Protein AF-A0A445KN00-F1 (afdb_monomer_lite)

Secondary structure (DSSP, 8-state):
---------------------------------------------------------------PPPPPPPPP-----HHHHHHHHT-HHHHHHHHHHHHHHHHHT-HHHHHHHHHHHHHT-TT-HHHHHHHHHHHHHHT-HHHHHHHHHHHHHH-TT-HHHHHHHHHHHHHTT-HHHHHHHHHHHHHHHHHTT-HHHHHHHHHHHHHHHHHHT-HHHHHHHHHHHHHH-TT-HHHHHHHHHHHHHTT-HHHHHHHHHHHHHH--GGG--TTTHHHHTT------------------------SHHHHHHHHHHHHHHHHHHHHHTTT----TTS----------------------------------SS--TTSS--SSEEEPP-TTTS-HHHHHHHHHH-SS-EEEPP-EEHHHHHHTGGGTHHHH---GGG-SEEEEEE-S-HHHHHHHHHHHGGG--SEEEEEE----IIIIITTS-GGGGGG-HHHHHHHHHHHHHT-SS-EEEEEES-BTTB--HHHHHHHHHHHHHSSS--EEEEESS-B-SSSS-TTGGGTSSPP-HHHHHHHHHH-TTSEEEEESS--SSHHHHHHHHTT-SEEEE-HHHHHSHHHHHTTIIIIIT--------HHHHHHHHHHHHHHHTTTTSS---HHHHHGGGGGTTTT-TTHHHHHHHHHHHTTT--SHHHHHHHHHTTS-HHHHS---PPPPPPPPSSTTGGGSPPPPP--HHHHHHTT-

Structure (mmCIF, N/CA/C/O backbone):
data_AF-A0A445KN00-F1
#
_entry.id   AF-A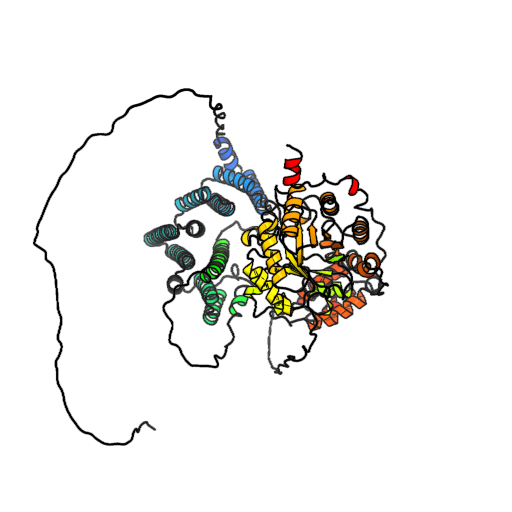0A445KN00-F1
#
loop_
_atom_site.group_PDB
_atom_site.id
_atom_site.type_symbol
_atom_site.label_atom_id
_atom_site.label_alt_id
_atom_site.label_comp_id
_atom_site.label_asym_id
_atom_site.label_entity_id
_atom_site.label_seq_id
_atom_site.pdbx_PDB_ins_code
_atom_site.Cartn_x
_atom_site.Cartn_y
_atom_site.Cartn_z
_atom_site.occupancy
_atom_site.B_iso_or_equiv
_atom_site.auth_seq_id
_atom_site.auth_comp_id
_atom_site.auth_asym_id
_atom_site.auth_atom_id
_atom_site.pdbx_PDB_model_num
ATOM 1 N N . MET A 1 1 ? 4.777 -16.157 72.551 1.00 31.84 1 MET A N 1
ATOM 2 C CA . MET A 1 1 ? 5.753 -17.213 72.909 1.00 31.84 1 MET A CA 1
ATOM 3 C C . MET A 1 1 ? 6.407 -17.642 71.601 1.00 31.84 1 MET A C 1
ATOM 5 O O . MET A 1 1 ? 5.677 -17.926 70.667 1.00 31.84 1 MET A O 1
ATOM 9 N N . LEU A 1 2 ? 7.681 -17.325 71.362 1.00 27.67 2 LEU A N 1
ATOM 10 C CA . LEU A 1 2 ? 8.892 -17.949 71.933 1.00 27.67 2 LEU A CA 1
ATOM 11 C C . LEU A 1 2 ? 9.169 -19.359 71.370 1.00 27.67 2 LEU A C 1
ATOM 13 O O . LEU A 1 2 ? 8.745 -20.355 71.932 1.00 27.67 2 LEU A O 1
ATOM 17 N N . THR A 1 3 ? 9.869 -19.367 70.230 1.00 29.73 3 THR A N 1
ATOM 18 C CA . THR A 1 3 ? 11.067 -20.171 69.885 1.00 29.73 3 THR A CA 1
ATOM 19 C C . THR A 1 3 ? 11.377 -21.519 70.568 1.00 29.73 3 THR A C 1
ATOM 21 O O . THR A 1 3 ? 11.426 -21.600 71.792 1.00 29.73 3 THR A O 1
ATOM 24 N N . SER A 1 4 ? 11.937 -22.425 69.741 1.00 25.92 4 SER A N 1
ATOM 25 C CA . SER A 1 4 ? 13.050 -23.382 70.003 1.00 25.92 4 SER A CA 1
ATOM 26 C C . SER A 1 4 ? 12.732 -24.896 70.042 1.00 25.92 4 SER A C 1
ATOM 28 O O . SER A 1 4 ? 11.575 -25.287 69.952 1.00 25.92 4 SER A O 1
ATOM 30 N N . ALA A 1 5 ? 13.808 -25.706 70.115 1.00 25.39 5 ALA A N 1
ATOM 31 C CA . ALA A 1 5 ? 13.926 -27.175 69.979 1.00 25.39 5 ALA A CA 1
ATOM 32 C C . ALA A 1 5 ? 13.602 -27.761 68.576 1.00 25.39 5 ALA A C 1
ATOM 34 O O . ALA A 1 5 ? 12.515 -27.535 68.061 1.00 25.39 5 ALA A O 1
ATOM 35 N N . SER A 1 6 ? 14.446 -28.485 67.813 1.00 24.27 6 SER A N 1
ATOM 36 C CA . SER A 1 6 ? 15.825 -29.047 67.891 1.00 24.27 6 SER A CA 1
ATOM 37 C C . SER A 1 6 ? 16.017 -30.540 68.254 1.00 24.27 6 SER A C 1
ATOM 39 O O . SER A 1 6 ? 15.901 -30.910 69.419 1.00 24.27 6 SER A O 1
ATOM 41 N N . SER A 1 7 ? 16.549 -31.320 67.289 1.00 26.23 7 SER A N 1
ATOM 42 C CA . SER A 1 7 ? 17.132 -32.685 67.421 1.00 26.23 7 SER A CA 1
ATOM 43 C C . SER A 1 7 ? 16.139 -33.812 67.805 1.00 26.23 7 SER A C 1
ATOM 45 O O . SER A 1 7 ? 15.017 -33.515 68.190 1.00 26.23 7 SER A O 1
ATOM 47 N N . SER A 1 8 ? 16.418 -35.121 67.689 1.00 25.92 8 SER A N 1
ATOM 48 C CA . SER A 1 8 ? 17.622 -35.922 67.335 1.00 25.92 8 SER A CA 1
ATOM 49 C C . SER A 1 8 ? 17.164 -37.234 66.607 1.00 25.92 8 SER A C 1
ATOM 51 O O . SER A 1 8 ? 15.974 -37.354 66.339 1.00 25.92 8 SER A O 1
ATOM 53 N N . SER A 1 9 ? 17.949 -38.247 66.188 1.00 25.05 9 SER A N 1
ATOM 54 C CA . SER A 1 9 ? 19.054 -38.977 66.855 1.00 25.05 9 SER A CA 1
ATOM 55 C C . SER A 1 9 ? 19.655 -40.114 65.977 1.00 25.05 9 SER A C 1
ATOM 57 O O . SER A 1 9 ? 19.041 -40.483 64.981 1.00 25.05 9 SER A O 1
ATOM 59 N N . ILE A 1 10 ? 20.764 -40.738 66.453 1.00 25.81 10 ILE A N 1
ATOM 60 C CA . ILE A 1 10 ? 21.199 -42.151 66.192 1.00 25.81 10 ILE A CA 1
ATOM 61 C C . ILE A 1 10 ? 21.830 -42.452 64.787 1.00 25.81 10 ILE A C 1
ATOM 63 O O . ILE A 1 10 ? 21.444 -41.833 63.807 1.00 25.81 10 ILE A O 1
ATOM 67 N N . PHE A 1 11 ? 22.856 -43.319 64.586 1.00 25.14 11 PHE A N 1
ATOM 68 C CA . PHE A 1 11 ? 23.615 -44.218 65.496 1.00 25.14 11 PHE A CA 1
ATOM 69 C C . PHE A 1 11 ? 25.094 -44.532 65.082 1.00 25.14 11 PHE A C 1
ATOM 71 O O . PHE A 1 11 ? 25.452 -44.504 63.912 1.00 25.14 11 PHE A O 1
ATOM 78 N N . SER A 1 12 ? 25.903 -44.908 66.086 1.00 22.86 12 SER A N 1
ATOM 79 C CA . SER A 1 12 ? 26.976 -45.943 66.171 1.00 22.86 12 SER A CA 1
ATOM 80 C C . SER A 1 12 ? 28.095 -46.212 65.114 1.00 22.86 12 SER A C 1
ATOM 82 O O . SER A 1 12 ? 27.892 -46.948 64.156 1.00 22.86 12 SER A O 1
ATOM 84 N N . PHE A 1 13 ? 29.335 -45.888 65.538 1.00 23.98 13 PHE A N 1
ATOM 85 C CA . PHE A 1 13 ? 30.548 -46.755 65.651 1.00 23.98 13 PHE A CA 1
ATOM 86 C C . PHE A 1 13 ? 31.463 -47.184 64.459 1.00 23.98 13 PHE A C 1
ATOM 88 O O . PHE A 1 13 ? 31.192 -46.978 63.285 1.00 23.98 13 PHE A O 1
ATOM 95 N N . THR A 1 14 ? 32.658 -47.662 64.854 1.00 25.30 14 THR A N 1
ATOM 96 C CA . THR A 1 14 ? 33.986 -47.792 64.178 1.00 25.30 14 THR A CA 1
ATOM 97 C C . THR A 1 14 ? 34.489 -49.277 64.254 1.00 25.30 14 THR A C 1
ATOM 99 O O . THR A 1 14 ? 33.682 -50.056 64.766 1.00 25.30 14 THR A O 1
ATOM 102 N N . PRO A 1 15 ? 35.715 -49.761 63.836 1.00 39.34 15 PRO A N 1
ATOM 103 C CA . PRO A 1 15 ? 37.025 -49.057 63.693 1.00 39.34 15 PRO A CA 1
ATOM 104 C C . PRO A 1 15 ? 38.144 -49.541 62.695 1.00 39.34 15 PRO A C 1
ATOM 106 O O . PRO A 1 15 ? 38.234 -50.714 62.370 1.00 39.34 15 PRO A O 1
ATOM 109 N N . LYS A 1 16 ? 39.126 -48.636 62.425 1.00 29.91 16 LYS A N 1
ATOM 110 C CA . LYS A 1 16 ? 40.600 -48.853 62.179 1.00 29.91 16 LYS A CA 1
ATOM 111 C C . LYS A 1 16 ? 41.061 -49.728 60.959 1.00 29.91 16 LYS A C 1
ATOM 113 O O . LYS A 1 16 ? 40.337 -50.605 60.531 1.00 29.91 16 LYS A O 1
ATOM 118 N N . THR A 1 17 ? 42.246 -49.584 60.320 1.00 29.36 17 THR A N 1
ATOM 119 C CA . THR A 1 17 ? 43.469 -48.735 60.493 1.00 29.36 17 THR A CA 1
ATOM 120 C C . THR A 1 17 ? 44.336 -48.662 59.202 1.00 29.36 17 THR A C 1
ATOM 122 O O . THR A 1 17 ? 44.233 -49.572 58.390 1.00 29.36 17 THR A O 1
ATOM 125 N N . LEU A 1 18 ? 45.309 -47.716 59.148 1.00 28.92 18 LEU A N 1
ATOM 126 C CA . LEU A 1 18 ? 46.533 -47.670 58.283 1.00 28.92 18 LEU A CA 1
ATOM 127 C C . LEU A 1 18 ? 46.312 -47.394 56.765 1.00 28.92 18 LEU A C 1
ATOM 129 O O . LEU A 1 18 ? 45.253 -47.710 56.246 1.00 28.92 18 LEU A O 1
ATOM 133 N N . THR A 1 19 ? 47.232 -46.786 55.987 1.00 27.31 19 THR A N 1
ATOM 134 C CA . THR A 1 19 ? 48.654 -46.361 56.171 1.00 27.31 19 THR A CA 1
ATOM 135 C C . THR A 1 19 ? 48.892 -44.835 55.937 1.00 27.31 19 THR A C 1
ATOM 137 O O . THR A 1 19 ? 47.948 -44.052 55.987 1.00 27.31 19 THR A O 1
ATOM 140 N N . THR A 1 20 ? 50.156 -44.380 55.810 1.00 31.39 20 THR A N 1
ATOM 141 C CA . THR A 1 20 ? 50.639 -42.981 56.006 1.00 31.39 20 THR A CA 1
ATOM 142 C C . THR A 1 20 ? 51.346 -42.357 54.745 1.00 31.39 20 THR A C 1
ATOM 144 O O . THR A 1 20 ? 50.955 -42.738 53.648 1.00 31.39 20 THR A O 1
ATOM 147 N N . PRO A 1 21 ? 52.258 -41.342 54.803 1.00 44.19 21 PRO A N 1
ATOM 148 C CA . PRO A 1 21 ? 51.986 -39.903 54.531 1.00 44.19 21 PRO A CA 1
ATOM 149 C C . PRO A 1 21 ? 52.995 -39.295 53.478 1.00 44.19 21 PRO A C 1
ATOM 151 O O . PRO A 1 21 ? 53.485 -40.092 52.679 1.00 44.19 21 PRO A O 1
ATOM 154 N N . PRO A 1 22 ? 53.420 -37.989 53.430 1.00 43.16 22 PRO A N 1
ATOM 155 C CA . PRO A 1 22 ? 52.974 -36.739 54.092 1.00 43.16 22 PRO A CA 1
ATOM 156 C C . PRO A 1 22 ? 52.846 -35.434 53.225 1.00 43.16 22 PRO A C 1
ATOM 158 O O . PRO A 1 22 ? 53.304 -35.334 52.094 1.00 43.16 22 PRO A O 1
ATOM 161 N N . GLN A 1 23 ? 52.236 -34.417 53.863 1.00 29.17 23 GLN A N 1
ATOM 162 C CA . GLN A 1 23 ? 52.312 -32.926 53.764 1.00 29.17 23 GLN A CA 1
ATOM 163 C C . GLN A 1 23 ? 53.325 -32.240 52.798 1.00 29.17 23 GLN A C 1
ATOM 165 O O . GLN A 1 23 ? 54.473 -32.648 52.710 1.00 29.17 23 GLN A O 1
ATOM 170 N N . GLN A 1 24 ? 52.962 -31.204 52.009 1.00 30.12 24 GLN A N 1
ATOM 171 C CA . GLN A 1 24 ? 52.595 -29.783 52.316 1.00 30.12 24 GLN A CA 1
ATOM 172 C C . GLN A 1 24 ? 53.730 -28.854 52.832 1.00 30.12 24 GLN A C 1
ATOM 174 O O . GLN A 1 24 ? 54.252 -29.098 53.914 1.00 30.12 24 GLN A O 1
ATOM 179 N N . SER A 1 25 ? 53.959 -27.682 52.190 1.00 26.95 25 SER A N 1
ATOM 180 C CA . SER A 1 25 ? 53.835 -26.331 52.826 1.00 26.95 25 SER A CA 1
ATOM 181 C C . SER A 1 25 ? 54.273 -25.088 51.985 1.00 26.95 25 SER A C 1
ATOM 183 O O . SER A 1 25 ? 55.202 -25.137 51.196 1.00 26.95 25 SER A O 1
ATOM 185 N N . ARG A 1 26 ? 53.564 -23.961 52.220 1.00 24.50 26 ARG A N 1
ATOM 186 C CA . ARG A 1 26 ? 53.965 -22.518 52.309 1.00 24.50 26 ARG A CA 1
ATOM 187 C C . ARG A 1 26 ? 54.893 -21.789 51.284 1.00 24.50 26 ARG A C 1
ATOM 189 O O . ARG A 1 26 ? 56.104 -21.880 51.368 1.00 24.50 26 ARG A O 1
ATOM 196 N N . PHE A 1 27 ? 54.272 -20.832 50.566 1.00 25.58 27 PHE A N 1
ATOM 197 C CA . PHE A 1 27 ? 54.520 -19.356 50.542 1.00 25.58 27 PHE A CA 1
ATOM 198 C C . PHE A 1 27 ? 55.858 -18.666 50.109 1.00 25.58 27 PHE A C 1
ATOM 200 O O . PHE A 1 27 ? 56.963 -19.088 50.414 1.00 25.58 27 PHE A O 1
ATOM 207 N N . THR A 1 28 ? 55.667 -17.439 49.569 1.00 23.97 28 THR A N 1
ATOM 208 C CA . THR A 1 28 ? 56.528 -16.211 49.549 1.00 23.97 28 THR A CA 1
ATOM 209 C C . THR A 1 28 ? 57.701 -15.980 48.547 1.00 23.97 28 THR A C 1
ATOM 211 O O . THR A 1 28 ? 58.806 -16.452 48.749 1.00 23.97 28 THR A O 1
ATOM 214 N N . VAL A 1 29 ? 57.474 -15.008 47.630 1.00 24.84 29 VAL A N 1
ATOM 215 C CA . VAL A 1 29 ? 58.268 -13.755 47.384 1.00 24.84 29 VAL A CA 1
ATOM 216 C C . VAL A 1 29 ? 59.544 -13.714 46.480 1.00 24.84 29 VAL A C 1
ATOM 218 O O . VAL A 1 29 ? 60.602 -14.205 46.834 1.00 24.84 29 VAL A O 1
ATOM 221 N N . ARG A 1 30 ? 59.428 -12.891 45.407 1.00 23.05 30 ARG A N 1
ATOM 222 C CA . ARG A 1 30 ? 60.414 -12.042 44.654 1.00 23.05 30 ARG A CA 1
ATOM 223 C C . ARG A 1 30 ? 61.629 -12.607 43.857 1.00 23.05 30 ARG A C 1
ATOM 225 O O . ARG A 1 30 ? 62.622 -13.028 44.421 1.00 23.05 30 ARG A O 1
ATOM 232 N N . ALA A 1 31 ? 61.612 -12.229 42.564 1.00 25.31 31 ALA A N 1
ATOM 233 C CA . ALA A 1 31 ? 62.645 -11.488 41.795 1.00 25.31 31 ALA A CA 1
ATOM 234 C C . ALA A 1 31 ? 63.893 -12.167 41.148 1.00 25.31 31 ALA A C 1
ATOM 236 O O . ALA A 1 31 ? 64.644 -12.900 41.768 1.00 25.31 31 ALA A O 1
ATOM 237 N N . HIS A 1 32 ? 64.108 -11.775 39.877 1.00 28.66 32 HIS A N 1
ATOM 238 C CA . HIS A 1 32 ? 65.318 -11.727 39.020 1.00 28.66 32 HIS A CA 1
ATOM 239 C C . HIS A 1 32 ? 66.536 -12.661 39.240 1.00 28.66 32 HIS A C 1
ATOM 241 O O . HIS A 1 32 ? 67.276 -12.501 40.205 1.00 28.66 32 HIS A O 1
ATOM 247 N N . SER A 1 33 ? 66.930 -13.408 38.188 1.00 24.95 33 SER A N 1
ATOM 248 C CA . SER A 1 33 ? 68.195 -13.194 37.419 1.00 24.95 33 SER A CA 1
ATOM 249 C C . SER A 1 33 ? 68.427 -14.248 36.295 1.00 24.95 33 SER A C 1
ATOM 251 O O . SER A 1 33 ? 67.570 -15.092 36.046 1.00 24.95 33 SER A O 1
ATOM 253 N N . LYS A 1 34 ? 69.540 -14.120 35.547 1.00 27.33 34 LYS A N 1
ATOM 254 C CA . LYS A 1 34 ? 70.036 -14.892 34.370 1.00 27.33 34 LYS A CA 1
ATOM 255 C C . LYS A 1 34 ? 71.581 -15.017 34.479 1.00 27.33 34 LYS A C 1
ATOM 257 O O . LYS A 1 34 ? 72.142 -14.227 35.238 1.00 27.33 34 LYS A O 1
ATOM 262 N N . PRO A 1 35 ? 72.307 -15.769 33.612 1.00 56.72 35 PRO A N 1
ATOM 263 C CA . PRO A 1 35 ? 71.960 -16.959 32.826 1.00 56.72 35 PRO A CA 1
ATOM 264 C C . PRO A 1 35 ? 72.793 -18.152 33.388 1.00 56.72 35 PRO A C 1
ATOM 266 O O . PRO A 1 35 ? 72.379 -18.581 34.463 1.00 56.72 35 PRO A O 1
ATOM 269 N N . PRO A 1 36 ? 73.974 -18.623 32.885 1.00 46.53 36 PRO A N 1
ATOM 270 C CA . PRO A 1 36 ? 74.567 -18.770 31.530 1.00 46.53 36 PRO A CA 1
ATOM 271 C C . PRO A 1 36 ? 74.112 -20.132 30.906 1.00 46.53 36 PRO A C 1
ATOM 273 O O . PRO A 1 36 ? 72.944 -20.442 31.107 1.00 46.53 36 PRO A O 1
ATOM 276 N N . ILE A 1 37 ? 74.784 -20.983 30.099 1.00 28.28 37 ILE A N 1
ATOM 277 C CA . ILE A 1 37 ? 76.140 -21.172 29.509 1.00 28.28 37 ILE A CA 1
ATOM 278 C C . ILE A 1 37 ? 75.976 -21.631 28.023 1.00 28.28 37 ILE A C 1
ATOM 280 O O . ILE A 1 37 ? 74.892 -22.037 27.616 1.00 28.28 37 ILE A O 1
ATOM 284 N N . PHE A 1 38 ? 77.041 -21.553 27.211 1.00 28.05 38 PHE A N 1
ATOM 285 C CA . PHE A 1 38 ? 77.154 -21.952 25.784 1.00 28.05 38 PHE A CA 1
ATOM 286 C C . PHE A 1 38 ? 78.216 -23.074 25.609 1.00 28.05 38 PHE A C 1
ATOM 288 O O . PHE A 1 38 ? 79.059 -23.181 26.503 1.00 28.05 38 PHE A O 1
ATOM 295 N N . PRO A 1 39 ? 78.242 -23.904 24.528 1.00 46.09 39 PRO A N 1
ATOM 296 C CA . PRO A 1 39 ? 78.594 -23.471 23.151 1.00 46.09 39 PRO A CA 1
ATOM 297 C C . PRO A 1 39 ? 77.875 -24.289 22.023 1.00 46.09 39 PRO A C 1
ATOM 299 O O . PRO A 1 39 ? 76.966 -25.047 22.328 1.00 46.09 39 PRO A O 1
ATOM 302 N N . ASN A 1 40 ? 78.149 -24.203 20.706 1.00 28.27 40 ASN A N 1
ATOM 303 C CA . ASN A 1 40 ? 79.204 -23.532 19.926 1.00 28.27 40 ASN A CA 1
ATOM 304 C C . ASN A 1 40 ? 78.696 -23.121 18.511 1.00 28.27 40 ASN A C 1
ATOM 306 O O . ASN A 1 40 ? 77.934 -23.858 17.901 1.00 28.27 40 ASN A O 1
ATOM 310 N N . LEU A 1 41 ? 79.155 -21.953 18.036 1.00 28.73 41 LEU A N 1
ATOM 311 C CA . LEU A 1 41 ? 79.634 -21.541 16.688 1.00 28.73 41 LEU A CA 1
ATOM 312 C C . LEU A 1 41 ? 79.369 -22.438 15.430 1.00 28.73 41 LEU A C 1
ATOM 314 O O . LEU A 1 41 ? 79.377 -23.655 15.524 1.00 28.73 41 LEU A O 1
ATOM 318 N N . LYS A 1 42 ? 79.291 -21.922 14.178 1.00 28.62 42 LYS A N 1
ATOM 319 C CA . LYS A 1 42 ? 80.041 -20.775 13.593 1.00 28.62 42 LYS A CA 1
ATOM 320 C C . LYS A 1 42 ? 79.474 -20.252 12.231 1.00 28.62 42 LYS A C 1
ATOM 322 O O . LYS A 1 42 ? 79.431 -21.018 11.281 1.00 28.62 42 LYS A O 1
ATOM 327 N N . THR A 1 43 ? 79.226 -18.930 12.132 1.00 30.95 43 THR A N 1
ATOM 328 C CA . THR A 1 43 ? 79.625 -17.979 11.032 1.00 30.95 43 THR A CA 1
ATOM 329 C C . THR A 1 43 ? 79.147 -18.143 9.560 1.00 30.95 43 THR A C 1
ATOM 331 O O . THR A 1 43 ? 78.783 -19.231 9.152 1.00 30.95 43 THR A O 1
ATOM 334 N N . LEU A 1 44 ? 79.162 -17.114 8.681 1.00 28.92 44 LEU A N 1
ATOM 335 C CA . LEU A 1 44 ? 79.681 -15.725 8.767 1.00 28.92 44 LEU A CA 1
ATOM 336 C C . LEU A 1 44 ? 78.771 -14.689 8.040 1.00 28.92 44 LEU A C 1
ATOM 338 O O . LEU A 1 44 ? 78.024 -15.028 7.132 1.00 28.92 44 LEU A O 1
ATOM 342 N N . ALA A 1 45 ? 78.922 -13.430 8.472 1.00 26.31 45 ALA A N 1
ATOM 343 C CA . ALA A 1 45 ? 78.514 -12.119 7.932 1.00 26.31 45 ALA A CA 1
ATOM 344 C C . ALA A 1 45 ? 78.937 -11.834 6.460 1.00 26.31 45 ALA A C 1
ATOM 346 O O . ALA A 1 45 ? 79.604 -12.666 5.858 1.00 26.31 45 ALA A O 1
ATOM 347 N N . GLY A 1 46 ? 78.662 -10.682 5.816 1.00 25.61 46 GLY A N 1
ATOM 348 C CA . GLY A 1 46 ? 78.109 -9.354 6.194 1.00 25.61 46 GLY A CA 1
ATOM 349 C C . GLY A 1 46 ? 78.203 -8.401 4.969 1.00 25.61 46 GLY A C 1
ATOM 350 O O . GLY A 1 46 ? 78.427 -8.904 3.876 1.00 25.61 46 GLY A O 1
ATOM 351 N N . ALA A 1 47 ? 78.120 -7.061 5.004 1.00 25.25 47 ALA A N 1
ATOM 352 C CA . ALA A 1 47 ? 77.656 -6.048 5.969 1.00 25.25 47 ALA A CA 1
ATOM 353 C C . ALA A 1 47 ? 77.575 -4.658 5.251 1.00 25.25 47 ALA A C 1
ATOM 355 O O . ALA A 1 47 ? 78.105 -4.516 4.156 1.00 25.25 47 ALA A O 1
ATOM 356 N N . ALA A 1 48 ? 77.022 -3.636 5.928 1.00 24.69 48 ALA A N 1
ATOM 357 C CA . ALA A 1 48 ? 77.210 -2.181 5.704 1.00 24.69 48 ALA A CA 1
ATOM 358 C C . ALA A 1 48 ? 76.582 -1.435 4.483 1.00 24.69 48 ALA A C 1
ATOM 360 O O . ALA A 1 48 ? 76.893 -1.690 3.331 1.00 24.69 48 ALA A O 1
ATOM 361 N N . VAL A 1 49 ? 75.782 -0.404 4.820 1.00 25.72 49 VAL A N 1
ATOM 362 C CA . VAL A 1 49 ? 75.816 1.010 4.346 1.00 25.72 49 VAL A CA 1
ATOM 363 C C . VAL A 1 49 ? 75.990 1.316 2.840 1.00 25.72 49 VAL A C 1
ATOM 365 O O . VAL A 1 49 ? 77.078 1.131 2.314 1.00 25.72 49 VAL A O 1
ATOM 368 N N . PHE A 1 50 ? 75.013 2.009 2.221 1.00 25.20 50 PHE A N 1
ATOM 369 C CA . PHE A 1 50 ? 75.195 3.390 1.702 1.00 25.20 50 PHE A CA 1
ATOM 370 C C . PHE A 1 50 ? 73.865 4.101 1.352 1.00 25.20 50 PHE A C 1
ATOM 372 O O . PHE A 1 50 ? 72.781 3.556 1.545 1.00 25.20 50 PHE A O 1
ATOM 379 N N . ALA A 1 51 ? 73.979 5.372 0.953 1.00 25.09 51 ALA A N 1
ATOM 380 C CA . ALA A 1 51 ? 72.920 6.372 0.808 1.00 25.09 51 ALA A CA 1
ATOM 381 C C . ALA A 1 51 ? 71.906 6.123 -0.326 1.00 25.09 51 ALA A C 1
ATOM 383 O O . ALA A 1 51 ? 72.193 5.455 -1.315 1.00 25.09 51 ALA A O 1
ATOM 384 N N . ALA A 1 52 ? 70.752 6.787 -0.221 1.00 36.72 52 ALA A N 1
ATOM 385 C CA . ALA A 1 52 ? 69.861 7.029 -1.351 1.00 36.72 52 ALA A CA 1
ATOM 386 C C . ALA A 1 52 ? 70.289 8.294 -2.120 1.00 36.72 52 ALA A C 1
ATOM 388 O O . ALA A 1 52 ? 70.492 9.330 -1.491 1.00 36.72 52 ALA A O 1
ATOM 389 N N . VAL A 1 53 ? 70.359 8.228 -3.457 1.00 24.67 53 VAL A N 1
ATOM 390 C CA . VAL A 1 53 ? 70.154 9.358 -4.391 1.00 24.67 53 VAL A CA 1
ATOM 391 C C . VAL A 1 53 ? 69.966 8.832 -5.830 1.00 24.67 53 VAL A C 1
ATOM 393 O O . VAL A 1 53 ? 70.406 7.738 -6.161 1.00 24.67 53 VAL A O 1
ATOM 396 N N . ALA A 1 54 ? 69.248 9.623 -6.632 1.00 26.72 54 ALA A N 1
ATOM 397 C CA . ALA A 1 54 ? 68.770 9.442 -8.011 1.00 26.72 54 ALA A CA 1
ATOM 398 C C . ALA A 1 54 ? 69.627 8.666 -9.045 1.00 26.72 54 ALA A C 1
ATOM 400 O O . ALA A 1 54 ? 70.852 8.732 -9.025 1.00 26.72 54 ALA A O 1
ATOM 401 N N . LEU A 1 55 ? 68.947 8.077 -10.049 1.00 26.53 55 LEU A N 1
ATOM 402 C CA . LEU A 1 55 ? 68.865 8.499 -11.478 1.00 26.53 55 LEU A CA 1
ATOM 403 C C . LEU A 1 55 ? 68.006 7.447 -12.252 1.00 26.53 55 LEU A C 1
ATOM 405 O O . LEU A 1 55 ? 68.104 6.262 -11.962 1.00 26.53 55 LEU A O 1
ATOM 409 N N . GLN A 1 56 ? 66.945 7.809 -13.001 1.00 26.92 56 GLN A N 1
ATOM 410 C CA . GLN A 1 56 ? 66.914 8.200 -14.437 1.00 26.92 56 GLN A CA 1
ATOM 411 C C . GLN A 1 56 ? 67.473 7.123 -15.402 1.00 26.92 56 GLN A C 1
ATOM 413 O O . GLN A 1 56 ? 68.514 6.554 -15.111 1.00 26.92 56 GLN A O 1
ATOM 418 N N . PHE A 1 57 ? 66.926 6.818 -16.592 1.00 38.59 57 PHE A N 1
ATOM 419 C CA . PHE A 1 57 ? 65.692 7.175 -17.346 1.00 38.59 57 PHE A CA 1
ATOM 420 C C . PHE A 1 57 ? 65.539 6.123 -18.510 1.00 38.59 57 PHE A C 1
ATOM 422 O O . PHE A 1 57 ? 66.432 5.275 -18.582 1.00 38.59 57 PHE A O 1
ATOM 429 N N . PRO A 1 58 ? 64.502 6.068 -19.400 1.00 34.12 58 PRO A N 1
ATOM 430 C CA . PRO A 1 58 ? 63.949 7.187 -20.190 1.00 34.12 58 PRO A CA 1
ATOM 431 C C . PRO A 1 58 ? 62.419 7.194 -20.408 1.00 34.12 58 PRO A C 1
ATOM 433 O O . PRO A 1 58 ? 61.696 6.290 -20.001 1.00 34.12 58 PRO A O 1
ATOM 436 N N . ALA A 1 59 ? 61.932 8.239 -21.087 1.00 32.75 59 ALA A N 1
ATOM 437 C CA . ALA A 1 59 ? 60.531 8.415 -21.467 1.00 32.75 59 ALA A CA 1
ATOM 438 C C . ALA A 1 59 ? 60.391 8.984 -22.892 1.00 32.75 59 ALA A C 1
ATOM 440 O O . ALA A 1 59 ? 61.115 9.906 -23.260 1.00 32.75 59 ALA A O 1
ATOM 441 N N . ALA A 1 60 ? 59.425 8.463 -23.656 1.00 30.67 60 ALA A N 1
ATOM 442 C CA . ALA A 1 60 ? 58.776 9.081 -24.820 1.00 30.67 60 ALA A CA 1
ATOM 443 C C . ALA A 1 60 ? 57.545 8.217 -25.197 1.00 30.67 60 ALA A C 1
ATOM 445 O O . ALA A 1 60 ? 57.586 7.006 -25.006 1.00 30.67 60 ALA A O 1
ATOM 446 N N . ALA A 1 61 ? 56.429 8.734 -25.717 1.00 30.73 61 ALA A N 1
ATOM 447 C CA . ALA A 1 61 ? 56.079 10.119 -26.038 1.00 30.73 61 ALA A CA 1
ATOM 448 C C . ALA A 1 61 ? 54.652 10.447 -25.552 1.00 30.73 61 ALA A C 1
ATOM 450 O O . ALA A 1 61 ? 53.824 9.556 -25.375 1.00 30.73 61 ALA A O 1
ATOM 451 N N . ALA A 1 62 ? 54.359 11.733 -25.351 1.00 33.75 62 ALA A N 1
ATOM 452 C CA . ALA A 1 62 ? 53.045 12.188 -24.903 1.00 33.75 62 ALA A CA 1
ATOM 453 C C . ALA A 1 62 ? 52.013 12.253 -26.047 1.00 33.75 62 ALA A C 1
ATOM 455 O O . ALA A 1 62 ? 52.339 12.598 -27.183 1.00 33.75 62 ALA A O 1
ATOM 456 N N . ARG A 1 63 ? 50.738 12.038 -25.706 1.00 35.75 63 ARG A N 1
ATOM 457 C CA . ARG A 1 63 ? 49.598 12.682 -26.380 1.00 35.75 63 ARG A CA 1
ATOM 458 C C . ARG A 1 63 ? 48.963 13.668 -25.401 1.00 35.75 63 ARG A C 1
ATOM 460 O O . ARG A 1 63 ? 49.040 13.464 -24.193 1.00 35.75 63 ARG A O 1
ATOM 467 N N . ALA A 1 64 ? 48.431 14.766 -25.928 1.00 35.41 64 ALA A N 1
ATOM 468 C CA . ALA A 1 64 ? 48.079 15.934 -25.129 1.00 35.41 64 ALA A CA 1
ATOM 469 C C . ALA A 1 64 ? 46.897 15.687 -24.179 1.00 35.41 64 ALA A C 1
ATOM 471 O O . ALA A 1 64 ? 45.904 15.064 -24.556 1.00 35.41 64 ALA A O 1
ATOM 472 N N . SER A 1 65 ? 46.990 16.258 -22.978 1.00 41.75 65 SER A N 1
ATOM 473 C CA . SER A 1 65 ? 45.831 16.518 -22.123 1.00 41.75 65 SER A CA 1
ATOM 474 C C . SER A 1 65 ? 44.864 17.485 -22.824 1.00 41.75 65 SER A C 1
ATOM 476 O O . SER A 1 65 ? 45.326 18.350 -23.577 1.00 41.75 65 SER A O 1
ATOM 478 N N . PRO A 1 66 ? 43.545 17.413 -22.563 1.00 44.12 66 PRO A N 1
ATOM 479 C CA . PRO A 1 66 ? 42.647 18.512 -22.906 1.00 44.12 66 PRO A CA 1
ATOM 480 C C . PRO A 1 66 ? 43.080 19.800 -22.175 1.00 44.12 66 PRO A C 1
ATOM 482 O O . PRO A 1 66 ? 43.741 19.715 -21.132 1.00 44.12 66 PRO A O 1
ATOM 485 N N . PRO A 1 67 ? 42.727 20.992 -22.691 1.00 46.72 67 PRO A N 1
ATOM 486 C CA . PRO A 1 67 ? 42.955 22.235 -21.962 1.00 46.72 67 PRO A CA 1
ATOM 487 C C . PRO A 1 67 ? 42.215 22.203 -20.614 1.00 46.72 67 PRO A C 1
ATOM 489 O O . PRO A 1 67 ? 41.181 21.533 -20.504 1.00 46.72 67 PRO A O 1
ATOM 492 N N . PRO A 1 68 ? 42.704 22.923 -19.587 1.00 42.50 68 PRO A N 1
ATOM 493 C CA . PRO A 1 68 ? 41.925 23.112 -18.372 1.00 42.50 68 PRO A CA 1
ATOM 494 C C . PRO A 1 68 ? 40.589 23.792 -18.719 1.00 42.50 68 PRO A C 1
ATOM 496 O O . PRO A 1 68 ? 40.535 24.565 -19.684 1.00 42.50 68 PRO A O 1
ATOM 499 N N . PRO A 1 69 ? 39.515 23.552 -17.944 1.00 42.28 69 PRO A N 1
ATOM 500 C CA . PRO A 1 69 ? 38.338 24.406 -18.029 1.00 42.28 69 PRO A CA 1
ATOM 501 C C . PRO A 1 69 ? 38.754 25.868 -17.780 1.00 42.28 69 PRO A C 1
ATOM 503 O O . PRO A 1 69 ? 39.755 26.106 -17.088 1.00 42.28 69 PRO A O 1
ATOM 506 N N . PRO A 1 70 ? 38.012 26.859 -18.311 1.00 40.25 70 PRO A N 1
ATOM 507 C CA . PRO A 1 70 ? 38.204 28.236 -17.874 1.00 40.25 70 PRO A CA 1
ATOM 508 C C . PRO A 1 70 ? 38.074 28.296 -16.343 1.00 40.25 70 PRO A C 1
ATOM 510 O O . PRO A 1 70 ? 37.354 27.469 -15.767 1.00 40.25 70 PRO A O 1
ATOM 513 N N . PRO A 1 71 ? 38.749 29.242 -15.664 1.00 33.06 71 PRO A N 1
ATOM 514 C CA . PRO A 1 71 ? 38.495 29.471 -14.249 1.00 33.06 71 PRO A CA 1
ATOM 515 C C . PRO A 1 71 ? 36.987 29.623 -14.043 1.00 33.06 71 PRO A C 1
ATOM 517 O O . PRO A 1 71 ? 36.352 30.357 -14.803 1.00 33.06 71 PRO A O 1
ATOM 520 N N . LEU A 1 72 ? 36.413 28.952 -13.037 1.00 34.34 72 LEU A N 1
ATOM 521 C CA . LEU A 1 72 ? 35.108 29.397 -12.564 1.00 34.34 72 LEU A CA 1
ATOM 522 C C . LEU A 1 72 ? 35.289 30.851 -12.149 1.00 34.34 72 LEU A C 1
ATOM 524 O O . LEU A 1 72 ? 36.122 31.147 -11.288 1.00 34.34 72 LEU A O 1
ATOM 528 N N . GLU A 1 73 ? 34.531 31.742 -12.778 1.00 30.84 73 GLU A N 1
ATOM 529 C CA . GLU A 1 73 ? 34.421 33.109 -12.308 1.00 30.84 73 GLU A CA 1
ATOM 530 C C . GLU A 1 73 ? 33.868 33.032 -10.889 1.00 30.84 73 GLU A C 1
ATOM 532 O O . GLU A 1 73 ? 32.718 32.656 -10.659 1.00 30.84 73 GLU A O 1
ATOM 537 N N . THR A 1 74 ? 34.722 33.330 -9.912 1.00 34.47 74 THR A N 1
ATOM 538 C CA . THR A 1 74 ? 34.278 33.600 -8.555 1.00 34.47 74 THR A CA 1
ATOM 539 C C . THR A 1 74 ? 33.509 34.909 -8.616 1.00 34.47 74 THR A C 1
ATOM 541 O O . THR A 1 74 ? 34.106 35.974 -8.435 1.00 34.47 74 THR A O 1
ATOM 544 N N . GLU A 1 75 ? 32.210 34.833 -8.926 1.00 36.00 75 GLU A N 1
ATOM 545 C CA . GLU A 1 75 ? 31.295 35.960 -8.776 1.00 36.00 75 GLU A CA 1
ATOM 546 C C . GLU A 1 75 ? 31.540 36.555 -7.393 1.00 36.00 75 GLU A C 1
ATOM 548 O O . GLU A 1 75 ? 31.381 35.893 -6.362 1.00 36.00 75 GLU A O 1
ATOM 553 N N . SER A 1 76 ? 32.013 37.799 -7.371 1.00 36.03 76 SER A N 1
ATOM 554 C CA . SER A 1 76 ? 32.291 38.506 -6.135 1.00 36.03 76 SER A CA 1
ATOM 555 C C . SER A 1 76 ? 30.963 38.718 -5.421 1.00 36.03 76 SER A C 1
ATOM 557 O O . SER A 1 76 ? 30.214 39.618 -5.786 1.00 36.03 76 SER A O 1
ATOM 559 N N . LEU A 1 77 ? 30.659 37.883 -4.425 1.00 44.50 77 LEU A N 1
ATOM 560 C CA . LEU A 1 77 ? 29.371 37.904 -3.725 1.00 44.50 77 LEU A CA 1
ATOM 561 C C . LEU A 1 77 ? 29.118 39.202 -2.940 1.00 44.50 77 LEU A C 1
ATOM 563 O O . LEU A 1 77 ? 27.970 39.457 -2.583 1.00 44.50 77 LEU A O 1
ATOM 567 N N . SER A 1 78 ? 30.141 40.034 -2.700 1.00 52.97 78 SER A N 1
ATOM 568 C CA . SER A 1 78 ? 30.035 41.201 -1.814 1.00 52.97 78 SER A CA 1
ATOM 569 C C . SER A 1 78 ? 28.955 42.226 -2.205 1.00 52.97 78 SER A C 1
ATOM 571 O O . SER A 1 78 ? 28.189 42.612 -1.331 1.00 52.97 78 SER A O 1
ATOM 573 N N . PRO A 1 79 ? 28.742 42.626 -3.479 1.00 56.59 79 PRO A N 1
ATOM 574 C CA . PRO A 1 79 ? 27.667 43.565 -3.802 1.00 56.59 79 PRO A CA 1
ATOM 575 C C . PRO A 1 79 ? 26.271 42.957 -3.596 1.00 56.59 79 PRO A C 1
ATOM 577 O O . PRO A 1 79 ? 25.293 43.694 -3.501 1.00 56.59 79 PRO A O 1
ATOM 580 N N . LEU A 1 80 ? 26.161 41.622 -3.551 1.00 51.50 80 LEU A N 1
ATOM 581 C CA . LEU A 1 80 ? 24.900 40.910 -3.359 1.00 51.50 80 LEU A CA 1
ATOM 582 C C . LEU A 1 80 ? 24.616 40.626 -1.877 1.00 51.50 80 LEU A C 1
ATOM 584 O O . LEU A 1 80 ? 23.453 40.703 -1.483 1.00 51.50 80 LEU A O 1
ATOM 588 N N . SER A 1 81 ? 25.635 40.351 -1.050 1.00 55.44 81 SER A N 1
ATOM 589 C CA . SER A 1 81 ? 25.478 40.313 0.414 1.00 55.44 81 SER A CA 1
ATOM 590 C C . SER A 1 81 ? 25.034 41.676 0.933 1.00 55.44 81 SER A C 1
ATOM 592 O O . SER A 1 81 ? 24.001 41.760 1.592 1.00 55.44 81 SER A O 1
ATOM 594 N N . ASP A 1 82 ? 25.719 42.747 0.523 1.00 56.50 82 ASP A N 1
ATOM 595 C CA . ASP A 1 82 ? 25.447 44.115 0.977 1.00 56.50 82 ASP A CA 1
ATOM 596 C C . ASP A 1 82 ? 24.022 44.568 0.595 1.00 56.50 82 ASP A C 1
ATOM 598 O O . ASP A 1 82 ? 23.340 45.251 1.364 1.00 56.50 82 ASP A O 1
ATOM 602 N N . LEU A 1 83 ? 23.530 44.151 -0.581 1.00 58.41 83 LEU A N 1
ATOM 603 C CA . LEU A 1 83 ? 22.168 44.436 -1.044 1.00 58.41 83 LEU A CA 1
ATOM 604 C C . LEU A 1 83 ? 21.097 43.620 -0.295 1.00 58.41 83 LEU A C 1
ATOM 606 O O . LEU A 1 83 ? 19.981 44.104 -0.103 1.00 58.41 83 LEU A O 1
ATOM 610 N N . LEU A 1 84 ? 21.411 42.383 0.105 1.00 58.91 84 LEU A N 1
ATOM 611 C CA . LEU A 1 84 ? 20.486 41.501 0.820 1.00 58.91 84 LEU A CA 1
ATOM 612 C C . LEU A 1 84 ? 20.419 41.826 2.318 1.00 58.91 84 LEU A C 1
ATOM 614 O O . LEU A 1 84 ? 19.319 41.851 2.863 1.00 58.91 84 LEU A O 1
ATOM 618 N N . GLU A 1 85 ? 21.541 42.141 2.968 1.00 58.97 85 GLU A N 1
ATOM 619 C CA . GLU A 1 85 ? 21.584 42.566 4.377 1.00 58.97 85 GLU A CA 1
ATOM 620 C C . GLU A 1 85 ? 20.707 43.797 4.632 1.00 58.97 85 GLU A C 1
ATOM 622 O O . GLU A 1 85 ? 19.942 43.839 5.598 1.00 58.97 85 GLU A O 1
ATOM 627 N N . ASN A 1 86 ? 20.760 44.773 3.723 1.00 62.72 86 ASN A N 1
ATOM 628 C CA . ASN A 1 86 ? 20.002 46.019 3.828 1.00 62.72 86 ASN A CA 1
ATOM 629 C C . ASN A 1 86 ? 18.537 45.907 3.354 1.00 62.72 86 ASN A C 1
ATOM 631 O O . ASN A 1 86 ? 17.788 46.878 3.476 1.00 62.72 86 ASN A O 1
ATOM 635 N N . ASN A 1 87 ? 18.094 44.753 2.833 1.00 77.06 87 ASN A N 1
ATOM 636 C CA . ASN A 1 87 ? 16.738 44.565 2.310 1.00 77.06 87 ASN A CA 1
ATOM 637 C C . ASN A 1 87 ? 15.961 43.482 3.081 1.00 77.06 87 ASN A C 1
ATOM 639 O O . ASN A 1 87 ? 15.978 42.288 2.765 1.00 77.06 87 ASN A O 1
ATOM 643 N N . THR A 1 88 ? 15.205 43.932 4.082 1.00 75.81 88 THR A N 1
ATOM 644 C CA . THR A 1 88 ? 14.369 43.083 4.944 1.00 75.81 88 THR A CA 1
ATOM 645 C C . THR A 1 88 ? 13.262 42.340 4.190 1.00 75.81 88 THR A C 1
ATOM 647 O O . THR A 1 88 ? 12.929 41.218 4.574 1.00 75.81 88 THR A O 1
ATOM 650 N N . GLU A 1 89 ? 12.723 42.905 3.105 1.00 78.44 89 GLU A N 1
ATOM 651 C CA . GLU A 1 89 ? 11.718 42.243 2.261 1.00 78.44 89 GLU A CA 1
ATOM 652 C C . GLU A 1 89 ? 12.341 41.113 1.431 1.00 78.44 89 GLU A C 1
ATOM 654 O O . GLU A 1 89 ? 11.777 40.020 1.357 1.00 78.44 89 GLU A O 1
ATOM 659 N N . ALA A 1 90 ? 13.544 41.319 0.885 1.00 78.12 90 ALA A N 1
ATOM 660 C CA . ALA A 1 90 ? 14.290 40.279 0.177 1.00 78.12 90 ALA A CA 1
ATOM 661 C C . ALA A 1 90 ? 14.691 39.124 1.113 1.00 78.12 90 ALA A C 1
ATOM 663 O O . ALA A 1 90 ? 14.541 37.955 0.751 1.00 78.12 90 ALA A O 1
ATOM 664 N N . LEU A 1 91 ? 15.124 39.426 2.344 1.00 81.62 91 LEU A N 1
ATOM 665 C CA . LEU A 1 91 ? 15.389 38.408 3.368 1.00 81.62 91 LEU A CA 1
ATOM 666 C C . LEU A 1 91 ? 14.117 37.658 3.791 1.00 81.62 91 LEU A C 1
ATOM 668 O O . LEU A 1 91 ? 14.185 36.454 4.037 1.00 81.62 91 LEU A O 1
ATOM 672 N N . ALA A 1 92 ? 12.962 38.325 3.863 1.00 80.50 92 ALA A N 1
ATOM 673 C CA . ALA A 1 92 ? 11.683 37.665 4.126 1.00 80.50 92 ALA A CA 1
ATOM 674 C C . ALA A 1 92 ? 11.274 36.742 2.963 1.00 80.50 92 ALA A C 1
ATOM 676 O O . ALA A 1 92 ? 10.905 35.592 3.196 1.00 80.50 92 ALA A O 1
ATOM 677 N N . ALA A 1 93 ? 11.415 37.201 1.715 1.00 82.25 93 ALA A N 1
ATOM 678 C CA . ALA A 1 93 ? 11.139 36.406 0.521 1.00 82.25 93 ALA A CA 1
ATOM 679 C C . ALA A 1 93 ? 12.039 35.161 0.427 1.00 82.25 93 ALA A C 1
ATOM 681 O O . ALA A 1 93 ? 11.536 34.070 0.164 1.00 82.25 93 ALA A O 1
ATOM 682 N N . LEU A 1 94 ? 13.342 35.285 0.717 1.00 85.69 94 LEU A N 1
ATOM 683 C CA . LEU A 1 94 ? 14.264 34.142 0.771 1.00 85.69 94 LEU A CA 1
ATOM 684 C C . LEU A 1 94 ? 13.887 33.135 1.869 1.00 85.69 94 LEU A C 1
ATOM 686 O O . LEU A 1 94 ? 14.007 31.935 1.648 1.00 85.69 94 LEU A O 1
ATOM 690 N N . LYS A 1 95 ? 13.392 33.593 3.026 1.00 84.88 95 LYS A N 1
ATOM 691 C CA . LYS A 1 95 ? 12.956 32.710 4.126 1.00 84.88 95 LYS A CA 1
ATOM 692 C C . LYS A 1 95 ? 11.658 31.971 3.788 1.00 84.88 95 LYS A C 1
ATOM 694 O O . LYS A 1 95 ? 11.579 30.767 4.017 1.00 84.88 95 LYS A O 1
ATOM 699 N N . SER A 1 96 ? 10.689 32.648 3.170 1.00 80.50 96 SER A N 1
ATOM 700 C CA . SER A 1 96 ? 9.464 32.011 2.662 1.00 80.50 96 SER A CA 1
ATOM 701 C C . SER A 1 96 ? 9.751 31.023 1.526 1.00 80.50 96 SER A C 1
ATOM 703 O O . SER A 1 96 ? 9.172 29.940 1.501 1.00 80.50 96 SER A O 1
ATOM 705 N N . LEU A 1 97 ? 10.676 31.353 0.616 1.00 84.75 97 LEU A N 1
ATOM 706 C CA . LEU A 1 97 ? 11.091 30.447 -0.456 1.00 84.75 97 LEU A CA 1
ATOM 707 C C . LEU A 1 97 ? 11.849 29.232 0.099 1.00 84.75 97 LEU A C 1
ATOM 709 O O . LEU A 1 97 ? 11.575 28.115 -0.323 1.00 84.75 97 LEU A O 1
ATOM 713 N N . LEU A 1 98 ? 12.742 29.417 1.080 1.00 84.00 98 LEU A N 1
ATOM 714 C CA . LEU A 1 98 ? 13.400 28.306 1.775 1.00 84.00 98 LEU A CA 1
ATOM 715 C C . LEU A 1 98 ? 12.374 27.368 2.421 1.00 84.00 98 LEU A C 1
ATOM 717 O O . LEU A 1 98 ? 12.471 26.156 2.248 1.00 84.00 98 LEU A O 1
ATOM 721 N N . GLN A 1 99 ? 11.379 27.915 3.128 1.00 74.25 99 GLN A N 1
ATOM 722 C CA . GLN A 1 99 ? 10.300 27.111 3.701 1.00 74.25 99 GLN A CA 1
ATOM 723 C C . GLN A 1 99 ? 9.558 26.329 2.608 1.00 74.25 99 GLN A C 1
ATOM 725 O O . GLN A 1 99 ? 9.384 25.124 2.751 1.00 74.25 99 GLN A O 1
ATOM 730 N N . GLN A 1 100 ? 9.188 26.976 1.498 1.00 78.62 100 GLN A N 1
ATOM 731 C CA . GLN A 1 100 ? 8.523 26.311 0.376 1.00 78.62 100 GLN A CA 1
ATOM 732 C C . GLN A 1 100 ? 9.372 25.166 -0.206 1.00 78.62 100 GLN A C 1
ATOM 734 O O . GLN A 1 100 ? 8.842 24.085 -0.449 1.00 78.62 100 GLN A O 1
ATOM 739 N N . LYS A 1 101 ? 10.682 25.367 -0.398 1.00 79.50 101 LYS A N 1
ATOM 740 C CA . LYS A 1 101 ? 11.588 24.338 -0.936 1.00 79.50 101 LYS A CA 1
ATOM 741 C C . LYS A 1 101 ? 11.787 23.162 0.024 1.00 79.50 101 LYS A C 1
ATOM 743 O O . LYS A 1 101 ? 11.766 22.018 -0.420 1.00 79.50 101 LYS A O 1
ATOM 748 N N . LEU A 1 102 ? 11.860 23.417 1.331 1.00 72.00 102 LEU A N 1
ATOM 749 C CA . LEU A 1 102 ? 11.884 22.365 2.357 1.00 72.00 102 LEU A CA 1
ATOM 750 C C . LEU A 1 102 ? 10.538 21.621 2.483 1.00 72.00 102 LEU A C 1
ATOM 752 O O . LEU A 1 102 ? 10.527 20.424 2.750 1.00 72.00 102 LEU A O 1
ATOM 756 N N . GLU A 1 103 ? 9.402 22.293 2.269 1.00 67.38 103 GLU A N 1
ATOM 757 C CA . GLU A 1 103 ? 8.072 21.656 2.245 1.00 67.38 103 GLU A CA 1
ATOM 758 C C . GLU A 1 103 ? 7.839 20.803 0.982 1.00 67.38 103 GLU A C 1
ATOM 760 O O . GLU A 1 103 ? 7.077 19.836 1.034 1.00 67.38 103 GLU A O 1
ATOM 765 N N . LEU A 1 104 ? 8.511 21.129 -0.129 1.00 68.25 104 LEU A N 1
ATOM 766 C CA . LEU A 1 104 ? 8.485 20.365 -1.383 1.00 68.25 104 LEU A CA 1
ATOM 767 C C . LEU A 1 104 ? 9.546 19.247 -1.451 1.00 68.25 104 LEU A C 1
ATOM 769 O O . LEU A 1 104 ? 9.406 18.343 -2.272 1.00 68.25 104 LEU A O 1
ATOM 773 N N . GLY A 1 105 ? 10.570 19.270 -0.589 1.00 72.88 105 GLY A N 1
ATOM 774 C CA . GLY A 1 105 ? 11.700 18.326 -0.629 1.00 72.88 105 GLY A CA 1
ATOM 775 C C . GLY A 1 105 ? 12.712 18.623 -1.743 1.00 72.88 105 GLY A C 1
ATOM 776 O O . GLY A 1 105 ? 13.363 17.718 -2.258 1.00 72.88 105 GLY A O 1
ATOM 777 N N . GLU A 1 106 ? 12.814 19.888 -2.154 1.00 82.00 106 GLU A N 1
ATOM 778 C CA . GLU A 1 106 ? 13.721 20.363 -3.204 1.00 82.00 106 GLU A CA 1
ATOM 779 C C . GLU A 1 106 ? 15.075 20.758 -2.577 1.00 82.00 106 GLU A C 1
ATOM 781 O O . GLU A 1 106 ? 15.467 21.929 -2.553 1.00 82.00 106 GLU A O 1
ATOM 786 N N . ASP A 1 107 ? 15.762 19.760 -2.008 1.00 78.88 107 ASP A N 1
ATOM 787 C CA . ASP A 1 107 ? 16.891 19.930 -1.079 1.00 78.88 107 ASP A CA 1
ATOM 788 C C . ASP A 1 107 ? 18.072 20.729 -1.660 1.00 78.88 107 ASP A C 1
ATOM 790 O O . ASP A 1 107 ? 18.612 21.598 -0.974 1.00 78.88 107 ASP A O 1
ATOM 794 N N . ASP A 1 108 ? 18.448 20.513 -2.926 1.00 83.31 108 ASP A N 1
ATOM 795 C CA . ASP A 1 108 ? 19.526 21.270 -3.587 1.00 83.31 108 ASP A CA 1
ATOM 796 C C . ASP A 1 108 ? 19.199 22.771 -3.699 1.00 83.31 108 ASP A C 1
ATOM 798 O O . ASP A 1 108 ? 20.060 23.638 -3.502 1.00 83.31 108 ASP A O 1
ATOM 802 N N . GLU A 1 109 ? 17.934 23.101 -3.971 1.00 84.50 109 GLU A N 1
ATOM 803 C CA . GLU A 1 109 ? 17.470 24.484 -4.065 1.00 84.50 109 GLU A CA 1
ATOM 804 C C . GLU A 1 109 ? 17.346 25.120 -2.676 1.00 84.50 109 GLU A C 1
ATOM 806 O O . GLU A 1 109 ? 17.772 26.262 -2.481 1.00 84.50 109 GLU A O 1
ATOM 811 N N . ALA A 1 110 ? 16.862 24.368 -1.682 1.00 83.50 110 ALA A N 1
ATOM 812 C CA . ALA A 1 110 ? 16.879 24.782 -0.281 1.00 83.50 110 ALA A CA 1
ATOM 813 C C . ALA A 1 110 ? 18.314 25.052 0.214 1.00 83.50 110 ALA A C 1
ATOM 815 O O . ALA A 1 110 ? 18.564 26.073 0.857 1.00 83.50 110 ALA A O 1
ATOM 816 N N . PHE A 1 111 ? 19.283 24.204 -0.144 1.00 87.62 111 PHE A N 1
ATOM 817 C CA . PHE A 1 111 ? 20.698 24.370 0.201 1.00 87.62 111 PHE A CA 1
ATOM 818 C C . PHE A 1 111 ? 21.340 25.567 -0.522 1.00 87.62 111 PHE A C 1
ATOM 820 O O . PHE A 1 111 ? 22.133 26.300 0.071 1.00 87.62 111 PHE A O 1
ATOM 827 N N . SER A 1 112 ? 20.946 25.838 -1.771 1.00 89.25 112 SER A N 1
ATOM 828 C CA . SER A 1 112 ? 21.327 27.053 -2.507 1.00 89.25 112 SER A CA 1
ATOM 829 C C . SER A 1 112 ? 20.791 28.329 -1.834 1.00 89.25 112 SER A C 1
ATOM 831 O O . SER A 1 112 ? 21.535 29.291 -1.619 1.00 89.25 112 SER A O 1
ATOM 833 N N . ILE A 1 113 ? 19.525 28.328 -1.401 1.00 87.62 113 ILE A N 1
ATOM 834 C CA . ILE A 1 113 ? 18.927 29.445 -0.652 1.00 87.62 113 ILE A CA 1
ATOM 835 C C . ILE A 1 113 ? 19.593 29.604 0.724 1.00 87.62 113 ILE A C 1
ATOM 837 O O . ILE A 1 113 ? 19.872 30.731 1.133 1.00 87.62 113 ILE A O 1
ATOM 841 N N . LEU A 1 114 ? 19.924 28.506 1.411 1.00 89.69 114 LEU A N 1
ATOM 842 C CA . LEU A 1 114 ? 20.675 28.530 2.671 1.00 89.69 114 LEU A CA 1
ATOM 843 C C . LEU A 1 114 ? 22.066 29.143 2.499 1.00 89.69 114 LEU A C 1
ATOM 845 O O . LEU A 1 114 ? 22.432 30.002 3.294 1.00 89.69 114 LEU A O 1
ATOM 849 N N . LYS A 1 115 ? 22.813 28.803 1.440 1.00 90.75 115 LYS A N 1
ATOM 850 C CA . LYS A 1 115 ? 24.102 29.455 1.137 1.00 90.75 115 LYS A CA 1
ATOM 851 C C . LYS A 1 115 ? 23.950 30.968 0.954 1.00 90.75 115 LYS A C 1
ATOM 853 O O . LYS A 1 115 ? 24.767 31.720 1.476 1.00 90.75 115 LYS A O 1
ATOM 858 N N . ARG A 1 116 ? 22.878 31.426 0.296 1.00 89.94 116 ARG A N 1
ATOM 859 C CA . ARG A 1 116 ? 22.565 32.863 0.148 1.00 89.94 116 ARG A CA 1
ATOM 860 C C . ARG A 1 116 ? 22.177 33.525 1.475 1.00 89.94 116 ARG A C 1
ATOM 862 O O . ARG A 1 116 ? 22.600 34.646 1.727 1.00 89.94 116 ARG A O 1
ATOM 869 N N . LEU A 1 117 ? 21.418 32.840 2.332 1.00 87.94 117 LEU A N 1
ATOM 870 C CA . LEU A 1 117 ? 21.052 33.326 3.671 1.00 87.94 117 LEU A CA 1
ATOM 871 C C . LEU A 1 117 ? 22.240 33.347 4.643 1.00 87.94 117 LEU A C 1
ATOM 873 O O . LEU A 1 117 ? 22.311 34.248 5.468 1.00 87.94 117 LEU A O 1
ATOM 877 N N . ILE A 1 118 ? 23.187 32.412 4.526 1.00 90.81 118 ILE A N 1
ATOM 878 C CA . ILE A 1 118 ? 24.454 32.430 5.274 1.00 90.81 118 ILE A CA 1
ATOM 879 C C . ILE A 1 118 ? 25.345 33.574 4.771 1.00 90.81 118 ILE A C 1
ATOM 881 O O . ILE A 1 118 ? 25.889 34.312 5.583 1.00 90.81 118 ILE A O 1
ATOM 885 N N . ALA A 1 119 ? 25.459 33.772 3.453 1.00 87.62 119 ALA A N 1
ATOM 886 C CA . ALA A 1 119 ? 26.254 34.859 2.876 1.00 87.62 119 ALA A CA 1
ATOM 887 C C . ALA A 1 119 ? 25.703 36.264 3.189 1.00 87.62 119 ALA A C 1
ATOM 889 O O . ALA A 1 119 ? 26.477 37.211 3.242 1.00 87.62 119 ALA A O 1
ATOM 890 N N . ALA A 1 120 ? 24.388 36.394 3.398 1.00 84.69 120 ALA A N 1
ATOM 891 C CA . ALA A 1 120 ? 23.720 37.652 3.744 1.00 84.69 120 ALA A CA 1
ATOM 892 C C . ALA A 1 120 ? 23.330 37.775 5.230 1.00 84.69 120 ALA A C 1
ATOM 894 O O . ALA A 1 120 ? 22.657 38.733 5.590 1.00 84.69 120 ALA A O 1
ATOM 895 N N . GLN A 1 121 ? 23.658 36.791 6.078 1.00 85.94 121 GLN A N 1
ATOM 896 C CA . GLN A 1 121 ? 23.535 36.842 7.544 1.00 85.94 121 GLN A CA 1
ATOM 897 C C . GLN A 1 121 ? 24.609 35.922 8.179 1.00 85.94 121 GLN A C 1
ATOM 899 O O . GLN A 1 121 ? 24.259 34.907 8.790 1.00 85.94 121 GLN A O 1
ATOM 904 N N . PRO A 1 122 ? 25.918 36.223 8.041 1.00 86.31 122 PRO A N 1
ATOM 905 C CA . PRO A 1 122 ? 27.005 35.300 8.408 1.00 86.31 122 PRO A CA 1
ATOM 906 C C . PRO A 1 122 ? 27.077 34.961 9.905 1.00 86.31 122 PRO A C 1
ATOM 908 O O . PRO A 1 122 ? 27.514 33.861 10.257 1.00 86.31 122 PRO A O 1
ATOM 911 N N . ASP A 1 123 ? 26.596 35.857 10.770 1.00 83.12 123 ASP A N 1
ATOM 912 C CA . ASP A 1 123 ? 26.503 35.653 12.223 1.00 83.12 123 ASP A CA 1
ATOM 913 C C . ASP A 1 123 ? 25.254 34.855 12.652 1.00 83.12 123 ASP A C 1
ATOM 915 O O . ASP A 1 123 ? 25.154 34.403 13.796 1.00 83.12 123 ASP A O 1
ATOM 919 N N . ALA A 1 124 ? 24.280 34.650 11.756 1.00 84.94 124 ALA A N 1
ATOM 920 C CA . ALA A 1 124 ? 23.044 33.935 12.065 1.00 84.94 124 ALA A CA 1
ATOM 921 C C . ALA A 1 124 ? 23.269 32.413 12.041 1.00 84.94 124 ALA A C 1
ATOM 923 O O . ALA A 1 124 ? 23.026 31.726 11.043 1.00 84.94 124 ALA A O 1
ATOM 924 N N . ALA A 1 125 ? 23.712 31.884 13.184 1.00 83.75 125 ALA A N 1
ATOM 925 C CA . ALA A 1 125 ? 24.002 30.466 13.398 1.00 83.75 125 ALA A CA 1
ATOM 926 C C . ALA A 1 125 ? 22.853 29.515 12.995 1.00 83.75 125 ALA A C 1
ATOM 928 O O . ALA A 1 125 ? 23.130 28.393 12.577 1.00 83.75 125 ALA A O 1
ATOM 929 N N . ASP A 1 126 ? 21.592 29.961 13.047 1.00 82.19 126 ASP A N 1
ATOM 930 C CA . ASP A 1 126 ? 20.417 29.179 12.634 1.00 82.19 126 ASP A CA 1
ATOM 931 C C . ASP A 1 126 ? 20.504 28.689 11.176 1.00 82.19 126 ASP A C 1
ATOM 933 O O . ASP A 1 126 ? 20.181 27.532 10.897 1.00 82.19 126 ASP A O 1
ATOM 937 N N . TRP A 1 127 ? 20.986 29.520 10.238 1.00 90.12 127 TRP A N 1
ATOM 938 C CA . TRP A 1 127 ? 21.122 29.116 8.830 1.00 90.12 127 TRP A CA 1
ATOM 939 C C . TRP A 1 127 ? 22.238 28.088 8.650 1.00 90.12 127 TRP A C 1
ATOM 941 O O . TRP A 1 127 ? 22.072 27.125 7.903 1.00 90.12 127 TRP A O 1
ATOM 951 N N . LYS A 1 128 ? 23.344 28.244 9.387 1.00 90.94 128 LYS A N 1
ATOM 952 C CA . LYS A 1 128 ? 24.453 27.279 9.399 1.00 90.94 128 LYS A CA 1
ATOM 953 C C . LYS A 1 128 ? 24.019 25.952 10.022 1.00 90.94 128 LYS A C 1
ATOM 955 O O . LYS A 1 128 ? 24.294 24.903 9.455 1.00 90.94 128 LYS A O 1
ATOM 960 N N . PHE A 1 129 ? 23.266 25.975 11.121 1.00 85.94 129 PHE A N 1
ATOM 961 C CA . PHE A 1 129 ? 22.709 24.770 11.744 1.00 85.94 129 PHE A CA 1
ATOM 962 C C . PHE A 1 129 ? 21.707 24.048 10.827 1.00 85.94 129 PHE A C 1
ATOM 964 O O . PHE A 1 129 ? 21.741 22.820 10.719 1.00 85.94 129 PHE A O 1
ATOM 971 N N . LEU A 1 130 ? 20.846 24.790 10.124 1.00 84.00 130 LEU A N 1
ATOM 972 C CA . LEU A 1 130 ? 19.892 24.212 9.175 1.00 84.00 130 LEU A CA 1
ATOM 973 C C . LEU A 1 130 ? 20.595 23.632 7.935 1.00 84.00 130 LEU A C 1
ATOM 975 O O . LEU A 1 130 ? 20.251 22.531 7.510 1.00 84.00 130 LEU A O 1
ATOM 979 N N . ALA A 1 131 ? 21.637 24.296 7.421 1.00 88.06 131 ALA A N 1
ATOM 980 C CA . ALA A 1 131 ? 22.509 23.746 6.380 1.00 88.06 131 ALA A CA 1
ATOM 981 C C . ALA A 1 131 ? 23.281 22.501 6.857 1.00 88.06 131 ALA A C 1
ATOM 983 O O . ALA A 1 131 ? 23.404 21.538 6.102 1.00 88.06 131 ALA A O 1
ATOM 984 N N . ALA A 1 132 ? 23.735 22.477 8.116 1.00 86.94 132 ALA A N 1
ATOM 985 C CA . ALA A 1 132 ? 24.393 21.320 8.721 1.00 86.94 132 ALA A CA 1
ATOM 986 C C . ALA A 1 132 ? 23.464 20.099 8.794 1.00 86.94 132 ALA A C 1
ATOM 988 O O . ALA A 1 132 ? 23.880 18.996 8.440 1.00 86.94 132 ALA A O 1
ATOM 989 N N . ARG A 1 133 ? 22.197 20.295 9.201 1.00 85.25 133 ARG A N 1
ATOM 990 C CA . ARG A 1 133 ? 21.191 19.221 9.187 1.00 85.25 133 ARG A CA 1
ATOM 991 C C . ARG A 1 133 ? 20.887 18.762 7.763 1.00 85.25 133 ARG A C 1
ATOM 993 O O . ARG A 1 133 ? 20.906 17.560 7.532 1.00 85.25 133 ARG A O 1
ATOM 1000 N N . LEU A 1 134 ? 20.638 19.685 6.830 1.00 83.38 134 LEU A N 1
ATOM 1001 C CA . LEU A 1 134 ? 20.280 19.330 5.454 1.00 83.38 134 LEU A CA 1
ATOM 1002 C C . LEU A 1 134 ? 21.394 18.504 4.790 1.00 83.38 134 LEU A C 1
ATOM 1004 O O . LEU A 1 134 ? 21.125 17.422 4.281 1.00 83.38 134 LEU A O 1
ATOM 1008 N N . ALA A 1 135 ? 22.656 18.925 4.926 1.00 84.62 135 ALA A N 1
ATOM 1009 C CA . ALA A 1 135 ? 23.815 18.145 4.485 1.00 84.62 135 ALA A CA 1
ATOM 1010 C C . ALA A 1 135 ? 23.926 16.773 5.194 1.00 84.62 135 ALA A C 1
ATOM 1012 O O . ALA A 1 135 ? 24.220 15.760 4.561 1.00 84.62 135 ALA A O 1
ATOM 1013 N N . ALA A 1 136 ? 23.625 16.694 6.498 1.00 79.44 136 ALA A N 1
ATOM 1014 C CA . ALA A 1 136 ? 23.634 15.438 7.261 1.00 79.44 136 ALA A CA 1
ATOM 1015 C C . ALA A 1 136 ? 22.466 14.480 6.935 1.00 79.44 136 ALA A C 1
ATOM 1017 O O . ALA A 1 136 ? 22.488 13.325 7.390 1.00 79.44 136 ALA A O 1
ATOM 1018 N N . GLU A 1 137 ? 21.457 14.956 6.200 1.00 77.69 137 GLU A N 1
ATOM 1019 C CA . GLU A 1 137 ? 20.290 14.202 5.731 1.00 77.69 137 GLU A CA 1
ATOM 1020 C C . GLU A 1 137 ? 20.424 13.812 4.246 1.00 77.69 137 GLU A C 1
ATOM 1022 O O . GLU A 1 137 ? 20.126 12.664 3.915 1.00 77.69 137 GLU A O 1
ATOM 1027 N N . THR A 1 138 ? 20.987 14.675 3.385 1.00 78.81 138 THR A N 1
ATOM 1028 C CA . THR A 1 138 ? 21.352 14.334 1.991 1.00 78.81 138 THR A CA 1
ATOM 1029 C C . THR A 1 138 ? 22.595 13.441 1.886 1.00 78.81 138 THR A C 1
ATOM 1031 O O . THR A 1 138 ? 22.745 12.707 0.911 1.00 78.81 138 THR A O 1
ATOM 1034 N N . GLY A 1 139 ? 23.464 13.444 2.904 1.00 80.38 139 GLY A N 1
ATOM 1035 C CA . GLY A 1 139 ? 24.615 12.540 3.025 1.00 80.38 139 GLY A CA 1
ATOM 1036 C C . GLY A 1 139 ? 25.991 13.198 2.882 1.00 80.38 139 GLY A C 1
ATOM 1037 O O . GLY A 1 139 ? 26.999 12.498 2.992 1.00 80.38 139 GLY A O 1
ATOM 1038 N N . ASP A 1 140 ? 26.061 14.518 2.699 1.00 87.81 140 ASP A N 1
ATOM 1039 C CA . ASP A 1 140 ? 27.313 15.282 2.726 1.00 87.81 140 ASP A CA 1
ATOM 1040 C C . ASP A 1 140 ? 27.817 15.456 4.173 1.00 87.81 140 ASP A C 1
ATOM 1042 O O . ASP A 1 140 ? 27.596 16.458 4.860 1.00 87.81 140 ASP A O 1
ATOM 1046 N N . VAL A 1 141 ? 28.503 14.416 4.651 1.00 86.44 141 VAL A N 1
ATOM 1047 C CA . VAL A 1 141 ? 29.105 14.351 5.991 1.00 86.44 141 VAL A CA 1
ATOM 1048 C C . VAL A 1 141 ? 30.191 15.416 6.193 1.00 86.44 141 VAL A C 1
ATOM 1050 O O . VAL A 1 141 ? 30.418 15.824 7.335 1.00 86.44 141 VAL A O 1
ATOM 1053 N N . GLU A 1 142 ? 30.867 15.871 5.135 1.00 88.94 142 GLU A N 1
ATOM 1054 C CA . GLU A 1 142 ? 31.962 16.841 5.245 1.00 88.94 142 GLU A CA 1
ATOM 1055 C C . GLU A 1 142 ? 31.426 18.271 5.380 1.00 88.94 142 GLU A C 1
ATOM 1057 O O . GLU A 1 142 ? 31.794 18.958 6.339 1.00 88.94 142 GLU A O 1
ATOM 1062 N N . ALA A 1 143 ? 30.480 18.691 4.532 1.00 88.50 143 ALA A N 1
ATOM 1063 C CA . ALA A 1 143 ? 29.818 19.988 4.678 1.00 88.50 143 ALA A CA 1
ATOM 1064 C C . ALA A 1 143 ? 29.015 20.072 5.984 1.00 88.50 143 ALA A C 1
ATOM 1066 O O . ALA A 1 143 ? 29.110 21.070 6.701 1.00 88.50 143 ALA A O 1
ATOM 1067 N N . ALA A 1 144 ? 28.295 19.005 6.358 1.00 89.69 1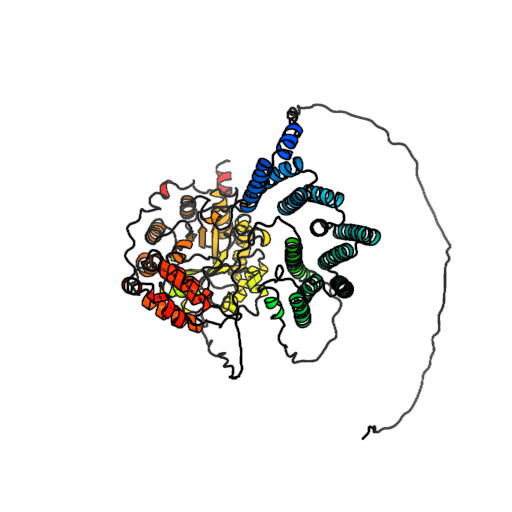44 ALA A N 1
ATOM 1068 C CA . ALA A 1 144 ? 27.594 18.941 7.640 1.00 89.69 144 ALA A CA 1
ATOM 1069 C C . ALA A 1 144 ? 28.547 19.152 8.826 1.00 89.69 144 ALA A C 1
ATOM 1071 O O . ALA A 1 144 ? 28.272 19.941 9.733 1.00 89.69 144 ALA A O 1
ATOM 1072 N N . ARG A 1 145 ? 29.700 18.472 8.809 1.00 89.94 145 ARG A N 1
ATOM 1073 C CA . ARG A 1 145 ? 30.742 18.594 9.835 1.00 89.94 145 ARG A CA 1
ATOM 1074 C C . ARG A 1 145 ? 31.334 20.002 9.886 1.00 89.94 145 ARG A C 1
ATOM 1076 O O . ARG A 1 145 ? 31.531 20.500 10.992 1.00 89.94 145 ARG A O 1
ATOM 1083 N N . GLY A 1 146 ? 31.572 20.635 8.736 1.00 91.94 146 GLY A N 1
ATOM 1084 C CA . GLY A 1 146 ? 32.029 22.024 8.643 1.00 91.94 146 GLY A CA 1
ATOM 1085 C C . GLY A 1 146 ? 31.040 23.001 9.281 1.00 91.94 146 GLY A C 1
ATOM 1086 O O . GLY A 1 146 ? 31.395 23.709 10.222 1.00 91.94 146 GLY A O 1
ATOM 1087 N N . TYR A 1 147 ? 29.772 22.970 8.863 1.00 93.12 147 TYR A N 1
ATOM 1088 C CA . TYR A 1 147 ? 28.753 23.871 9.406 1.00 93.12 147 TYR A CA 1
ATOM 1089 C C . TYR A 1 147 ? 28.482 23.651 10.904 1.00 93.12 147 TYR A C 1
ATOM 1091 O O . TYR A 1 147 ? 28.333 24.625 11.643 1.00 93.12 147 TYR A O 1
ATOM 1099 N N . TYR A 1 148 ? 28.485 22.405 11.400 1.00 92.81 148 TYR A N 1
ATOM 1100 C CA . TYR A 1 148 ? 28.411 22.160 12.848 1.00 92.81 148 TYR A CA 1
ATOM 1101 C C . TYR A 1 148 ? 29.627 22.725 13.600 1.00 92.81 148 TYR A C 1
ATOM 1103 O O . TYR A 1 148 ? 29.463 23.235 14.706 1.00 92.81 148 TYR A O 1
ATOM 1111 N N . GLN A 1 149 ? 30.833 22.669 13.021 1.00 91.31 149 GLN A N 1
ATOM 1112 C CA . GLN A 1 149 ? 32.027 23.270 13.625 1.00 91.31 149 GLN A CA 1
ATOM 1113 C C . GLN A 1 149 ? 31.954 24.802 13.650 1.00 91.31 149 GLN A C 1
ATOM 1115 O O . GLN A 1 149 ? 32.338 25.387 14.657 1.00 91.31 149 GLN A O 1
ATOM 1120 N N . GLU A 1 150 ? 31.402 25.456 12.623 1.00 92.62 150 GLU A N 1
ATOM 1121 C CA . GLU A 1 150 ? 31.153 26.906 12.654 1.00 92.62 150 GLU A CA 1
ATOM 1122 C C . GLU A 1 150 ? 30.155 27.306 13.752 1.00 92.62 150 GLU A C 1
ATOM 1124 O O . GLU A 1 150 ? 30.410 28.242 14.511 1.00 92.62 150 GLU A O 1
ATOM 1129 N N . VAL A 1 151 ? 29.035 26.582 13.882 1.00 92.31 151 VAL A N 1
ATOM 1130 C CA . VAL A 1 151 ? 28.031 26.849 14.929 1.00 92.31 151 VAL A CA 1
ATOM 1131 C C . VAL A 1 151 ? 28.625 26.645 16.327 1.00 92.31 151 VAL A C 1
ATOM 1133 O O . VAL A 1 151 ? 28.387 27.460 17.217 1.00 92.31 151 VAL A O 1
ATOM 1136 N N . LEU A 1 152 ? 29.441 25.604 16.517 1.00 92.31 152 LEU A N 1
ATOM 1137 C CA . LEU A 1 152 ? 30.118 25.332 17.789 1.00 92.31 152 LEU A CA 1
ATOM 1138 C C . LEU A 1 152 ? 31.308 26.266 18.062 1.00 92.31 152 LEU A C 1
ATOM 1140 O O . LEU A 1 152 ? 31.645 26.472 19.222 1.00 92.31 152 LEU A O 1
ATOM 1144 N N . ALA A 1 153 ? 31.918 26.877 17.045 1.00 90.69 153 ALA A N 1
ATOM 1145 C CA . ALA A 1 153 ? 32.911 27.934 17.241 1.00 90.69 153 ALA A CA 1
ATOM 1146 C C . ALA A 1 153 ? 32.261 29.236 17.746 1.00 90.69 153 ALA A C 1
ATOM 1148 O O . ALA A 1 153 ? 32.831 29.913 18.600 1.00 90.69 153 ALA A O 1
ATOM 1149 N N . ALA A 1 154 ? 31.055 29.561 17.264 1.00 88.75 154 ALA A N 1
ATOM 1150 C CA . ALA A 1 154 ? 30.278 30.711 17.733 1.00 88.75 154 ALA A CA 1
ATOM 1151 C C . ALA A 1 154 ? 29.608 30.466 19.102 1.00 88.75 154 ALA A C 1
ATOM 1153 O O . ALA A 1 154 ? 29.548 31.367 19.938 1.00 88.75 154 ALA A O 1
ATOM 1154 N N . ASN A 1 155 ? 29.113 29.248 19.352 1.00 89.94 155 ASN A N 1
ATOM 1155 C CA . ASN A 1 155 ? 28.541 28.838 20.634 1.00 89.94 155 ASN A CA 1
ATOM 1156 C C . ASN A 1 155 ? 28.952 27.393 20.994 1.00 89.94 155 ASN A C 1
ATOM 1158 O O . ASN A 1 155 ? 28.216 26.451 20.677 1.00 89.94 155 ASN A O 1
ATOM 1162 N N . PRO A 1 156 ? 30.067 27.206 21.731 1.00 91.94 156 PRO A N 1
ATOM 1163 C CA . PRO A 1 156 ? 30.565 25.885 22.136 1.00 91.94 156 PRO A CA 1
ATOM 1164 C C . PRO A 1 156 ? 29.594 25.045 22.973 1.00 91.94 156 PRO A C 1
ATOM 1166 O O . PRO A 1 156 ? 29.804 23.846 23.125 1.00 91.94 156 PRO A O 1
ATOM 1169 N N . LEU A 1 157 ? 28.542 25.664 23.525 1.00 92.44 157 LEU A N 1
ATOM 1170 C CA . LEU A 1 157 ? 27.553 25.037 24.403 1.00 92.44 157 LEU A CA 1
ATOM 1171 C C . LEU A 1 157 ? 26.141 25.007 23.785 1.00 92.44 157 LEU A C 1
ATOM 1173 O O . LEU A 1 157 ? 25.154 24.847 24.503 1.00 92.44 157 LEU A O 1
ATOM 1177 N N . SER A 1 158 ? 26.018 25.155 22.458 1.00 89.88 158 SER A N 1
ATOM 1178 C CA . SER A 1 158 ? 24.754 24.908 21.752 1.00 89.88 158 SER A CA 1
ATOM 1179 C C . SER A 1 158 ? 24.358 23.435 21.892 1.00 89.88 158 SER A C 1
ATOM 1181 O O . SER A 1 158 ? 25.002 22.552 21.325 1.00 89.88 158 SER A O 1
ATOM 1183 N N . PHE A 1 159 ? 23.284 23.170 22.640 1.00 85.62 159 PHE A N 1
ATOM 1184 C CA . PHE A 1 159 ? 22.772 21.819 22.882 1.00 85.62 159 PHE A CA 1
ATOM 1185 C C . PHE A 1 159 ? 22.425 21.102 21.571 1.00 85.62 159 PHE A C 1
ATOM 1187 O O . PHE A 1 159 ? 22.800 19.949 21.371 1.00 85.62 159 PHE A O 1
ATOM 1194 N N . GLU A 1 160 ? 21.751 21.799 20.659 1.00 83.06 160 GLU A N 1
ATOM 1195 C CA . GLU A 1 160 ? 21.309 21.277 19.372 1.00 83.06 160 GLU A CA 1
ATOM 1196 C C . GLU A 1 160 ? 22.498 20.909 18.474 1.00 83.06 160 GLU A C 1
ATOM 1198 O O . GLU A 1 160 ? 22.521 19.817 17.903 1.00 83.06 160 GLU A O 1
ATOM 1203 N N . ALA A 1 161 ? 23.508 21.783 18.380 1.00 88.31 161 ALA A N 1
ATOM 1204 C CA . ALA A 1 161 ? 24.697 21.528 17.571 1.00 88.31 161 ALA A CA 1
ATOM 1205 C C . ALA A 1 161 ? 25.597 20.445 18.184 1.00 88.31 161 ALA A C 1
ATOM 1207 O O . ALA A 1 161 ? 26.073 19.581 17.450 1.00 88.31 161 ALA A O 1
ATOM 1208 N N . LEU A 1 162 ? 25.784 20.427 19.511 1.00 92.00 162 LEU A N 1
ATOM 1209 C CA . LEU A 1 162 ? 26.527 19.364 20.199 1.00 92.00 162 LEU A CA 1
ATOM 1210 C C . LEU A 1 162 ? 25.845 17.999 20.028 1.00 92.00 162 LEU A C 1
ATOM 1212 O O . LEU A 1 162 ? 26.523 17.013 19.739 1.00 92.00 162 LEU A O 1
ATOM 1216 N N . PHE A 1 163 ? 24.517 17.935 20.173 1.00 89.19 163 PHE A N 1
ATOM 1217 C CA . PHE A 1 163 ? 23.756 16.691 20.046 1.00 89.19 163 PHE A CA 1
ATOM 1218 C C . PHE A 1 163 ? 23.818 16.127 18.621 1.00 89.19 163 PHE A C 1
ATOM 1220 O O . PHE A 1 163 ? 24.196 14.969 18.436 1.00 89.19 163 PHE A O 1
ATOM 1227 N N . GLU A 1 164 ? 23.488 16.936 17.610 1.00 86.19 164 GLU A N 1
ATOM 1228 C CA . GLU A 1 164 ? 23.455 16.468 16.219 1.00 86.19 164 GLU A CA 1
ATOM 1229 C C . GLU A 1 164 ? 24.864 16.194 15.669 1.00 86.19 164 GLU A C 1
ATOM 1231 O O . GLU A 1 164 ? 25.053 15.220 14.936 1.00 86.19 164 GLU A O 1
ATOM 1236 N N . ASN A 1 165 ? 25.882 16.970 16.070 1.00 91.19 165 ASN A N 1
ATOM 1237 C CA . ASN A 1 165 ? 27.269 16.693 15.690 1.00 91.19 165 ASN A CA 1
ATOM 1238 C C . ASN A 1 165 ? 27.784 15.392 16.323 1.00 91.19 165 ASN A C 1
ATOM 1240 O O . ASN A 1 165 ? 28.366 14.566 15.619 1.00 91.19 165 ASN A O 1
ATOM 1244 N N . ALA A 1 166 ? 27.512 15.152 17.611 1.00 88.62 166 ALA A N 1
ATOM 1245 C CA . ALA A 1 166 ? 27.876 13.896 18.264 1.00 88.62 166 ALA A CA 1
ATOM 1246 C C . ALA A 1 166 ? 27.136 12.691 17.649 1.00 88.62 166 ALA A C 1
ATOM 1248 O O . ALA A 1 166 ? 27.744 11.640 17.442 1.00 88.62 166 ALA A O 1
ATOM 1249 N N . LEU A 1 167 ? 25.860 12.849 17.274 1.00 86.38 167 LEU A N 1
ATOM 1250 C CA . LEU A 1 167 ? 25.075 11.823 16.577 1.00 86.38 167 LEU A CA 1
ATOM 1251 C C . LEU A 1 167 ? 25.549 11.584 15.129 1.00 86.38 167 LEU A C 1
ATOM 1253 O O . LEU A 1 167 ? 25.458 10.462 14.625 1.00 86.38 167 LEU A O 1
ATOM 1257 N N . LEU A 1 168 ? 26.053 12.607 14.434 1.00 86.31 168 LEU A N 1
ATOM 1258 C CA . LEU A 1 168 ? 26.715 12.453 13.135 1.00 86.31 168 LEU A CA 1
ATOM 1259 C C . LEU A 1 168 ? 28.048 11.705 13.289 1.00 86.31 168 LEU A C 1
ATOM 1261 O O . LEU A 1 168 ? 28.308 10.763 12.544 1.00 86.31 168 LEU A O 1
ATOM 1265 N N . MET A 1 169 ? 28.859 12.065 14.285 1.00 87.69 169 MET A N 1
ATOM 1266 C CA . MET A 1 169 ? 30.139 11.411 14.564 1.00 87.69 169 MET A CA 1
ATOM 1267 C C . MET A 1 169 ? 29.991 9.941 14.976 1.00 87.69 169 MET A C 1
ATOM 1269 O O . MET A 1 169 ? 30.711 9.095 14.448 1.00 87.69 169 MET A O 1
ATOM 1273 N N . ASP A 1 170 ? 29.052 9.603 15.866 1.00 83.56 170 ASP A N 1
ATOM 1274 C CA . ASP A 1 170 ? 28.810 8.210 16.280 1.00 83.56 170 ASP A CA 1
ATOM 1275 C C . ASP A 1 170 ? 28.350 7.348 15.086 1.00 83.56 170 ASP A C 1
ATOM 1277 O O . ASP A 1 170 ? 28.853 6.241 14.890 1.00 83.56 170 ASP A O 1
ATOM 1281 N N . ARG A 1 171 ? 27.510 7.906 14.192 1.00 80.56 171 ARG A N 1
ATOM 1282 C CA . ARG A 1 171 ? 27.158 7.287 12.895 1.00 80.56 171 ARG A CA 1
ATOM 1283 C C . ARG A 1 171 ? 28.368 7.056 11.981 1.00 80.56 171 ARG A C 1
ATOM 1285 O O . ARG A 1 171 ? 28.373 6.068 11.252 1.00 80.56 171 ARG A O 1
ATOM 1292 N N . CYS A 1 172 ? 29.380 7.923 12.028 1.00 84.00 172 CYS A N 1
ATOM 1293 C CA . CYS A 1 172 ? 30.636 7.772 11.277 1.00 84.00 172 CYS A CA 1
ATOM 1294 C C . CYS A 1 172 ? 31.635 6.799 11.938 1.00 84.00 172 CYS A C 1
ATOM 1296 O O . CYS A 1 172 ? 32.723 6.589 11.409 1.00 84.00 172 CYS A O 1
ATOM 1298 N N . GLY A 1 173 ? 31.303 6.213 13.097 1.00 83.12 173 GLY A N 1
ATOM 1299 C CA . GLY A 1 173 ? 32.218 5.374 13.879 1.00 83.12 173 GLY A CA 1
ATOM 1300 C C . GLY A 1 173 ? 33.204 6.159 14.756 1.00 83.12 173 GLY A C 1
ATOM 1301 O O . GLY A 1 173 ? 34.038 5.559 15.428 1.00 83.12 173 GLY A O 1
ATOM 1302 N N . GLU A 1 174 ? 33.090 7.487 14.815 1.00 88.06 174 GLU A N 1
ATOM 1303 C CA . GLU A 1 174 ? 33.948 8.381 15.605 1.00 88.06 174 GLU A CA 1
ATOM 1304 C C . GLU A 1 174 ? 33.442 8.581 17.048 1.00 88.06 174 GLU A C 1
ATOM 1306 O O . GLU A 1 174 ? 33.764 9.583 17.686 1.00 88.06 174 GLU A O 1
ATOM 1311 N N . GLY A 1 175 ? 32.658 7.643 17.591 1.00 84.81 175 GLY A N 1
ATOM 1312 C CA . GLY A 1 175 ? 31.989 7.775 18.895 1.00 84.81 175 GLY A CA 1
ATOM 1313 C C . GLY A 1 175 ? 32.918 8.139 20.066 1.00 84.81 175 GLY A C 1
ATOM 1314 O O . GLY A 1 175 ? 32.582 8.991 20.885 1.00 84.81 175 GLY A O 1
ATOM 1315 N N . GLU A 1 176 ? 34.133 7.587 20.088 1.00 88.06 176 GLU A N 1
ATOM 1316 C CA . GLU A 1 176 ? 35.201 7.938 21.041 1.00 88.06 176 GLU A CA 1
ATOM 1317 C C . GLU A 1 176 ? 35.644 9.409 20.937 1.00 88.06 176 GLU A C 1
ATOM 1319 O O . GLU A 1 176 ? 35.931 10.074 21.932 1.00 88.06 176 GLU A O 1
ATOM 1324 N N . ALA A 1 177 ? 35.714 9.946 19.716 1.00 89.56 177 ALA A N 1
ATOM 1325 C CA . ALA A 1 177 ? 36.047 11.348 19.479 1.00 89.56 177 ALA A CA 1
ATOM 1326 C C . ALA A 1 177 ? 34.843 12.277 19.720 1.00 89.56 177 ALA A C 1
ATOM 1328 O O . ALA A 1 177 ? 35.045 13.449 20.036 1.00 89.56 177 ALA A O 1
ATOM 1329 N N . ALA A 1 178 ? 33.612 11.766 19.608 1.00 91.25 178 ALA A N 1
ATOM 1330 C CA . ALA A 1 178 ? 32.401 12.483 19.996 1.00 91.25 178 ALA A CA 1
ATOM 1331 C C . ALA A 1 178 ? 32.346 12.658 21.520 1.00 91.25 178 ALA A C 1
ATOM 1333 O O . ALA A 1 178 ? 32.161 13.775 21.997 1.00 91.25 178 ALA A O 1
ATOM 1334 N N . MET A 1 179 ? 32.614 11.590 22.283 1.00 92.06 179 MET A N 1
ATOM 1335 C CA . MET A 1 179 ? 32.685 11.654 23.746 1.00 92.06 179 MET A CA 1
ATOM 1336 C C . MET A 1 179 ? 33.750 12.648 24.222 1.00 92.06 179 MET A C 1
ATOM 1338 O O . MET A 1 179 ? 33.414 13.533 25.000 1.00 92.06 179 MET A O 1
ATOM 1342 N N . ARG A 1 180 ? 34.972 12.630 23.664 1.00 93.88 180 ARG A N 1
ATOM 1343 C CA . ARG A 1 180 ? 36.004 13.636 24.001 1.00 93.88 180 ARG A CA 1
ATOM 1344 C C . ARG A 1 180 ? 35.600 15.084 23.698 1.00 93.88 180 ARG A C 1
ATOM 1346 O O . ARG A 1 180 ? 36.003 15.992 24.418 1.00 93.88 180 ARG A O 1
ATOM 1353 N N . ARG A 1 181 ? 34.800 15.328 22.650 1.00 92.50 181 ARG A N 1
ATOM 1354 C CA . ARG A 1 181 ? 34.251 16.669 22.363 1.00 92.50 181 ARG A CA 1
ATOM 1355 C C . ARG A 1 181 ? 33.178 17.086 23.373 1.00 92.50 181 ARG A C 1
ATOM 1357 O O . ARG A 1 181 ? 33.107 18.260 23.720 1.00 92.50 181 ARG A O 1
ATOM 1364 N N . LEU A 1 182 ? 32.379 16.141 23.868 1.00 95.56 182 LEU A N 1
ATOM 1365 C CA . LEU A 1 182 ? 31.390 16.393 24.920 1.00 95.56 182 LEU A CA 1
ATOM 1366 C C . LEU A 1 182 ? 32.044 16.576 26.298 1.00 95.56 182 LEU A C 1
ATOM 1368 O O . LEU A 1 182 ? 31.600 17.425 27.060 1.00 95.56 182 LEU A O 1
ATOM 1372 N N . GLU A 1 183 ? 33.122 15.852 26.603 1.00 95.94 183 GLU A N 1
ATOM 1373 C CA . GLU A 1 183 ? 33.943 16.068 27.805 1.00 95.94 183 GLU A CA 1
ATOM 1374 C C . GLU A 1 183 ? 34.557 17.476 27.820 1.00 95.94 183 GLU A C 1
ATOM 1376 O O . GLU A 1 183 ? 34.508 18.160 28.841 1.00 95.94 183 GLU A O 1
ATOM 1381 N N . GLU A 1 184 ? 35.062 17.949 26.676 1.00 94.88 184 GLU A N 1
ATOM 1382 C CA . GLU A 1 184 ? 35.575 19.316 26.539 1.00 94.88 184 GLU A CA 1
ATOM 1383 C C . GLU A 1 184 ? 34.463 20.370 26.679 1.00 94.88 184 GLU A C 1
ATOM 1385 O O . GLU A 1 184 ? 34.625 21.341 27.417 1.00 94.88 184 GLU A O 1
ATOM 1390 N N . ALA A 1 185 ? 33.299 20.163 26.050 1.00 94.94 185 ALA A N 1
ATOM 1391 C CA . ALA A 1 185 ? 32.144 21.048 26.224 1.00 94.94 185 ALA A CA 1
ATOM 1392 C C . ALA A 1 185 ? 31.640 21.071 27.683 1.00 94.94 185 ALA A C 1
ATOM 1394 O O . ALA A 1 185 ? 31.261 22.126 28.193 1.00 94.94 185 ALA A O 1
ATOM 1395 N N . LEU A 1 186 ? 31.678 19.933 28.385 1.00 96.38 186 LEU A N 1
ATOM 1396 C CA . LEU A 1 186 ? 31.344 19.859 29.807 1.00 96.38 186 LEU A CA 1
ATOM 1397 C C . LEU A 1 186 ? 32.352 20.650 30.648 1.00 96.38 186 LEU A C 1
ATOM 1399 O O . LEU A 1 186 ? 31.938 21.434 31.499 1.00 96.38 186 LEU A O 1
ATOM 1403 N N . ARG A 1 187 ? 33.654 20.509 30.370 1.00 95.94 187 ARG A N 1
ATOM 1404 C CA . ARG A 1 187 ? 34.711 21.279 31.038 1.00 95.94 187 ARG A CA 1
ATOM 1405 C C . ARG A 1 187 ? 34.518 22.783 30.856 1.00 95.94 187 ARG A C 1
ATOM 1407 O O . ARG A 1 187 ? 34.520 23.503 31.849 1.00 95.94 187 ARG A O 1
ATOM 1414 N N . VAL A 1 188 ? 34.261 23.247 29.631 1.00 94.81 188 VAL A N 1
ATOM 1415 C CA . VAL A 1 188 ? 33.956 24.663 29.350 1.00 94.81 188 VAL A CA 1
ATOM 1416 C C . VAL A 1 188 ? 32.720 25.129 30.129 1.00 94.81 188 VAL A C 1
ATOM 1418 O O . VAL A 1 188 ? 32.746 26.197 30.737 1.00 94.81 188 VAL A O 1
ATOM 1421 N N . ALA A 1 189 ? 31.653 24.324 30.189 1.00 95.31 189 ALA A N 1
ATOM 1422 C CA . ALA A 1 189 ? 30.458 24.664 30.964 1.00 95.31 189 ALA A CA 1
ATOM 1423 C C . ALA A 1 189 ? 30.706 24.714 32.486 1.00 95.31 189 ALA A C 1
ATOM 1425 O O . ALA A 1 189 ? 30.110 25.547 33.173 1.00 95.31 189 ALA A O 1
ATOM 1426 N N . GLU A 1 190 ? 31.572 23.855 33.029 1.00 94.19 190 GLU A N 1
ATOM 1427 C CA . GLU A 1 190 ? 31.923 23.841 34.454 1.00 94.19 190 GLU A CA 1
ATOM 1428 C C . GLU A 1 190 ? 32.904 24.973 34.826 1.00 94.19 190 GLU A C 1
ATOM 1430 O O . GLU A 1 190 ? 32.699 25.630 35.850 1.00 94.19 190 GLU A O 1
ATOM 1435 N N . GLU A 1 191 ? 33.887 25.286 33.972 1.00 94.81 191 GLU A N 1
ATOM 1436 C CA . GLU A 1 191 ? 34.800 26.435 34.119 1.00 94.81 191 GLU A CA 1
ATOM 1437 C C . GLU A 1 191 ? 34.030 27.776 34.060 1.00 94.81 191 GLU A C 1
ATOM 1439 O O . GLU A 1 191 ? 34.186 28.619 34.952 1.00 94.81 191 GLU A O 1
ATOM 1444 N N . ASP A 1 192 ? 33.099 27.930 33.107 1.00 93.75 192 ASP A N 1
ATOM 1445 C CA . ASP A 1 192 ? 32.174 29.075 33.005 1.00 93.75 192 ASP A CA 1
ATOM 1446 C C . ASP A 1 192 ? 31.083 29.097 34.100 1.00 93.75 192 ASP A C 1
ATOM 1448 O O . ASP A 1 192 ? 30.314 30.058 34.199 1.00 93.75 192 ASP A O 1
ATOM 1452 N N . LYS A 1 193 ? 30.970 28.038 34.917 1.00 94.12 193 LYS A N 1
ATOM 1453 C CA . LYS A 1 193 ? 29.923 27.839 35.946 1.00 94.12 193 LYS A CA 1
ATOM 1454 C C . LYS A 1 193 ? 28.491 27.832 35.383 1.00 94.12 193 LYS A C 1
ATOM 1456 O O . LYS A 1 193 ? 27.520 28.062 36.111 1.00 94.12 193 LYS A O 1
ATOM 1461 N N . LYS A 1 194 ? 28.343 27.510 34.096 1.00 92.75 194 LYS A N 1
ATOM 1462 C CA . LYS A 1 194 ? 27.081 27.359 33.353 1.00 92.75 194 LYS A CA 1
ATOM 1463 C C . LYS A 1 194 ? 26.403 26.037 33.724 1.00 92.75 194 LYS A C 1
ATOM 1465 O O . LYS A 1 194 ? 26.361 25.067 32.971 1.00 92.75 194 LYS A O 1
ATOM 1470 N N . ALA A 1 195 ? 25.884 25.988 34.950 1.00 90.12 195 ALA A N 1
ATOM 1471 C CA . ALA A 1 195 ? 25.401 24.760 35.578 1.00 90.12 195 ALA A CA 1
ATOM 1472 C C . ALA A 1 195 ? 24.205 24.097 34.865 1.00 90.12 195 ALA A C 1
ATOM 1474 O O . ALA A 1 195 ? 23.986 22.901 35.057 1.00 90.12 195 ALA A O 1
ATOM 1475 N N . LYS A 1 196 ? 23.411 24.838 34.076 1.00 90.62 196 LYS A N 1
ATOM 1476 C CA . LYS A 1 196 ? 22.347 24.264 33.232 1.00 90.62 196 LYS A CA 1
ATOM 1477 C C . LYS A 1 196 ? 22.968 23.578 32.016 1.00 90.62 196 LYS A C 1
ATOM 1479 O O . LYS A 1 196 ? 22.690 22.412 31.771 1.00 90.62 196 LYS A O 1
ATOM 1484 N N . GLU A 1 197 ? 23.848 24.278 31.317 1.00 92.69 197 GLU A N 1
ATOM 1485 C CA . GLU A 1 197 ? 24.529 23.818 30.109 1.00 92.69 197 GLU A CA 1
ATOM 1486 C C . GLU A 1 197 ? 25.387 22.580 30.419 1.00 92.69 197 GLU A C 1
ATOM 1488 O O . GLU A 1 197 ? 25.356 21.613 29.669 1.00 92.69 197 GLU A O 1
ATOM 1493 N N . ALA A 1 198 ? 26.030 22.521 31.590 1.00 93.81 198 ALA A N 1
ATOM 1494 C CA . ALA A 1 198 ? 26.714 21.318 32.073 1.00 93.81 198 ALA A CA 1
ATOM 1495 C C . ALA A 1 198 ? 25.764 20.107 32.239 1.00 93.81 198 ALA A C 1
ATOM 1497 O O . ALA A 1 198 ? 26.138 18.978 31.919 1.00 93.81 198 ALA A O 1
ATOM 1498 N N . ARG A 1 199 ? 24.512 20.311 32.687 1.00 93.88 199 ARG A N 1
ATOM 1499 C CA . ARG A 1 199 ? 23.485 19.245 32.714 1.00 93.88 199 ARG A CA 1
ATOM 1500 C C . ARG A 1 199 ? 22.996 18.885 31.313 1.00 93.88 199 ARG A C 1
ATOM 1502 O O . ARG A 1 199 ? 22.763 17.709 31.049 1.00 93.88 199 ARG A O 1
ATOM 1509 N N . ASP A 1 200 ? 22.884 19.866 30.421 1.00 91.62 200 ASP A N 1
ATOM 1510 C CA . ASP A 1 200 ? 22.515 19.662 29.018 1.00 91.62 200 ASP A CA 1
ATOM 1511 C C . ASP A 1 200 ? 23.585 18.826 28.278 1.00 91.62 200 ASP A C 1
ATOM 1513 O O . ASP A 1 200 ? 23.236 17.868 27.589 1.00 91.62 200 ASP A O 1
ATOM 1517 N N . VAL A 1 201 ? 24.882 19.079 28.501 1.00 94.00 201 VAL A N 1
ATOM 1518 C CA . VAL A 1 201 ? 25.984 18.261 27.954 1.00 94.00 201 VAL A CA 1
ATOM 1519 C C . VAL A 1 201 ? 26.004 16.855 28.566 1.00 94.00 201 VAL A C 1
ATOM 1521 O O . VAL A 1 201 ? 26.047 15.875 27.822 1.00 94.00 201 VAL A O 1
ATOM 1524 N N . LYS A 1 202 ? 25.875 16.714 29.895 1.00 95.94 202 LYS A N 1
ATOM 1525 C CA . LYS A 1 202 ? 25.727 15.399 30.560 1.00 95.94 202 LYS A CA 1
ATOM 1526 C C . LYS A 1 202 ? 24.529 14.601 30.017 1.00 95.94 202 LYS A C 1
ATOM 1528 O O . LYS A 1 202 ? 24.600 13.375 29.936 1.00 95.94 202 LYS A O 1
ATOM 1533 N N . LEU A 1 203 ? 23.436 15.271 29.631 1.00 92.81 203 LEU A N 1
ATOM 1534 C CA . LEU A 1 203 ? 22.277 14.637 28.996 1.00 92.81 203 LEU A CA 1
ATOM 1535 C C . LEU A 1 203 ? 22.647 14.078 27.612 1.00 92.81 203 LEU A C 1
ATOM 1537 O O . LEU A 1 203 ? 22.337 12.917 27.347 1.00 92.81 203 LEU A O 1
ATOM 1541 N N . ILE A 1 204 ? 23.361 14.848 26.778 1.00 92.62 204 ILE A N 1
ATOM 1542 C CA . ILE A 1 204 ? 23.873 14.378 25.477 1.00 92.62 204 ILE A CA 1
ATOM 1543 C C . ILE A 1 204 ? 24.823 13.192 25.674 1.00 92.62 204 ILE A C 1
ATOM 1545 O O . ILE A 1 204 ? 24.653 12.166 25.016 1.00 92.62 204 ILE A O 1
ATOM 1549 N N . MET A 1 205 ? 25.767 13.277 26.617 1.00 94.88 205 MET A N 1
ATOM 1550 C CA . MET A 1 205 ? 26.674 12.169 26.946 1.00 94.88 205 MET A CA 1
ATOM 1551 C C . MET A 1 205 ? 25.882 10.901 27.282 1.00 94.88 205 MET A C 1
ATOM 1553 O O . MET A 1 205 ? 26.087 9.877 26.643 1.00 94.88 205 MET A O 1
ATOM 1557 N N . ALA A 1 206 ? 24.881 10.970 28.166 1.00 92.31 206 ALA A N 1
ATOM 1558 C CA . ALA A 1 206 ? 24.024 9.821 28.482 1.00 92.31 206 ALA A CA 1
ATOM 1559 C C . ALA A 1 206 ? 23.256 9.258 27.263 1.00 92.31 206 ALA A C 1
ATOM 1561 O O . ALA A 1 206 ? 22.954 8.061 27.215 1.00 92.31 206 ALA A O 1
ATOM 1562 N N . GLN A 1 207 ? 22.926 10.092 26.271 1.00 88.44 207 GLN A N 1
ATOM 1563 C CA . GLN A 1 207 ? 22.305 9.656 25.015 1.00 88.44 207 GLN A CA 1
ATOM 1564 C C . GLN A 1 207 ? 23.317 8.939 24.101 1.00 88.44 207 GLN A C 1
ATOM 1566 O O . GLN A 1 207 ? 22.991 7.875 23.566 1.00 88.44 207 GLN A O 1
ATOM 1571 N N . ILE A 1 208 ? 24.543 9.458 23.976 1.00 87.25 208 ILE A N 1
ATOM 1572 C CA . ILE A 1 208 ? 25.631 8.868 23.177 1.00 87.25 208 ILE A CA 1
ATOM 1573 C C . ILE A 1 208 ? 26.174 7.586 23.828 1.00 87.25 208 ILE A C 1
ATOM 1575 O O . ILE A 1 208 ? 26.216 6.550 23.173 1.00 87.25 208 ILE A O 1
ATOM 1579 N N . THR A 1 209 ? 26.449 7.574 25.133 1.00 90.44 209 THR A N 1
ATOM 1580 C CA . THR A 1 209 ? 26.808 6.377 25.919 1.00 90.44 209 THR A CA 1
ATOM 1581 C C . THR A 1 209 ? 25.776 5.250 25.745 1.00 90.44 209 THR A C 1
ATOM 1583 O O . THR A 1 209 ? 26.124 4.079 25.553 1.00 90.44 209 THR A O 1
ATOM 1586 N N . PHE A 1 210 ? 24.480 5.590 25.712 1.00 87.75 210 PHE A N 1
ATOM 1587 C CA . PHE A 1 210 ? 23.428 4.616 25.421 1.00 87.75 210 PHE A CA 1
ATOM 1588 C C . PHE A 1 210 ? 23.478 4.105 23.968 1.00 87.75 210 PHE A C 1
ATOM 1590 O O . PHE A 1 210 ? 23.297 2.903 23.749 1.00 87.75 210 PHE A O 1
ATOM 1597 N N . LEU A 1 211 ? 23.787 4.958 22.981 1.00 80.31 211 LEU A N 1
ATOM 1598 C CA . LEU A 1 211 ? 24.073 4.571 21.586 1.00 80.31 211 LEU A CA 1
ATOM 1599 C C . LEU A 1 211 ? 25.384 3.769 21.430 1.00 80.31 211 LEU A C 1
ATOM 1601 O O . LEU A 1 211 ? 25.475 2.888 20.570 1.00 80.31 211 LEU A O 1
ATOM 1605 N N . GLN A 1 212 ? 26.326 3.895 22.356 1.00 84.38 212 GLN A N 1
ATOM 1606 C CA . GLN A 1 212 ? 27.565 3.107 22.380 1.00 84.38 212 GLN A CA 1
ATOM 1607 C C . GLN A 1 212 ? 27.411 1.735 23.055 1.00 84.38 212 GLN A C 1
ATOM 1609 O O . GLN A 1 212 ? 28.248 0.861 22.847 1.00 84.38 212 GLN A O 1
ATOM 1614 N N . LYS A 1 213 ? 26.228 1.478 23.649 1.00 81.44 213 LYS A N 1
ATOM 1615 C CA . LYS A 1 213 ? 25.724 0.202 24.231 1.00 81.44 213 LYS A CA 1
ATOM 1616 C C . LYS A 1 213 ? 25.980 0.051 25.737 1.00 81.44 213 LYS A C 1
ATOM 1618 O O . LYS A 1 213 ? 25.595 -0.969 26.306 1.00 81.44 213 LYS A O 1
ATOM 1623 N N . ASN A 1 214 ? 26.506 1.079 26.397 1.00 88.94 214 ASN A N 1
ATOM 1624 C CA . ASN A 1 214 ? 26.795 1.071 27.831 1.00 88.94 214 ASN A CA 1
ATOM 1625 C C . ASN A 1 214 ? 25.533 1.459 28.627 1.00 88.94 214 ASN A C 1
ATOM 1627 O O . ASN A 1 214 ? 25.379 2.580 29.110 1.00 88.94 214 ASN A O 1
ATOM 1631 N N . VAL A 1 215 ? 24.568 0.538 28.709 1.00 87.94 215 VAL A N 1
ATOM 1632 C CA . VAL A 1 215 ? 23.220 0.832 29.238 1.00 87.94 215 VAL A CA 1
ATOM 1633 C C . VAL A 1 215 ? 23.232 1.221 30.716 1.00 87.94 215 VAL A C 1
ATOM 1635 O O . VAL A 1 215 ? 22.572 2.189 31.091 1.00 87.94 215 VAL A O 1
ATOM 1638 N N . ASP A 1 216 ? 23.978 0.496 31.548 1.00 91.12 216 ASP A N 1
ATOM 1639 C CA . ASP A 1 216 ? 24.039 0.759 32.990 1.00 91.12 216 ASP A CA 1
ATOM 1640 C C . ASP A 1 216 ? 24.778 2.067 33.311 1.00 91.12 216 ASP A C 1
ATOM 1642 O O . ASP A 1 216 ? 24.394 2.779 34.237 1.00 91.12 216 ASP A O 1
ATOM 1646 N N . GLU A 1 217 ? 25.772 2.430 32.498 1.00 93.06 217 GLU A N 1
ATOM 1647 C CA . GLU A 1 217 ? 26.486 3.709 32.572 1.00 93.06 217 GLU A CA 1
ATOM 1648 C C . GLU A 1 217 ? 25.557 4.877 32.213 1.00 93.06 217 GLU A C 1
ATOM 1650 O O . GLU A 1 217 ? 25.388 5.801 33.009 1.00 93.06 217 GLU A O 1
ATOM 1655 N N . ALA A 1 218 ? 24.848 4.789 31.081 1.00 92.56 218 ALA A N 1
ATOM 1656 C CA . ALA A 1 218 ? 23.853 5.784 30.685 1.00 92.56 218 ALA A CA 1
ATOM 1657 C C . ALA A 1 218 ? 22.738 5.936 31.737 1.00 92.56 218 ALA A C 1
ATOM 1659 O O . ALA A 1 218 ? 22.386 7.055 32.116 1.00 92.56 218 ALA A O 1
ATOM 1660 N N . LEU A 1 219 ? 22.207 4.826 32.269 1.00 93.00 219 LEU A N 1
ATOM 1661 C CA . LEU A 1 219 ? 21.258 4.853 33.387 1.00 93.00 219 LEU A CA 1
ATOM 1662 C C . LEU A 1 219 ? 21.877 5.472 34.651 1.00 93.00 219 LEU A C 1
ATOM 1664 O O . LEU A 1 219 ? 21.170 6.169 35.379 1.00 93.00 219 LEU A O 1
ATOM 1668 N N . GLY A 1 220 ? 23.169 5.267 34.909 1.00 96.00 220 GLY A N 1
ATOM 1669 C CA . GLY A 1 220 ? 23.930 5.945 35.960 1.00 96.00 220 GLY A CA 1
ATOM 1670 C C . GLY A 1 220 ? 23.922 7.467 35.796 1.00 96.00 220 GLY A C 1
ATOM 1671 O O . GLY A 1 220 ? 23.513 8.173 36.722 1.00 96.00 220 GLY A O 1
ATOM 1672 N N . ILE A 1 221 ? 24.262 7.966 34.604 1.00 95.06 221 ILE A N 1
ATOM 1673 C CA . ILE A 1 221 ? 24.273 9.405 34.293 1.00 95.06 221 ILE A CA 1
ATOM 1674 C C . ILE A 1 221 ? 22.858 9.996 34.408 1.00 95.06 221 ILE A C 1
ATOM 1676 O O . ILE A 1 221 ? 22.673 11.009 35.083 1.00 95.06 221 ILE A O 1
ATOM 1680 N N . TYR A 1 222 ? 21.819 9.345 33.866 1.00 95.88 222 TYR A N 1
ATOM 1681 C CA . TYR A 1 222 ? 20.440 9.825 34.048 1.00 95.88 222 TYR A CA 1
ATOM 1682 C C . TYR A 1 222 ? 19.988 9.800 35.519 1.00 95.88 222 TYR A C 1
ATOM 1684 O O . TYR A 1 222 ? 19.249 10.688 35.943 1.00 95.88 222 TYR A O 1
ATOM 1692 N N . ASN A 1 223 ? 20.419 8.817 36.320 1.00 95.00 223 ASN A N 1
ATOM 1693 C CA . ASN A 1 223 ? 20.154 8.801 37.763 1.00 95.00 223 ASN A CA 1
ATOM 1694 C C . ASN A 1 223 ? 20.833 9.982 38.474 1.00 95.00 223 ASN A C 1
ATOM 1696 O O . ASN A 1 223 ? 20.224 10.572 39.368 1.00 95.00 223 ASN A O 1
ATOM 1700 N N . GLN A 1 224 ? 22.060 10.341 38.085 1.00 95.94 224 GLN A N 1
ATOM 1701 C CA . GLN A 1 224 ? 22.753 11.527 38.591 1.00 95.94 224 GLN A CA 1
ATOM 1702 C C . GLN A 1 224 ? 22.030 12.816 38.181 1.00 95.94 224 GLN A C 1
ATOM 1704 O O . GLN A 1 224 ? 21.737 13.632 39.051 1.00 95.94 224 GLN A O 1
ATOM 1709 N N . LEU A 1 225 ? 21.631 12.959 36.915 1.00 95.56 225 LEU A N 1
ATOM 1710 C CA . LEU A 1 225 ? 20.857 14.113 36.442 1.00 95.56 225 LEU A CA 1
ATOM 1711 C C . LEU A 1 225 ? 19.547 14.299 37.226 1.00 95.56 225 LEU A C 1
ATOM 1713 O O . LEU A 1 225 ? 19.268 15.406 37.670 1.00 95.56 225 LEU A O 1
ATOM 1717 N N . THR A 1 226 ? 18.803 13.222 37.524 1.00 94.31 226 THR A N 1
ATOM 1718 C CA . THR A 1 226 ? 17.591 13.306 38.377 1.00 94.31 226 THR A CA 1
ATOM 1719 C C . THR A 1 226 ? 17.855 13.648 39.854 1.00 94.31 226 THR A C 1
ATOM 1721 O O . THR A 1 226 ? 16.901 13.849 40.604 1.00 94.31 226 THR A O 1
ATOM 1724 N N . LYS A 1 227 ? 19.121 13.688 40.295 1.00 95.19 227 LYS A N 1
ATOM 1725 C CA . LYS A 1 227 ? 19.535 14.192 41.618 1.00 95.19 227 LYS A CA 1
ATOM 1726 C C . LYS A 1 227 ? 20.049 15.631 41.541 1.00 95.19 227 LYS A C 1
ATOM 1728 O O . LYS A 1 227 ? 19.782 16.397 42.458 1.00 95.19 227 LYS A O 1
ATOM 1733 N N . GLU A 1 228 ? 20.775 15.980 40.475 1.00 93.25 228 GLU A N 1
ATOM 1734 C CA . GLU A 1 228 ? 21.250 17.346 40.213 1.00 93.25 228 GLU A CA 1
ATOM 1735 C C . GLU A 1 228 ? 20.077 18.303 39.931 1.00 93.25 228 GLU A C 1
ATOM 1737 O O . GLU A 1 228 ? 20.081 19.432 40.415 1.00 93.25 228 GLU A O 1
ATOM 1742 N N . ASP A 1 229 ? 19.050 17.847 39.205 1.00 92.75 229 ASP A N 1
ATOM 1743 C CA . ASP A 1 229 ? 17.813 18.596 38.964 1.00 92.75 229 ASP A CA 1
ATOM 1744 C C . ASP A 1 229 ? 16.578 17.668 38.925 1.00 92.75 229 ASP A C 1
ATOM 1746 O O . ASP A 1 229 ? 16.218 17.137 37.871 1.00 92.75 229 ASP A O 1
ATOM 1750 N N . PRO A 1 230 ? 15.880 17.481 40.062 1.00 93.88 230 PRO A N 1
ATOM 1751 C CA . PRO A 1 230 ? 14.656 16.679 40.129 1.00 93.88 230 PRO A CA 1
ATOM 1752 C C . PRO A 1 230 ? 13.452 17.261 39.367 1.00 93.88 230 PRO A C 1
ATOM 1754 O O . PRO A 1 230 ? 12.400 16.622 39.335 1.00 93.88 230 PRO A O 1
ATOM 1757 N N . ARG A 1 231 ? 13.552 18.477 38.806 1.00 89.88 231 ARG A N 1
ATOM 1758 C CA . ARG A 1 231 ? 12.499 19.100 37.985 1.00 89.88 231 ARG A CA 1
ATOM 1759 C C . ARG A 1 231 ? 12.740 18.954 36.486 1.00 89.88 231 ARG A C 1
ATOM 1761 O O . ARG A 1 231 ? 11.807 19.180 35.717 1.00 89.88 231 ARG A O 1
ATOM 1768 N N . ASP A 1 232 ? 13.936 18.552 36.064 1.00 88.56 232 ASP A N 1
ATOM 1769 C CA . ASP A 1 232 ? 14.200 18.244 34.663 1.00 88.56 232 ASP A CA 1
ATOM 1770 C C . ASP A 1 232 ? 13.418 16.988 34.244 1.00 88.56 232 ASP A C 1
ATOM 1772 O O . ASP A 1 232 ? 13.694 15.870 34.679 1.00 88.56 232 ASP A O 1
ATOM 1776 N N . PHE A 1 233 ? 12.422 17.164 33.375 1.00 89.31 233 PHE A N 1
ATOM 1777 C CA . PHE A 1 233 ? 11.589 16.071 32.876 1.00 89.31 233 PHE A CA 1
ATOM 1778 C C . PHE A 1 233 ? 12.337 15.137 31.901 1.00 89.31 233 PHE A C 1
ATOM 1780 O O . PHE A 1 233 ? 11.893 14.006 31.667 1.00 89.31 233 PHE A O 1
ATOM 1787 N N . ARG A 1 234 ? 13.457 15.582 31.312 1.00 89.94 234 ARG A N 1
ATOM 1788 C CA . ARG A 1 234 ? 14.124 14.917 30.178 1.00 89.94 234 ARG A CA 1
ATOM 1789 C C . ARG A 1 234 ? 14.829 13.611 30.581 1.00 89.94 234 ARG A C 1
ATOM 1791 O O . ARG A 1 234 ? 14.581 12.604 29.912 1.00 89.94 234 ARG A O 1
ATOM 1798 N N . PRO A 1 235 ? 15.595 13.532 31.693 1.00 93.44 235 PRO A N 1
ATOM 1799 C CA . PRO A 1 235 ? 16.132 12.263 32.189 1.00 93.44 235 PRO A CA 1
ATOM 1800 C C . PRO A 1 235 ? 15.051 11.217 32.495 1.00 93.44 235 PRO A C 1
ATOM 1802 O O . PRO A 1 235 ? 15.258 10.037 32.217 1.00 93.44 235 PRO A O 1
ATOM 1805 N N . TYR A 1 236 ? 13.886 11.620 33.021 1.00 91.50 236 TYR A N 1
ATOM 1806 C CA . TYR A 1 236 ? 12.774 10.692 33.269 1.00 91.50 236 TYR A CA 1
ATOM 1807 C C . TYR A 1 236 ? 12.200 10.137 31.959 1.00 91.50 236 TYR A C 1
ATOM 1809 O O . TYR A 1 236 ? 11.958 8.934 31.866 1.00 91.50 236 TYR A O 1
ATOM 1817 N N . PHE A 1 237 ? 12.052 10.966 30.918 1.00 88.06 237 PHE A N 1
ATOM 1818 C CA . PHE A 1 237 ? 11.663 10.479 29.592 1.00 88.06 237 PHE A CA 1
ATOM 1819 C C . PHE A 1 237 ? 12.672 9.453 29.055 1.00 88.06 237 PHE A C 1
ATOM 1821 O O . PHE A 1 237 ? 12.291 8.319 28.760 1.00 88.06 237 PHE A O 1
ATOM 1828 N N . CYS A 1 238 ? 13.963 9.800 29.008 1.00 88.25 238 CYS A N 1
ATOM 1829 C CA . CYS A 1 238 ? 15.011 8.908 28.503 1.00 88.25 238 CYS A CA 1
ATOM 1830 C C . CYS A 1 238 ? 15.081 7.587 29.287 1.00 88.25 238 CYS A C 1
ATOM 1832 O O . CYS A 1 238 ? 15.092 6.515 28.681 1.00 88.25 238 CYS A O 1
ATOM 1834 N N . ARG A 1 239 ? 15.034 7.630 30.626 1.00 91.75 239 ARG A N 1
ATOM 1835 C CA . ARG A 1 239 ? 14.984 6.419 31.464 1.00 91.75 239 ARG A CA 1
ATOM 1836 C C . ARG A 1 239 ? 13.731 5.586 31.211 1.00 91.75 239 ARG A C 1
ATOM 1838 O O . ARG A 1 239 ? 13.841 4.369 31.131 1.00 91.75 239 ARG A O 1
ATOM 1845 N N . GLY A 1 240 ? 12.563 6.211 31.048 1.00 86.25 240 GLY A N 1
ATOM 1846 C CA . GLY A 1 240 ? 11.322 5.516 30.695 1.00 86.25 240 GLY A CA 1
ATOM 1847 C C . GLY A 1 240 ? 11.454 4.734 29.388 1.00 86.25 240 GLY A C 1
ATOM 1848 O O . GLY A 1 240 ? 11.136 3.545 29.346 1.00 86.25 240 GLY A O 1
ATOM 1849 N N . MET A 1 241 ? 12.011 5.369 28.351 1.00 81.06 241 MET A N 1
ATOM 1850 C CA . MET A 1 241 ? 12.270 4.728 27.058 1.00 81.06 241 MET A CA 1
ATOM 1851 C C . MET A 1 241 ? 13.299 3.582 27.175 1.00 81.06 241 MET A C 1
ATOM 1853 O O . MET A 1 241 ? 13.095 2.519 26.588 1.00 81.06 241 MET A O 1
ATOM 1857 N N . ILE A 1 242 ? 14.369 3.749 27.967 1.00 84.88 242 ILE A N 1
ATOM 1858 C CA . ILE A 1 242 ? 15.374 2.694 28.208 1.00 84.88 242 ILE A CA 1
ATOM 1859 C C . ILE A 1 242 ? 14.765 1.510 28.968 1.00 84.88 242 ILE A C 1
ATOM 1861 O O . ILE A 1 242 ? 14.934 0.371 28.544 1.00 84.88 242 ILE A O 1
ATOM 1865 N N . TYR A 1 243 ? 14.013 1.746 30.048 1.00 87.81 243 TYR A N 1
ATOM 1866 C CA . TYR A 1 243 ? 13.349 0.670 30.789 1.00 87.81 243 TYR A CA 1
ATOM 1867 C C . TYR A 1 243 ? 12.327 -0.082 29.920 1.00 87.81 243 TYR A C 1
ATOM 1869 O O . TYR A 1 243 ? 12.230 -1.302 30.034 1.00 87.81 243 TYR A O 1
ATOM 1877 N N . SER A 1 244 ? 11.632 0.595 28.996 1.00 77.38 244 SER A N 1
ATOM 1878 C CA . SER A 1 244 ? 10.794 -0.068 27.984 1.00 77.38 244 SER A CA 1
ATOM 1879 C C . SER A 1 244 ? 11.593 -0.924 26.986 1.00 77.38 244 SER A C 1
ATOM 1881 O O . SER A 1 244 ? 11.094 -1.967 26.582 1.00 77.38 244 SER A O 1
ATOM 1883 N N . LEU A 1 245 ? 12.830 -0.558 26.621 1.00 75.25 245 LEU A N 1
ATOM 1884 C CA . LEU A 1 245 ? 13.721 -1.403 25.798 1.00 75.25 245 LEU A CA 1
ATOM 1885 C C . LEU A 1 245 ? 14.398 -2.557 26.565 1.00 75.25 245 LEU A C 1
ATOM 1887 O O . LEU A 1 245 ? 15.070 -3.383 25.944 1.00 75.25 245 LEU A O 1
ATOM 1891 N N . LEU A 1 246 ? 14.239 -2.607 27.890 1.00 80.50 246 LEU A N 1
ATOM 1892 C CA . LEU A 1 246 ? 14.728 -3.669 28.778 1.00 80.50 246 LEU A CA 1
ATOM 1893 C C . LEU A 1 246 ? 13.585 -4.533 29.349 1.00 80.50 246 LEU A C 1
ATOM 1895 O O . LEU A 1 246 ? 13.805 -5.289 30.291 1.00 80.50 246 LEU A O 1
ATOM 1899 N N . ASP A 1 247 ? 12.353 -4.352 28.861 1.00 79.12 247 ASP A N 1
ATOM 1900 C CA . ASP A 1 247 ? 11.111 -4.932 29.399 1.00 79.12 247 ASP A CA 1
ATOM 1901 C C . ASP A 1 247 ? 10.846 -4.671 30.903 1.00 79.12 247 ASP A C 1
ATOM 1903 O O . ASP A 1 247 ? 9.931 -5.246 31.509 1.00 79.12 247 ASP A O 1
ATOM 1907 N N . ARG A 1 248 ? 11.560 -3.705 31.500 1.00 85.81 248 ARG A N 1
ATOM 1908 C CA . ARG A 1 248 ? 11.444 -3.222 32.893 1.00 85.81 248 ARG A CA 1
ATOM 1909 C C . ARG A 1 248 ? 10.231 -2.298 33.052 1.00 85.81 248 ARG A C 1
ATOM 1911 O O . ARG A 1 248 ? 10.312 -1.148 33.481 1.00 85.81 248 ARG A O 1
ATOM 1918 N N . ASN A 1 249 ? 9.071 -2.808 32.655 1.00 78.44 249 ASN A N 1
ATOM 1919 C CA . ASN A 1 249 ? 7.884 -2.012 32.360 1.00 78.44 249 ASN A CA 1
ATOM 1920 C C . ASN A 1 249 ? 7.250 -1.309 33.580 1.00 78.44 249 ASN A C 1
ATOM 1922 O O . ASN A 1 249 ? 6.604 -0.278 33.398 1.00 78.44 249 ASN A O 1
ATOM 1926 N N . GLU A 1 250 ? 7.432 -1.802 34.812 1.00 84.31 250 GLU A N 1
ATOM 1927 C CA . GLU A 1 250 ? 6.979 -1.074 36.014 1.00 84.31 250 GLU A CA 1
ATOM 1928 C C . GLU A 1 250 ? 7.856 0.154 36.310 1.00 84.31 250 GLU A C 1
ATOM 1930 O O . GLU A 1 250 ? 7.334 1.226 36.610 1.00 84.31 250 GLU A O 1
ATOM 1935 N N . GLU A 1 251 ? 9.174 0.045 36.128 1.00 88.81 251 GLU A N 1
ATOM 1936 C CA . GLU A 1 251 ? 10.085 1.191 36.246 1.00 88.81 251 GLU A CA 1
ATOM 1937 C C . GLU A 1 251 ? 9.819 2.202 35.124 1.00 88.81 251 GLU A C 1
ATOM 1939 O O . GLU A 1 251 ? 9.755 3.405 35.382 1.00 88.81 251 GLU A O 1
ATOM 1944 N N . ALA A 1 252 ? 9.551 1.724 33.900 1.00 81.44 252 ALA A N 1
ATOM 1945 C CA . ALA A 1 252 ? 9.115 2.570 32.790 1.00 81.44 252 ALA A CA 1
ATOM 1946 C C . ALA A 1 252 ? 7.832 3.352 33.132 1.00 81.44 252 ALA A C 1
ATOM 1948 O O . ALA A 1 252 ? 7.791 4.567 32.935 1.00 81.44 252 ALA A O 1
ATOM 1949 N N . LYS A 1 253 ? 6.804 2.699 33.703 1.00 82.06 253 LYS A N 1
ATOM 1950 C CA . LYS A 1 253 ? 5.573 3.369 34.177 1.00 82.06 253 LYS A CA 1
ATOM 1951 C C . LYS A 1 253 ? 5.868 4.480 35.178 1.00 82.06 253 LYS A C 1
ATOM 1953 O O . LYS A 1 253 ? 5.281 5.553 35.056 1.00 82.06 253 LYS A O 1
ATOM 1958 N N . GLU A 1 254 ? 6.759 4.236 36.137 1.00 90.94 254 GLU A N 1
ATOM 1959 C CA . GLU A 1 254 ? 7.148 5.232 37.137 1.00 90.94 254 GLU A CA 1
ATOM 1960 C C . GLU A 1 254 ? 7.829 6.446 36.485 1.00 90.94 254 GLU A C 1
ATOM 1962 O O . GLU A 1 254 ? 7.440 7.586 36.749 1.00 90.94 254 GLU A O 1
ATOM 1967 N N . GLN A 1 255 ? 8.784 6.228 35.572 1.00 91.88 255 GLN A N 1
ATOM 1968 C CA . GLN A 1 255 ? 9.472 7.343 34.914 1.00 91.88 255 GLN A CA 1
ATOM 1969 C C . GLN A 1 255 ? 8.530 8.123 33.984 1.00 91.88 255 GLN A C 1
ATOM 1971 O O . GLN A 1 255 ? 8.526 9.351 34.007 1.00 91.88 255 GLN A O 1
ATOM 1976 N N . PHE A 1 256 ? 7.657 7.443 33.231 1.00 85.81 256 PHE A N 1
ATOM 1977 C CA . PHE A 1 256 ? 6.638 8.107 32.410 1.00 85.81 256 PHE A CA 1
ATOM 1978 C C . PHE A 1 256 ? 5.505 8.744 33.231 1.00 85.81 256 PHE A C 1
ATOM 1980 O O . PHE A 1 256 ? 4.740 9.538 32.682 1.00 85.81 256 PHE A O 1
ATOM 1987 N N . ALA A 1 257 ? 5.345 8.421 34.518 1.00 84.75 257 ALA A N 1
ATOM 1988 C CA . ALA A 1 257 ? 4.490 9.183 35.428 1.00 84.75 257 ALA A CA 1
ATOM 1989 C C . ALA A 1 257 ? 5.169 10.505 35.815 1.00 84.75 257 ALA A C 1
ATOM 1991 O O . ALA A 1 257 ? 4.606 11.559 35.533 1.00 84.75 257 ALA A O 1
ATOM 1992 N N . LYS A 1 258 ? 6.410 10.450 36.320 1.00 89.00 258 LYS A N 1
ATOM 1993 C CA . LYS A 1 258 ? 7.214 11.633 36.689 1.00 89.00 258 LYS A CA 1
ATOM 1994 C C . LYS A 1 258 ? 7.427 12.592 35.516 1.00 89.00 258 LYS A C 1
ATOM 1996 O O . LYS A 1 258 ? 7.250 13.795 35.657 1.00 89.00 258 LYS A O 1
ATOM 2001 N N . TYR A 1 259 ? 7.693 12.061 34.323 1.00 87.75 259 TYR A N 1
ATOM 2002 C CA . TYR A 1 259 ? 7.746 12.850 33.091 1.00 87.75 259 TYR A CA 1
ATOM 2003 C C . TYR A 1 259 ? 6.436 13.618 32.829 1.00 87.75 259 TYR A C 1
ATOM 2005 O O . TYR A 1 259 ? 6.486 14.809 32.551 1.00 87.75 259 TYR A O 1
ATOM 2013 N N . ARG A 1 260 ? 5.258 12.988 32.963 1.00 83.81 260 ARG A N 1
ATOM 2014 C CA . ARG A 1 260 ? 3.957 13.661 32.750 1.00 83.81 260 ARG A CA 1
ATOM 2015 C C . ARG A 1 260 ? 3.567 14.632 33.868 1.00 83.81 260 ARG A C 1
ATOM 2017 O O . ARG A 1 260 ? 2.755 15.515 33.627 1.00 83.81 260 ARG A O 1
ATOM 2024 N N . GLU A 1 261 ? 4.113 14.462 35.067 1.00 88.00 261 GLU A N 1
ATOM 2025 C CA . GLU A 1 261 ? 3.955 15.399 36.185 1.00 88.00 261 GLU A CA 1
ATOM 2026 C C . GLU A 1 261 ? 4.780 16.679 35.971 1.00 88.00 261 GLU A C 1
ATOM 2028 O O . GLU A 1 261 ? 4.304 17.777 36.250 1.00 88.00 261 GLU A O 1
ATOM 2033 N N . LEU A 1 262 ? 6.000 16.536 35.442 1.00 86.00 262 LEU A N 1
ATOM 2034 C CA . LEU A 1 262 ? 6.964 17.628 35.279 1.00 86.00 262 LEU A CA 1
ATOM 2035 C C . LEU A 1 262 ? 6.915 18.318 33.905 1.00 86.00 262 LEU A C 1
ATOM 2037 O O . LEU A 1 262 ? 7.342 19.466 33.799 1.00 86.00 262 LEU A O 1
ATOM 2041 N N . SER A 1 263 ? 6.433 17.648 32.853 1.00 82.25 263 SER A N 1
ATOM 2042 C CA . SER A 1 263 ? 6.478 18.161 31.476 1.00 82.25 263 SER A CA 1
ATOM 2043 C C . SER A 1 263 ? 5.473 19.305 31.228 1.00 82.25 263 SER A C 1
ATOM 2045 O O . SER A 1 263 ? 4.262 19.105 31.367 1.00 82.25 263 SER A O 1
ATOM 2047 N N . PRO A 1 264 ? 5.926 20.505 30.808 1.00 77.00 264 PRO A N 1
ATOM 2048 C CA . PRO A 1 264 ? 5.051 21.576 30.332 1.00 77.00 264 PRO A CA 1
ATOM 2049 C C . PRO A 1 264 ? 4.151 21.154 29.163 1.00 77.00 264 PRO A C 1
ATOM 2051 O O . PRO A 1 264 ? 4.553 20.379 28.304 1.00 77.00 264 PRO A O 1
ATOM 2054 N N . LYS A 1 265 ? 2.970 21.771 29.031 1.00 58.75 265 LYS A N 1
ATOM 2055 C CA . LYS A 1 265 ? 1.961 21.402 28.012 1.00 58.75 265 LYS A CA 1
ATOM 2056 C C . LYS A 1 265 ? 2.360 21.591 26.540 1.00 58.75 265 LYS A C 1
ATOM 2058 O O . LYS A 1 265 ? 1.697 21.043 25.670 1.00 58.75 265 LYS A O 1
ATOM 2063 N N . LYS A 1 266 ? 3.441 22.328 26.239 1.00 48.88 266 LYS A N 1
ATOM 2064 C CA . LYS A 1 266 ? 4.058 22.347 24.889 1.00 48.88 266 LYS A CA 1
ATOM 2065 C C . LYS A 1 266 ? 4.702 20.987 24.550 1.00 48.88 266 LYS A C 1
ATOM 2067 O O . LYS A 1 266 ? 4.899 20.672 23.384 1.00 48.88 266 LYS A O 1
ATOM 2072 N N . PHE A 1 267 ? 5.013 20.198 25.576 1.00 46.53 267 PHE A N 1
ATOM 2073 C CA . PHE A 1 267 ? 5.767 18.950 25.543 1.00 46.53 267 PHE A CA 1
ATOM 2074 C C . PHE A 1 267 ? 4.956 17.784 26.157 1.00 46.53 267 PHE A C 1
ATOM 2076 O O . PHE A 1 267 ? 5.529 16.790 26.607 1.00 46.53 267 PHE A O 1
ATOM 2083 N N . GLU A 1 268 ? 3.618 17.883 26.197 1.00 48.72 268 GLU A N 1
ATOM 2084 C CA . GLU A 1 268 ? 2.739 16.726 26.430 1.00 48.72 268 GLU A CA 1
ATOM 2085 C C . GLU A 1 268 ? 2.806 15.826 25.178 1.00 48.72 268 GLU A C 1
ATOM 2087 O O . GLU A 1 268 ? 2.175 16.106 24.162 1.00 48.72 268 GLU A O 1
ATOM 2092 N N . VAL A 1 269 ? 3.602 14.747 25.225 1.00 44.12 269 VAL A N 1
ATOM 2093 C CA . VAL A 1 269 ? 3.668 13.751 24.137 1.00 44.12 269 VAL A CA 1
ATOM 2094 C C . VAL A 1 269 ? 2.386 12.913 24.137 1.00 44.12 269 VAL A C 1
ATOM 2096 O O . VAL A 1 269 ? 2.286 11.871 24.797 1.00 44.12 269 VAL A O 1
ATOM 2099 N N . ASP A 1 270 ? 1.397 13.400 23.392 1.00 32.22 270 ASP A N 1
ATOM 2100 C CA . ASP A 1 270 ? 0.079 12.787 23.262 1.00 32.22 270 ASP A CA 1
ATOM 2101 C C . ASP A 1 270 ? 0.160 11.334 22.764 1.00 32.22 270 ASP A C 1
ATOM 2103 O O . ASP A 1 270 ? 0.849 10.997 21.800 1.00 32.22 270 ASP A O 1
ATOM 2107 N N . GLY A 1 271 ? -0.555 10.438 23.448 1.00 39.38 271 GLY A N 1
ATOM 2108 C CA . GLY A 1 271 ? -0.756 9.037 23.058 1.00 39.38 271 GLY A CA 1
ATOM 2109 C C . GLY A 1 271 ? 0.449 8.079 23.131 1.00 39.38 271 GLY A C 1
ATOM 2110 O O . GLY A 1 271 ? 0.242 6.896 23.408 1.00 39.38 271 GLY A O 1
ATOM 2111 N N . VAL A 1 272 ? 1.696 8.522 22.915 1.00 29.14 272 VAL A N 1
ATOM 2112 C CA . VAL A 1 272 ? 2.836 7.598 22.702 1.00 29.14 272 VAL A CA 1
ATOM 2113 C C . VAL A 1 272 ? 3.334 6.946 23.999 1.00 29.14 272 VAL A C 1
ATOM 2115 O O . VAL A 1 272 ? 3.366 5.718 24.090 1.00 29.14 272 VAL A O 1
ATOM 2118 N N . ALA A 1 273 ? 3.686 7.722 25.031 1.00 30.45 273 ALA A N 1
ATOM 2119 C CA . ALA A 1 273 ? 4.284 7.188 26.271 1.00 30.45 273 ALA A CA 1
ATOM 2120 C C . ALA A 1 273 ? 3.351 6.223 27.044 1.00 30.45 273 ALA A C 1
ATOM 2122 O O . ALA A 1 273 ? 3.792 5.265 27.688 1.00 30.45 273 ALA A O 1
ATOM 2123 N N . LEU A 1 274 ? 2.034 6.426 26.933 1.00 30.61 274 LEU A N 1
ATOM 2124 C CA . LEU A 1 274 ? 1.012 5.553 27.526 1.00 30.61 274 LEU A CA 1
ATOM 2125 C C . LEU A 1 274 ? 0.793 4.234 26.764 1.00 30.61 274 LEU A C 1
ATOM 2127 O O . LEU A 1 274 ? 0.129 3.337 27.288 1.00 30.61 274 LEU A O 1
ATOM 2131 N N . ARG A 1 275 ? 1.340 4.094 25.548 1.00 28.55 275 ARG A N 1
ATOM 2132 C CA . ARG A 1 275 ? 1.218 2.875 24.737 1.00 28.55 275 ARG A CA 1
ATOM 2133 C C . ARG A 1 275 ? 2.271 1.830 25.110 1.00 28.55 275 ARG A C 1
ATOM 2135 O O . ARG A 1 275 ? 1.939 0.656 25.228 1.00 28.55 275 ARG A O 1
ATOM 2142 N N . TRP A 1 276 ? 3.504 2.266 25.375 1.00 29.59 276 TRP A N 1
ATOM 2143 C CA . TRP A 1 276 ? 4.628 1.394 25.749 1.00 29.59 276 TRP A CA 1
ATOM 2144 C C . TRP A 1 276 ? 4.482 0.811 27.156 1.00 29.59 276 TRP A C 1
ATOM 2146 O O . TRP A 1 276 ? 4.671 -0.380 27.361 1.00 29.59 276 TRP A O 1
ATOM 2156 N N . THR A 1 277 ? 4.016 1.616 28.110 1.00 27.36 277 THR A N 1
ATOM 2157 C CA . THR A 1 277 ? 3.776 1.197 29.506 1.00 27.36 277 THR A CA 1
ATOM 2158 C C . THR A 1 277 ? 2.710 0.109 29.681 1.00 27.36 277 THR A C 1
ATOM 2160 O O . THR A 1 277 ? 2.609 -0.489 30.754 1.00 27.36 277 THR A O 1
ATOM 2163 N N . ARG A 1 278 ? 1.914 -0.178 28.643 1.00 26.08 278 ARG A N 1
ATOM 2164 C CA . ARG A 1 278 ? 0.932 -1.276 28.620 1.00 26.08 278 ARG A CA 1
ATOM 2165 C C . ARG A 1 278 ? 1.478 -2.584 28.035 1.00 26.08 278 ARG A C 1
ATOM 2167 O O . ARG A 1 278 ? 0.742 -3.563 28.023 1.00 26.08 278 ARG A O 1
ATOM 2174 N N . LEU A 1 279 ? 2.745 -2.624 27.617 1.00 25.64 279 LEU A N 1
ATOM 2175 C CA . LEU A 1 279 ? 3.433 -3.839 27.158 1.00 25.64 279 LEU A CA 1
ATOM 2176 C C . LEU A 1 279 ? 4.183 -4.572 28.287 1.00 25.64 279 LEU A C 1
ATOM 2178 O O . LEU A 1 279 ? 4.978 -5.464 28.021 1.00 25.64 279 LEU A O 1
ATOM 2182 N N . ALA A 1 280 ? 3.879 -4.256 29.551 1.00 23.05 280 ALA A N 1
ATOM 2183 C CA . ALA A 1 280 ? 4.292 -5.059 30.699 1.00 23.05 280 ALA A CA 1
ATOM 2184 C C . ALA A 1 280 ? 3.774 -6.508 30.561 1.00 23.05 280 ALA A C 1
ATOM 2186 O O . ALA A 1 280 ? 2.555 -6.703 30.617 1.00 23.05 280 ALA A O 1
ATOM 2187 N N . PRO A 1 281 ? 4.642 -7.531 30.422 1.00 26.19 281 PRO A N 1
ATOM 2188 C CA . PRO A 1 281 ? 4.189 -8.910 30.289 1.00 26.19 281 PRO A CA 1
ATOM 2189 C C . PRO A 1 281 ? 3.524 -9.373 31.591 1.00 26.19 281 PRO A C 1
ATOM 2191 O O . PRO A 1 281 ? 4.154 -9.519 32.643 1.00 26.19 281 PRO A O 1
ATOM 2194 N N . SER A 1 282 ? 2.216 -9.608 31.528 1.00 25.62 282 SER A N 1
ATOM 2195 C CA . SER A 1 282 ? 1.398 -9.987 32.676 1.00 25.62 282 SER A CA 1
ATOM 2196 C C . SER A 1 282 ? 1.709 -11.412 33.151 1.00 25.62 282 SER A C 1
ATOM 2198 O O . SER A 1 282 ? 1.089 -12.365 32.690 1.00 25.62 282 SER A O 1
ATOM 2200 N N . ARG A 1 283 ? 2.651 -11.543 34.099 1.00 24.83 283 ARG A N 1
ATOM 2201 C CA . ARG A 1 283 ? 2.937 -12.744 34.917 1.00 24.83 283 ARG A CA 1
ATOM 2202 C C . ARG A 1 283 ? 2.755 -14.091 34.192 1.00 24.83 283 ARG A C 1
ATOM 2204 O O . ARG A 1 283 ? 1.822 -14.840 34.488 1.00 24.83 283 ARG A O 1
ATOM 2211 N N . VAL A 1 284 ? 3.728 -14.479 33.370 1.00 24.09 284 VAL A N 1
ATOM 2212 C CA . VAL A 1 284 ? 3.904 -15.905 33.049 1.00 24.09 284 VAL A CA 1
ATOM 2213 C C . VAL A 1 284 ? 4.251 -16.645 34.347 1.00 24.09 284 VAL A C 1
ATOM 2215 O O . VAL A 1 284 ? 5.291 -16.397 34.960 1.00 24.09 284 VAL A O 1
ATOM 2218 N N . ARG A 1 285 ? 3.379 -17.556 34.798 1.00 21.64 285 ARG A N 1
ATOM 2219 C CA . ARG A 1 285 ? 3.726 -18.513 35.860 1.00 21.64 285 ARG A CA 1
ATOM 2220 C C . ARG A 1 285 ? 4.751 -19.492 35.293 1.00 21.64 285 ARG A C 1
ATOM 2222 O O . ARG A 1 285 ? 4.395 -20.339 34.484 1.00 21.64 285 ARG A O 1
ATOM 2229 N N . CYS A 1 286 ? 5.999 -19.408 35.748 1.00 21.62 286 CYS A N 1
ATOM 2230 C CA . CYS A 1 286 ? 7.016 -20.399 35.407 1.00 21.62 286 CYS A CA 1
ATOM 2231 C C . CYS A 1 286 ? 6.737 -21.718 36.150 1.00 21.62 286 CYS A C 1
ATOM 2233 O O . CYS A 1 286 ? 7.170 -21.919 37.286 1.00 21.62 286 CYS A O 1
ATOM 2235 N N . SER A 1 287 ? 5.966 -22.607 35.523 1.00 26.30 287 SER A N 1
ATOM 2236 C CA . SER A 1 287 ? 5.618 -23.930 36.045 1.00 26.30 287 SER A CA 1
ATOM 2237 C C . SER A 1 287 ? 6.674 -24.982 35.691 1.00 26.30 287 SER A C 1
ATOM 2239 O O . SER A 1 287 ? 6.368 -25.942 34.991 1.00 26.30 287 SER A O 1
ATOM 2241 N N . ASN A 1 288 ? 7.912 -24.770 36.153 1.00 22.64 288 ASN A N 1
ATOM 2242 C CA . ASN A 1 288 ? 8.787 -25.808 36.720 1.00 22.64 288 ASN A CA 1
ATOM 2243 C C . ASN A 1 288 ? 10.118 -25.197 37.192 1.00 22.64 288 ASN A C 1
ATOM 2245 O O . ASN A 1 288 ? 10.836 -24.560 36.427 1.00 22.64 288 ASN A O 1
ATOM 2249 N N . ARG A 1 289 ? 10.466 -25.420 38.467 1.00 28.16 289 ARG A N 1
ATOM 2250 C CA . ARG A 1 289 ? 11.791 -25.110 39.027 1.00 28.16 289 ARG A CA 1
ATOM 2251 C C . ARG A 1 289 ? 12.631 -26.385 39.093 1.00 28.16 289 ARG A C 1
ATOM 2253 O O . ARG A 1 289 ? 12.518 -27.134 40.059 1.00 28.16 289 ARG A O 1
ATOM 2260 N N . SER A 1 290 ? 13.525 -26.571 38.132 1.00 25.00 290 SER A N 1
ATOM 2261 C CA . SER A 1 290 ? 14.649 -27.506 38.251 1.00 25.00 290 SER A CA 1
ATOM 2262 C C . SER A 1 290 ? 15.746 -27.146 37.249 1.00 25.00 290 SER A C 1
ATOM 2264 O O . SER A 1 290 ? 15.445 -26.778 36.119 1.00 25.00 290 SER A O 1
ATOM 2266 N N . ASN A 1 291 ? 17.001 -27.301 37.673 1.00 24.02 291 ASN A N 1
ATOM 2267 C CA . ASN A 1 291 ? 18.215 -27.276 36.847 1.00 24.02 291 ASN A CA 1
ATOM 2268 C C . ASN A 1 291 ? 18.583 -25.930 36.185 1.00 24.02 291 ASN A C 1
ATOM 2270 O O . ASN A 1 291 ? 18.650 -25.816 34.965 1.00 24.02 291 ASN A O 1
ATOM 2274 N N . LEU A 1 292 ? 18.990 -24.950 37.004 1.00 25.33 292 LEU A N 1
ATOM 2275 C 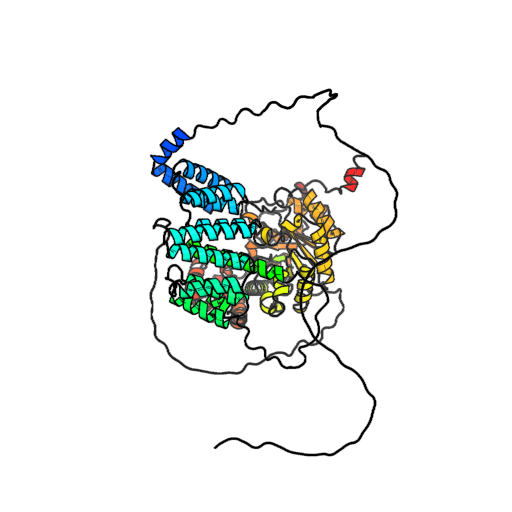CA . LEU A 1 292 ? 20.164 -24.151 36.624 1.00 25.33 292 LEU A CA 1
ATOM 2276 C C . LEU A 1 292 ? 21.416 -25.001 36.886 1.00 25.33 292 LEU A C 1
ATOM 2278 O O . LEU A 1 292 ? 21.680 -25.303 38.048 1.00 25.33 292 LEU A O 1
ATOM 2282 N N . ASN A 1 293 ? 22.143 -25.382 35.830 1.00 25.81 293 ASN A N 1
ATOM 2283 C CA . ASN A 1 293 ? 23.610 -25.539 35.737 1.00 25.81 293 ASN A CA 1
ATOM 2284 C C . ASN A 1 293 ? 23.979 -26.310 34.453 1.00 25.81 293 ASN A C 1
ATOM 2286 O O . ASN A 1 293 ? 23.198 -27.145 34.012 1.00 25.81 293 ASN A O 1
ATOM 2290 N N . PHE A 1 294 ? 25.182 -26.052 33.912 1.00 21.55 294 PHE A N 1
ATOM 2291 C CA . PHE A 1 294 ? 25.685 -26.489 32.588 1.00 21.55 294 PHE A CA 1
ATOM 2292 C C . PHE A 1 294 ? 24.842 -25.939 31.409 1.00 21.55 294 PHE A C 1
ATOM 2294 O O . PHE A 1 294 ? 23.674 -26.257 31.259 1.00 21.55 294 PHE A O 1
ATOM 2301 N N . CYS A 1 295 ? 25.351 -25.065 30.538 1.00 21.42 295 CYS A N 1
ATOM 2302 C CA . CYS A 1 295 ? 26.636 -25.173 29.848 1.00 21.42 295 CYS A CA 1
ATOM 2303 C C . CYS A 1 295 ? 27.292 -23.809 29.567 1.00 21.42 295 CYS A C 1
ATOM 2305 O O . CYS A 1 295 ? 26.639 -22.861 29.140 1.00 21.42 295 CYS A O 1
ATOM 2307 N N . VAL A 1 296 ? 28.616 -23.765 29.712 1.00 24.48 296 VAL A N 1
ATOM 2308 C CA . VAL A 1 296 ? 29.511 -22.763 29.109 1.00 24.48 296 VAL A CA 1
ATOM 2309 C C . VAL A 1 296 ? 30.455 -23.528 28.167 1.00 24.48 296 VAL A C 1
ATOM 2311 O O . VAL A 1 296 ? 30.646 -24.728 28.351 1.00 24.48 296 VAL A O 1
ATOM 2314 N N . VAL A 1 297 ? 31.060 -22.839 27.193 1.00 26.16 297 VAL A N 1
ATOM 2315 C CA . VAL A 1 297 ? 31.982 -23.377 26.166 1.00 26.16 297 VAL A CA 1
ATOM 2316 C C . VAL A 1 297 ? 31.309 -24.101 24.986 1.00 26.16 297 VAL A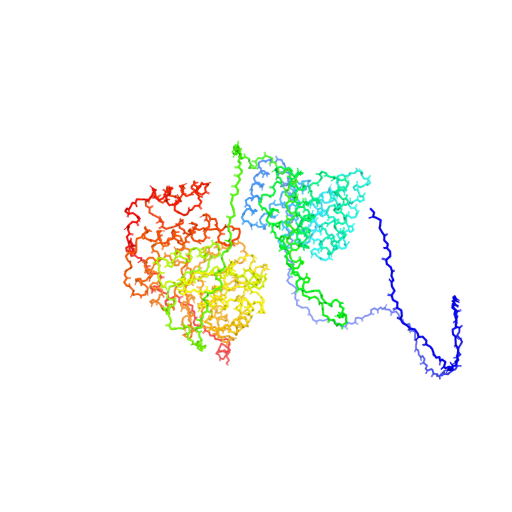 C 1
ATOM 2318 O O . VAL A 1 297 ? 31.445 -25.302 24.789 1.00 26.16 297 VAL A O 1
ATOM 2321 N N . SER A 1 298 ? 30.709 -23.306 24.099 1.00 22.39 298 SER A N 1
ATOM 2322 C CA . SER A 1 298 ? 30.984 -23.386 22.653 1.00 22.39 298 SER A CA 1
ATOM 2323 C C . SER A 1 298 ? 30.702 -22.020 22.012 1.00 22.39 298 SER A C 1
ATOM 2325 O O . SER A 1 298 ? 29.818 -21.300 22.473 1.00 22.39 298 SER A O 1
ATOM 2327 N N . GLY A 1 299 ? 31.483 -21.618 21.007 1.00 33.25 299 GLY A N 1
ATOM 2328 C CA . GLY A 1 299 ? 31.473 -20.242 20.499 1.00 33.25 299 GLY A CA 1
ATOM 2329 C C . GLY A 1 299 ? 30.476 -19.988 19.366 1.00 33.25 299 GLY A C 1
ATOM 2330 O O . GLY A 1 299 ? 30.749 -20.342 18.224 1.00 33.25 299 GLY A O 1
ATOM 2331 N N . SER A 1 300 ? 29.381 -19.284 19.653 1.00 23.48 300 SER A N 1
ATOM 2332 C CA . SER A 1 300 ? 28.513 -18.666 18.640 1.00 23.48 300 SER A CA 1
ATOM 2333 C C . SER A 1 300 ? 27.910 -17.362 19.182 1.00 23.48 300 SER A C 1
ATOM 2335 O O . SER A 1 300 ? 27.164 -17.353 20.156 1.00 23.48 300 SER A O 1
ATOM 2337 N N . SER A 1 301 ? 28.264 -16.216 18.591 1.00 28.95 301 SER A N 1
ATOM 2338 C CA . SER A 1 301 ? 27.719 -14.909 18.997 1.00 28.95 301 SER A CA 1
ATOM 2339 C C . SER A 1 301 ? 27.519 -13.985 17.791 1.00 28.95 301 SER A C 1
ATOM 2341 O O . SER A 1 301 ? 28.157 -14.187 16.764 1.00 28.95 301 SER A O 1
ATOM 2343 N N . CYS A 1 302 ? 26.664 -12.963 17.946 1.00 26.45 302 CYS A N 1
ATOM 2344 C CA . CYS A 1 302 ? 26.240 -11.989 16.918 1.00 26.45 302 CYS A CA 1
ATOM 2345 C C . CYS A 1 302 ? 25.189 -12.460 15.880 1.00 26.45 302 CYS A C 1
ATOM 2347 O O . CYS A 1 302 ? 25.476 -12.549 14.692 1.00 26.45 302 CYS A O 1
ATOM 2349 N N . ARG A 1 303 ? 23.915 -12.552 16.300 1.00 29.02 303 ARG A N 1
ATOM 2350 C CA . ARG A 1 303 ? 22.775 -12.073 15.472 1.00 29.02 303 ARG A CA 1
ATOM 2351 C C . ARG A 1 303 ? 21.805 -11.184 16.274 1.00 29.02 303 ARG A C 1
ATOM 2353 O O . ARG A 1 303 ? 21.522 -10.073 15.839 1.00 29.02 303 ARG A O 1
ATOM 2360 N N . GLU A 1 304 ? 21.409 -11.578 17.490 1.00 27.67 304 GLU A N 1
ATOM 2361 C CA . GLU A 1 304 ? 20.444 -10.830 18.338 1.00 27.67 304 GLU A CA 1
ATOM 2362 C C . GLU A 1 304 ? 20.820 -9.363 18.615 1.00 27.67 304 GLU A C 1
ATOM 2364 O O . GLU A 1 304 ? 19.953 -8.498 18.720 1.00 27.67 304 GLU A O 1
ATOM 2369 N N . ARG A 1 305 ? 22.123 -9.054 18.682 1.00 29.30 305 ARG A N 1
ATOM 2370 C CA . ARG A 1 305 ? 22.622 -7.690 18.919 1.00 29.30 305 ARG A CA 1
ATOM 2371 C C . ARG A 1 305 ? 22.113 -6.667 17.883 1.00 29.30 305 ARG A C 1
ATOM 2373 O O . ARG A 1 305 ? 21.858 -5.523 18.247 1.00 29.30 305 ARG A O 1
ATOM 2380 N N . GLY A 1 306 ? 21.919 -7.063 16.620 1.00 28.78 306 GLY A N 1
ATOM 2381 C CA . GLY A 1 306 ? 21.567 -6.140 15.530 1.00 28.78 306 GLY A CA 1
ATOM 2382 C C . GLY A 1 306 ? 20.165 -5.525 15.635 1.00 28.78 306 GLY A C 1
ATOM 2383 O O . GLY A 1 306 ? 19.999 -4.320 15.443 1.00 28.78 306 GLY A O 1
ATOM 2384 N N . THR A 1 307 ? 19.151 -6.321 15.991 1.00 38.28 307 THR A N 1
ATOM 2385 C CA . THR A 1 307 ? 17.753 -5.850 16.065 1.00 38.28 307 THR A CA 1
ATOM 2386 C C . THR A 1 307 ? 17.528 -4.892 17.236 1.00 38.28 307 THR A C 1
ATOM 2388 O O . THR A 1 307 ? 16.730 -3.956 17.130 1.00 38.28 307 THR A O 1
ATOM 2391 N N . TRP A 1 308 ? 18.274 -5.071 18.330 1.00 31.20 308 TRP A N 1
ATOM 2392 C CA . TRP A 1 308 ? 18.292 -4.146 19.461 1.00 31.20 308 TRP A CA 1
ATOM 2393 C C . TRP A 1 308 ? 18.943 -2.803 19.074 1.00 31.20 308 TRP A C 1
ATOM 2395 O O . TRP A 1 308 ? 18.377 -1.749 19.365 1.00 31.20 308 TRP A O 1
ATOM 2405 N N . PHE A 1 309 ? 20.052 -2.810 18.317 1.00 32.47 309 PHE A N 1
ATOM 2406 C CA . PHE A 1 309 ? 20.695 -1.575 17.836 1.00 32.47 309 PHE A CA 1
ATOM 2407 C C . PHE A 1 309 ? 19.794 -0.750 16.905 1.00 32.47 309 PHE A C 1
ATOM 2409 O O . PHE A 1 309 ? 19.690 0.461 17.099 1.00 32.47 309 PHE A O 1
ATOM 2416 N N . ALA A 1 310 ? 19.109 -1.387 15.948 1.00 35.06 310 ALA A N 1
ATOM 2417 C CA . ALA A 1 310 ? 18.239 -0.694 14.991 1.00 35.06 310 ALA A CA 1
ATOM 2418 C C . ALA A 1 310 ? 17.004 -0.054 15.655 1.00 35.06 310 ALA A C 1
ATOM 2420 O O . ALA A 1 310 ? 16.629 1.070 15.318 1.00 35.06 310 ALA A O 1
ATOM 2421 N N . LYS A 1 311 ? 16.393 -0.731 16.642 1.00 38.69 311 LYS A N 1
ATOM 2422 C CA . LYS A 1 311 ? 15.331 -0.134 17.476 1.00 38.69 311 LYS A CA 1
ATOM 2423 C C . LYS A 1 311 ? 15.854 1.083 18.235 1.00 38.69 311 LYS A C 1
ATOM 2425 O O . LYS A 1 311 ? 15.207 2.125 18.250 1.00 38.69 311 LYS A O 1
ATOM 2430 N N . ARG A 1 312 ? 17.027 0.944 18.850 1.00 43.47 312 ARG A N 1
ATOM 2431 C CA . ARG A 1 312 ? 17.636 1.943 19.725 1.00 43.47 312 ARG A CA 1
ATOM 2432 C C . ARG A 1 312 ? 18.047 3.221 18.991 1.00 43.47 312 ARG A C 1
ATOM 2434 O O . ARG A 1 312 ? 17.657 4.287 19.443 1.00 43.47 312 ARG A O 1
ATOM 2441 N N . ASP A 1 313 ? 18.764 3.135 17.869 1.00 38.38 313 ASP A N 1
ATOM 2442 C CA . ASP A 1 313 ? 19.140 4.311 17.058 1.00 38.38 313 ASP A CA 1
ATOM 2443 C C . ASP A 1 313 ? 17.896 5.100 16.614 1.00 38.38 313 ASP A C 1
ATOM 2445 O O . ASP A 1 313 ? 17.753 6.288 16.902 1.00 38.38 313 ASP A O 1
ATOM 2449 N N . LYS A 1 314 ? 16.919 4.402 16.027 1.00 42.09 314 LYS A N 1
ATOM 2450 C CA . LYS A 1 314 ? 15.653 4.991 15.571 1.00 42.09 314 LYS A CA 1
ATOM 2451 C C . LYS A 1 314 ? 14.840 5.630 16.704 1.00 42.09 314 LYS A C 1
ATOM 2453 O O . LYS A 1 314 ? 14.180 6.645 16.495 1.00 42.09 314 LYS A O 1
ATOM 2458 N N . MET A 1 315 ? 14.892 5.053 17.904 1.00 48.00 315 MET A N 1
ATOM 2459 C CA . MET A 1 315 ? 14.198 5.560 19.088 1.00 48.00 315 MET A CA 1
ATOM 2460 C C . MET A 1 315 ? 14.934 6.731 19.754 1.00 48.00 315 MET A C 1
ATOM 2462 O O . MET A 1 315 ? 14.278 7.649 20.238 1.00 48.00 315 MET A O 1
ATOM 2466 N N . MET A 1 316 ? 16.270 6.740 19.750 1.00 49.19 316 MET A N 1
ATOM 2467 C CA . MET A 1 316 ? 17.071 7.857 20.266 1.00 49.19 316 MET A CA 1
ATOM 2468 C C . MET A 1 316 ? 17.053 9.058 19.327 1.00 49.19 316 MET A C 1
ATOM 2470 O O . MET A 1 316 ? 17.013 10.179 19.816 1.00 49.19 316 MET A O 1
ATOM 2474 N N . LYS A 1 317 ? 16.946 8.841 18.011 1.00 44.56 317 LYS A N 1
ATOM 2475 C CA . LYS A 1 317 ? 16.547 9.880 17.053 1.00 44.56 317 LYS A CA 1
ATOM 2476 C C . LYS A 1 317 ? 15.189 10.468 17.429 1.00 44.56 317 LYS A C 1
ATOM 2478 O O . LYS A 1 317 ? 15.093 11.663 17.656 1.00 44.56 317 LYS A O 1
ATOM 2483 N N . LEU A 1 318 ? 14.155 9.643 17.612 1.00 40.78 318 LEU A N 1
ATOM 2484 C CA . LEU A 1 318 ? 12.829 10.113 18.053 1.00 40.78 318 LEU A CA 1
ATOM 2485 C C . LEU A 1 318 ? 12.856 10.876 19.393 1.00 40.78 318 LEU A C 1
ATOM 2487 O O . LEU A 1 318 ? 12.176 11.895 19.517 1.00 40.78 318 LEU A O 1
ATOM 2491 N N . ALA A 1 319 ? 13.644 10.425 20.374 1.00 42.09 319 ALA A N 1
ATOM 2492 C CA . ALA A 1 319 ? 13.824 11.120 21.648 1.00 42.09 319 ALA A CA 1
ATOM 2493 C C . ALA A 1 319 ? 14.586 12.447 21.481 1.00 42.09 319 ALA A C 1
ATOM 2495 O O . ALA A 1 319 ? 14.142 13.468 21.996 1.00 42.09 319 ALA A O 1
ATOM 2496 N N . GLY A 1 320 ? 15.683 12.439 20.722 1.00 39.12 320 GLY A N 1
ATOM 2497 C CA . GLY A 1 320 ? 16.495 13.606 20.384 1.00 39.12 320 GLY A CA 1
ATOM 2498 C C . GLY A 1 320 ? 15.692 14.665 19.639 1.00 39.12 320 GLY A C 1
ATOM 2499 O O . GLY A 1 320 ? 15.578 15.779 20.130 1.00 39.12 320 GLY A O 1
ATOM 2500 N N . TYR A 1 321 ? 15.029 14.308 18.536 1.00 39.06 321 TYR A N 1
ATOM 2501 C CA . TYR A 1 321 ? 14.147 15.214 17.797 1.00 39.06 321 TYR A CA 1
ATOM 2502 C C . TYR A 1 321 ? 13.008 15.756 18.676 1.00 39.06 321 TYR A C 1
ATOM 2504 O O . TYR A 1 321 ? 12.778 16.962 18.675 1.00 39.06 321 TYR A O 1
ATOM 2512 N N . SER A 1 322 ? 12.341 14.922 19.488 1.00 36.50 322 SER A N 1
ATOM 2513 C CA . SER A 1 322 ? 11.284 15.403 20.404 1.00 36.50 322 SER A CA 1
ATOM 2514 C C . SER A 1 322 ? 11.811 16.388 21.458 1.00 36.50 322 SER A C 1
ATOM 2516 O O . SER A 1 322 ? 11.095 17.306 21.861 1.00 36.50 322 SER A O 1
ATOM 2518 N N . LEU A 1 323 ? 13.062 16.227 21.899 1.00 39.78 323 LEU A N 1
ATOM 2519 C CA . LEU A 1 323 ? 13.707 17.118 22.863 1.00 39.78 323 LEU A CA 1
ATOM 2520 C C . LEU A 1 323 ? 14.325 18.368 22.213 1.00 39.78 323 LEU A C 1
ATOM 2522 O O . LEU A 1 323 ? 14.255 19.428 22.816 1.00 39.78 323 LEU A O 1
ATOM 2526 N N . ALA A 1 324 ? 14.860 18.295 20.994 1.00 35.09 324 ALA A N 1
ATOM 2527 C CA . ALA A 1 324 ? 15.500 19.419 20.300 1.00 35.09 324 ALA A CA 1
ATOM 2528 C C . ALA A 1 324 ? 14.481 20.358 19.626 1.00 35.09 324 ALA A C 1
ATOM 2530 O O . ALA A 1 324 ? 14.546 21.574 19.797 1.00 35.09 324 ALA A O 1
ATOM 2531 N N . VAL A 1 325 ? 13.450 19.812 18.960 1.00 32.56 325 VAL A N 1
ATOM 2532 C CA . VAL A 1 325 ? 12.324 20.597 18.392 1.00 32.56 325 VAL A CA 1
ATOM 2533 C C . VAL A 1 325 ? 11.567 21.375 19.486 1.00 32.56 325 VAL A C 1
ATOM 2535 O O . VAL A 1 325 ? 10.871 22.354 19.218 1.00 32.56 325 VAL A O 1
ATOM 2538 N N . SER A 1 326 ? 11.738 20.982 20.750 1.00 37.19 326 SER A N 1
ATOM 2539 C CA . SER A 1 326 ? 11.135 21.648 21.901 1.00 37.19 326 SER A CA 1
ATOM 2540 C C . SER A 1 326 ? 11.775 22.999 22.267 1.00 37.19 326 SER A C 1
ATOM 2542 O O . SER A 1 326 ? 11.043 23.866 22.767 1.00 37.19 326 SER A O 1
ATOM 2544 N N . PHE A 1 327 ? 13.073 23.213 22.000 1.00 34.84 327 PHE A N 1
ATOM 2545 C CA . PHE A 1 327 ? 13.834 24.376 22.495 1.00 34.84 327 PHE A CA 1
ATOM 2546 C C . PHE A 1 327 ? 14.042 25.521 21.493 1.00 34.84 327 PHE A C 1
ATOM 2548 O O . PHE A 1 327 ? 14.189 26.660 21.934 1.00 34.84 327 PHE A O 1
ATOM 2555 N N . ALA A 1 328 ? 13.964 25.273 20.182 1.00 28.45 328 ALA A N 1
ATOM 2556 C CA . ALA A 1 328 ? 14.157 26.314 19.168 1.00 28.45 328 ALA A CA 1
ATOM 2557 C C . ALA A 1 328 ? 13.154 27.491 19.314 1.00 28.45 328 ALA A C 1
ATOM 2559 O O . ALA A 1 328 ? 11.935 27.267 19.265 1.00 28.45 328 ALA A O 1
ATOM 2560 N N . PRO A 1 329 ? 13.622 28.751 19.447 1.00 24.22 329 PRO A N 1
ATOM 2561 C CA . PRO A 1 329 ? 12.775 29.939 19.515 1.00 24.22 329 PRO A CA 1
ATOM 2562 C C . PRO A 1 329 ? 12.443 30.478 18.112 1.00 24.22 329 PRO A C 1
ATOM 2564 O O . PRO A 1 329 ? 12.629 31.662 17.835 1.00 24.22 329 PRO A O 1
ATOM 2567 N N . ILE A 1 330 ? 11.925 29.622 17.220 1.00 26.34 330 ILE A N 1
ATOM 2568 C CA . ILE A 1 330 ? 11.388 30.085 15.929 1.00 26.34 330 ILE A CA 1
ATOM 2569 C C . ILE A 1 330 ? 10.271 31.101 16.211 1.00 26.34 330 ILE A C 1
ATOM 2571 O O . ILE A 1 330 ? 9.423 30.891 17.086 1.00 26.34 330 ILE A O 1
ATOM 2575 N N . SER A 1 331 ? 10.318 32.230 15.503 1.00 23.56 331 SER A N 1
ATOM 2576 C CA . SER A 1 331 ? 9.562 33.437 15.832 1.00 23.56 331 SER A CA 1
ATOM 2577 C C . SER A 1 331 ? 8.049 33.198 15.907 1.00 23.56 331 SER A C 1
ATOM 2579 O O . SER A 1 331 ? 7.437 32.468 15.124 1.00 23.56 331 SER A O 1
ATOM 2581 N N . SER A 1 332 ? 7.421 33.815 16.908 1.00 26.80 332 SER A N 1
ATOM 2582 C CA . SER A 1 332 ? 6.050 33.505 17.304 1.00 26.80 332 SER A CA 1
ATOM 2583 C C . SER A 1 332 ? 5.001 34.100 16.358 1.00 26.80 332 SER A C 1
ATOM 2585 O O . SER A 1 332 ? 4.407 35.126 16.680 1.00 26.80 332 SER A O 1
ATOM 2587 N N . ASN A 1 333 ? 4.737 33.437 15.229 1.00 26.30 333 ASN A N 1
ATOM 2588 C CA . ASN A 1 333 ? 3.517 33.647 14.432 1.00 26.30 333 ASN A CA 1
ATOM 2589 C C . ASN A 1 333 ? 3.020 32.409 13.651 1.00 26.30 333 ASN A C 1
ATOM 2591 O O . ASN A 1 333 ? 2.095 32.520 12.851 1.00 26.30 333 ASN A O 1
ATOM 2595 N N . VAL A 1 334 ? 3.564 31.214 13.914 1.00 29.98 334 VAL A N 1
ATOM 2596 C CA . VAL A 1 334 ? 3.125 29.960 13.272 1.00 29.98 334 VAL A CA 1
ATOM 2597 C C . VAL A 1 334 ? 2.329 29.096 14.263 1.00 29.98 334 VAL A C 1
ATOM 2599 O O . VAL A 1 334 ? 2.840 28.677 15.297 1.00 29.98 334 VAL A O 1
ATOM 2602 N N . VAL A 1 335 ? 1.055 28.853 13.929 1.00 26.86 335 VAL A N 1
ATOM 2603 C CA . VAL A 1 335 ? 0.077 27.963 14.597 1.00 26.86 335 VAL A CA 1
ATOM 2604 C C . VAL A 1 335 ? -0.173 28.214 16.101 1.00 26.86 335 VAL A C 1
ATOM 2606 O O . VAL A 1 335 ? 0.350 27.536 16.985 1.00 26.86 335 VAL A O 1
ATOM 2609 N N . LYS A 1 336 ? -1.144 29.094 16.391 1.00 22.14 336 LYS A N 1
ATOM 2610 C CA . LYS A 1 336 ? -1.993 29.014 17.598 1.00 22.14 336 LYS A CA 1
ATOM 2611 C C . LYS A 1 336 ? -3.449 29.369 17.286 1.00 22.14 336 LYS A C 1
ATOM 2613 O O . LYS A 1 336 ? -3.788 30.540 17.156 1.00 22.14 336 LYS A O 1
ATOM 2618 N N . SER A 1 337 ? -4.332 28.375 17.317 1.00 23.02 337 SER A N 1
ATOM 2619 C CA . SER A 1 337 ? -5.767 28.565 17.560 1.00 23.02 337 SER A CA 1
ATOM 2620 C C . SER A 1 337 ? -6.250 27.467 18.516 1.00 23.02 337 SER A C 1
ATOM 2622 O O . SER A 1 337 ? -6.060 26.279 18.277 1.00 23.02 337 SER A O 1
ATOM 2624 N N . ASN A 1 338 ? -6.791 27.868 19.670 1.00 24.14 338 ASN A N 1
ATOM 2625 C CA . ASN A 1 338 ? -7.194 26.958 20.749 1.00 24.14 338 ASN A CA 1
ATOM 2626 C C . ASN A 1 338 ? -8.710 26.732 20.752 1.00 24.14 338 ASN A C 1
ATOM 2628 O O . ASN A 1 338 ? -9.473 27.648 20.460 1.00 24.14 338 ASN A O 1
ATOM 2632 N N . GLY A 1 339 ? -9.139 25.556 21.216 1.00 21.83 339 GLY A N 1
ATOM 2633 C CA . GLY A 1 339 ? -10.547 25.237 21.469 1.00 21.83 339 GLY A CA 1
ATOM 2634 C C . GLY A 1 339 ? -10.714 24.240 22.616 1.00 21.83 339 GLY A C 1
ATOM 2635 O O . GLY A 1 339 ? -10.999 23.071 22.381 1.00 21.83 339 GLY A O 1
ATOM 2636 N N . ARG A 1 340 ? -10.514 24.683 23.866 1.00 20.55 340 ARG A N 1
ATOM 2637 C CA . ARG A 1 340 ? -10.842 23.886 25.064 1.00 20.55 340 ARG A CA 1
ATOM 2638 C C . ARG A 1 340 ? -12.266 24.177 25.524 1.00 20.55 340 ARG A C 1
ATOM 2640 O O . ARG A 1 340 ? -12.609 25.344 25.659 1.00 20.55 340 ARG A O 1
ATOM 2647 N N . PHE A 1 341 ? -12.987 23.143 25.947 1.00 20.31 341 PHE A N 1
ATOM 2648 C CA . PHE A 1 341 ? -13.917 23.234 27.077 1.00 20.31 341 PHE A CA 1
ATOM 2649 C C . PHE A 1 341 ? -13.883 21.934 27.890 1.00 20.31 341 PHE A C 1
ATOM 2651 O O . PHE A 1 341 ? -13.493 20.885 27.380 1.00 20.31 341 PHE A O 1
ATOM 2658 N N . THR A 1 342 ? -14.217 22.022 29.177 1.00 20.05 342 THR A N 1
ATOM 2659 C CA . THR A 1 342 ? -14.039 20.938 30.157 1.00 20.05 342 THR A CA 1
ATOM 2660 C C . THR A 1 342 ? -15.173 20.913 31.172 1.00 20.05 342 THR A C 1
ATOM 2662 O O . THR A 1 342 ? -15.415 21.935 31.803 1.00 20.05 342 THR A O 1
ATOM 2665 N N . LEU A 1 343 ? -15.777 19.741 31.378 1.00 19.48 343 LEU A N 1
ATOM 2666 C CA . LEU A 1 343 ? -16.442 19.225 32.590 1.00 19.48 343 LEU A CA 1
ATOM 2667 C C . LEU A 1 343 ? -16.847 17.763 32.256 1.00 19.48 343 LEU A C 1
ATOM 2669 O O . LEU A 1 343 ? -17.034 17.452 31.085 1.00 19.48 343 LEU A O 1
ATOM 2673 N N . GLY A 1 344 ? -16.989 16.806 33.174 1.00 19.55 344 GLY A N 1
ATOM 2674 C CA . GLY A 1 344 ? -16.755 16.799 34.620 1.00 19.55 344 GLY A CA 1
ATOM 2675 C C . GLY A 1 344 ? -17.624 15.730 35.309 1.00 19.55 344 GLY A C 1
ATOM 2676 O O . GLY A 1 344 ? -18.647 15.341 34.761 1.00 19.55 344 GLY A O 1
ATOM 2677 N N . ILE A 1 345 ? -17.253 15.330 36.536 1.00 20.22 345 ILE A N 1
ATOM 2678 C CA . ILE A 1 345 ? -18.013 14.433 37.447 1.00 20.22 345 ILE A CA 1
ATOM 2679 C C . ILE A 1 345 ? -17.902 12.921 37.121 1.00 20.22 345 ILE A C 1
ATOM 2681 O O . ILE A 1 345 ? -17.540 12.504 36.025 1.00 20.22 345 ILE A O 1
ATOM 2685 N N . SER A 1 346 ? -18.092 12.083 38.150 1.00 19.09 346 SER A N 1
ATOM 2686 C CA . SER A 1 346 ? -17.873 10.628 38.146 1.00 19.09 346 SER A CA 1
ATOM 2687 C C . SER A 1 346 ? -18.891 9.922 39.046 1.00 19.09 346 SER A C 1
ATOM 2689 O O . SER A 1 346 ? -19.216 10.499 40.082 1.00 19.09 346 SER A O 1
ATOM 2691 N N . HIS A 1 347 ? -19.230 8.650 38.773 1.00 20.06 347 HIS A N 1
ATOM 2692 C CA . HIS A 1 347 ? -18.992 7.569 39.751 1.00 20.06 347 HIS A CA 1
ATOM 2693 C C . HIS A 1 347 ? -19.347 6.136 39.285 1.00 20.06 347 HIS A C 1
ATOM 2695 O O . HIS A 1 347 ? -20.403 5.896 38.723 1.00 20.06 347 HIS A O 1
ATOM 2701 N N . ARG A 1 348 ? -18.472 5.201 39.698 1.00 19.38 348 ARG A N 1
ATOM 2702 C CA . ARG A 1 348 ? -18.731 3.867 40.294 1.00 19.38 348 ARG A CA 1
ATOM 2703 C C . ARG A 1 348 ? -19.463 2.725 39.547 1.00 19.38 348 ARG A C 1
ATOM 2705 O O . ARG A 1 348 ? -20.538 2.864 38.991 1.00 19.38 348 ARG A O 1
ATOM 2712 N N . ASN A 1 349 ? -18.911 1.541 39.850 1.00 20.59 349 ASN A N 1
ATOM 2713 C CA . ASN A 1 349 ? -19.556 0.240 40.090 1.00 20.59 349 ASN A CA 1
ATOM 2714 C C . ASN A 1 349 ? -19.754 -0.781 38.948 1.00 20.59 349 ASN A C 1
ATOM 2716 O O . ASN A 1 349 ? -20.785 -0.868 38.299 1.00 20.59 349 ASN A O 1
ATOM 2720 N N . THR A 1 350 ? -18.771 -1.690 38.885 1.00 21.27 350 THR A N 1
ATOM 2721 C CA . THR A 1 350 ? -18.949 -3.153 39.014 1.00 21.27 350 THR A CA 1
ATOM 2722 C C . THR A 1 350 ? -20.046 -3.858 38.203 1.00 21.27 350 THR A C 1
ATOM 2724 O O . THR A 1 350 ? -21.192 -3.948 38.639 1.00 21.27 350 THR A O 1
ATOM 2727 N N . CYS A 1 351 ? -19.608 -4.661 37.231 1.00 20.58 351 CYS A N 1
ATOM 2728 C CA . CYS A 1 351 ? -19.958 -6.082 37.266 1.00 20.58 351 CYS A CA 1
ATOM 2729 C C . CYS A 1 351 ? -18.806 -6.969 36.768 1.00 20.58 351 CYS A C 1
ATOM 2731 O O . CYS A 1 351 ? -17.931 -6.524 36.027 1.00 20.58 351 CYS A O 1
ATOM 2733 N N . SER A 1 352 ? -18.804 -8.222 37.218 1.00 21.89 352 SER A N 1
ATOM 2734 C CA . SER A 1 352 ? -18.019 -9.313 36.624 1.00 21.89 352 SER A CA 1
ATOM 2735 C C . SER A 1 352 ? -18.800 -9.891 35.439 1.00 21.89 352 SER A C 1
ATOM 2737 O O . SER A 1 352 ? -20.011 -9.728 35.425 1.00 21.89 352 SER A O 1
ATOM 2739 N N . TYR A 1 353 ? -18.156 -10.593 34.498 1.00 22.38 353 TYR A N 1
ATOM 2740 C CA . TYR A 1 353 ? -18.533 -11.980 34.166 1.00 22.38 353 TYR A CA 1
ATOM 2741 C C . TYR A 1 353 ? -17.528 -12.660 33.212 1.00 22.38 353 TYR A C 1
ATOM 2743 O O . TYR A 1 353 ? -17.184 -12.151 32.155 1.00 22.38 353 TYR A O 1
ATOM 2751 N N . ARG A 1 354 ? -17.081 -13.841 33.659 1.00 22.09 354 ARG A N 1
ATOM 2752 C CA . ARG A 1 354 ? -16.644 -15.059 32.938 1.00 22.09 354 ARG A CA 1
ATOM 2753 C C . ARG A 1 354 ? -16.253 -14.946 31.450 1.00 22.09 354 ARG A C 1
ATOM 2755 O O . ARG A 1 354 ? -17.093 -14.719 30.588 1.00 22.09 354 ARG A O 1
ATOM 2762 N N . LEU A 1 355 ? -15.005 -15.326 31.157 1.00 21.62 355 LEU A N 1
ATOM 2763 C CA . LEU A 1 355 ? -14.595 -15.782 29.824 1.00 21.62 355 LEU A CA 1
ATOM 2764 C C . LEU A 1 355 ? -15.391 -17.037 29.423 1.00 21.62 355 LEU A C 1
ATOM 2766 O O . LEU A 1 355 ? -15.553 -17.944 30.240 1.00 21.62 355 LEU A O 1
ATOM 2770 N N . PHE A 1 356 ? -15.744 -17.136 28.142 1.00 23.34 356 PHE A N 1
ATOM 2771 C CA . PHE A 1 356 ? -15.981 -18.409 27.460 1.00 23.34 356 PHE A CA 1
ATOM 2772 C C . PHE A 1 356 ? -14.927 -18.585 26.363 1.00 23.34 356 PHE A C 1
ATOM 2774 O O . PHE A 1 356 ? -14.746 -17.709 25.522 1.00 23.34 356 PHE A O 1
ATOM 2781 N N . SER A 1 357 ? -14.216 -19.712 26.384 1.00 23.12 357 SER A N 1
ATOM 2782 C CA . SER A 1 357 ? -13.205 -20.067 25.385 1.00 23.12 357 SER A CA 1
ATOM 2783 C C . SER A 1 357 ? -13.798 -20.988 24.319 1.00 23.12 357 SER A C 1
ATOM 2785 O O . SER A 1 357 ? -14.054 -22.160 24.595 1.00 23.12 357 SER A O 1
ATOM 2787 N N . THR A 1 358 ? -13.961 -20.506 23.088 1.00 23.78 358 THR A N 1
ATOM 2788 C CA . THR A 1 358 ? -14.424 -21.310 21.942 1.00 23.78 358 THR A CA 1
ATOM 2789 C C . THR A 1 358 ? -13.257 -21.961 21.194 1.00 23.78 358 THR A C 1
ATOM 2791 O O . THR A 1 358 ? -13.043 -21.760 20.002 1.00 23.78 358 THR A O 1
ATOM 2794 N N . HIS A 1 359 ? -12.485 -22.780 21.910 1.00 26.48 359 HIS A N 1
ATOM 2795 C CA . HIS A 1 359 ? -11.387 -23.570 21.347 1.00 26.48 359 HIS A CA 1
ATOM 2796 C C . HIS A 1 359 ? -11.868 -24.991 20.983 1.00 26.48 359 HIS A C 1
ATOM 2798 O O . HIS A 1 359 ? -11.395 -25.973 21.546 1.00 26.48 359 HIS A O 1
ATOM 2804 N N . ALA A 1 360 ? -12.859 -25.099 20.084 1.00 27.94 360 ALA A N 1
ATOM 2805 C CA . ALA A 1 360 ? -13.372 -26.385 19.588 1.00 27.94 360 ALA A CA 1
ATOM 2806 C C . ALA A 1 360 ? -14.229 -26.254 18.307 1.00 27.94 360 ALA A C 1
ATOM 2808 O O . ALA A 1 360 ? -15.445 -26.144 18.411 1.00 27.94 360 ALA A O 1
ATOM 2809 N N . GLN A 1 361 ? -13.596 -26.289 17.123 1.00 24.97 361 GLN A N 1
ATOM 2810 C CA . GLN A 1 361 ? -14.070 -26.972 15.890 1.00 24.97 361 GLN A CA 1
ATOM 2811 C C . GLN A 1 361 ? -13.149 -26.656 14.687 1.00 24.97 361 GLN A C 1
ATOM 2813 O O . GLN A 1 361 ? -13.495 -25.922 13.767 1.00 24.97 361 GLN A O 1
ATOM 2818 N N . LYS A 1 362 ? -11.950 -27.255 14.673 1.00 29.94 362 LYS A N 1
ATOM 2819 C CA . LYS A 1 362 ? -11.206 -27.543 13.433 1.00 29.94 362 LYS A CA 1
ATOM 2820 C C . LYS A 1 362 ? -11.088 -29.062 13.334 1.00 29.94 362 LYS A C 1
ATOM 2822 O O . LYS A 1 362 ? -10.273 -29.650 14.039 1.00 29.94 362 LYS A O 1
ATOM 2827 N N . GLN A 1 363 ? -11.918 -29.694 12.505 1.00 28.39 363 GLN A N 1
ATOM 2828 C CA . GLN A 1 363 ? -11.910 -31.146 12.323 1.00 28.39 363 GLN A CA 1
ATOM 2829 C C . GLN A 1 363 ? -11.858 -31.498 10.832 1.00 28.39 363 GLN A C 1
ATOM 2831 O O . GLN A 1 363 ? -12.781 -31.208 10.086 1.00 28.39 363 GLN A O 1
ATOM 2836 N N . GLN A 1 364 ? -10.737 -32.112 10.443 1.00 30.70 364 GLN A N 1
ATOM 2837 C CA . GLN A 1 364 ? -10.537 -32.957 9.258 1.00 30.70 364 GLN A CA 1
ATOM 2838 C C . GLN A 1 364 ? -11.090 -32.469 7.902 1.00 30.70 364 GLN A C 1
ATOM 2840 O O . GLN A 1 364 ? -12.143 -32.899 7.448 1.00 30.70 364 GLN A O 1
ATOM 2845 N N . LEU A 1 365 ? -10.238 -31.750 7.165 1.00 28.75 365 LEU A N 1
ATOM 2846 C CA . LEU A 1 365 ? -10.114 -31.915 5.713 1.00 28.75 365 LEU A CA 1
ATOM 2847 C C . LEU A 1 365 ? -8.652 -32.263 5.394 1.00 28.75 365 LEU A C 1
ATOM 2849 O O . LEU A 1 365 ? -7.789 -31.390 5.339 1.00 28.75 365 LEU A O 1
ATOM 2853 N N . GLN A 1 366 ? -8.364 -33.561 5.257 1.00 31.55 366 GLN A N 1
ATOM 2854 C CA . GLN A 1 366 ? -7.092 -34.069 4.735 1.00 31.55 366 GLN A CA 1
ATOM 2855 C C . GLN A 1 366 ? -7.279 -34.444 3.263 1.00 31.55 366 GLN A C 1
ATOM 2857 O O . GLN A 1 366 ? -7.647 -35.576 2.964 1.00 31.55 366 GLN A O 1
ATOM 2862 N N . GLU A 1 367 ? -6.981 -33.524 2.348 1.00 31.33 367 GLU A N 1
ATOM 2863 C CA . GLU A 1 367 ? -6.822 -33.849 0.926 1.00 31.33 367 GLU A CA 1
ATOM 2864 C C . GLU A 1 367 ? -5.469 -33.366 0.382 1.00 31.33 367 GLU A C 1
ATOM 2866 O O . GLU A 1 367 ? -4.707 -32.672 1.057 1.00 31.33 367 GLU A O 1
ATOM 2871 N N . LYS A 1 368 ? -5.107 -33.871 -0.800 1.00 28.20 368 LYS A N 1
ATOM 2872 C CA . LYS A 1 368 ? -3.721 -33.939 -1.286 1.00 28.20 368 LYS A CA 1
ATOM 2873 C C . LYS A 1 368 ? -3.233 -32.598 -1.865 1.00 28.20 368 LYS A C 1
ATOM 2875 O O . LYS A 1 368 ? -4.027 -31.887 -2.483 1.00 28.20 368 LYS A O 1
ATOM 2880 N N . PRO A 1 369 ? -1.930 -32.272 -1.746 1.00 31.91 369 PRO A N 1
ATOM 2881 C CA . PRO A 1 369 ? -1.365 -31.080 -2.375 1.00 31.91 369 PRO A CA 1
ATOM 2882 C C . PRO A 1 369 ? -1.487 -31.151 -3.906 1.00 31.91 369 PRO A C 1
ATOM 2884 O O . PRO A 1 369 ? -1.289 -32.212 -4.500 1.00 31.91 369 PRO A O 1
ATOM 2887 N N . GLY A 1 370 ? -1.815 -30.014 -4.534 1.00 31.38 370 GLY A N 1
ATOM 2888 C CA . GLY A 1 370 ? -1.942 -29.872 -5.993 1.00 31.38 370 GLY A CA 1
ATOM 2889 C C . GLY A 1 370 ? -3.300 -29.380 -6.521 1.00 31.38 370 GLY A C 1
ATOM 2890 O O . GLY A 1 370 ? -3.475 -29.324 -7.736 1.00 31.38 370 GLY A O 1
ATOM 2891 N N . VAL A 1 371 ? -4.273 -29.033 -5.662 1.00 35.88 371 VAL A N 1
ATOM 2892 C CA . VAL A 1 371 ? -5.668 -28.758 -6.088 1.00 35.88 371 VAL A CA 1
ATOM 2893 C C . VAL A 1 371 ? -6.260 -27.465 -5.493 1.00 35.88 371 VAL A C 1
ATOM 2895 O O . VAL A 1 371 ? -7.361 -27.460 -4.953 1.00 35.88 371 VAL A O 1
ATOM 2898 N N . VAL A 1 372 ? -5.558 -26.333 -5.618 1.00 42.06 372 VAL A N 1
ATOM 2899 C CA . VAL A 1 372 ? -6.122 -25.009 -5.250 1.00 42.06 372 VAL A CA 1
ATOM 2900 C C . VAL A 1 372 ? -7.053 -24.463 -6.348 1.00 42.06 372 VAL A C 1
ATOM 2902 O O . VAL A 1 372 ? -8.085 -23.860 -6.070 1.00 42.06 372 VAL A O 1
ATOM 2905 N N . ALA A 1 373 ? -6.757 -24.759 -7.617 1.00 37.69 373 ALA A N 1
ATOM 2906 C CA . ALA A 1 373 ? -7.451 -24.216 -8.791 1.00 37.69 373 ALA A CA 1
ATOM 2907 C C . ALA A 1 373 ? -8.849 -24.821 -9.092 1.00 37.69 373 ALA A C 1
ATOM 2909 O O . ALA A 1 373 ? -9.253 -24.856 -10.254 1.00 37.69 373 ALA A O 1
ATOM 2910 N N . ARG A 1 374 ? -9.581 -25.343 -8.093 1.00 46.19 374 ARG A N 1
ATOM 2911 C CA . ARG A 1 374 ? -10.906 -25.981 -8.289 1.00 46.19 374 ARG A CA 1
ATOM 2912 C C . ARG A 1 374 ? -12.099 -25.305 -7.607 1.00 46.19 374 ARG A C 1
ATOM 2914 O O . ARG A 1 374 ? -13.222 -25.683 -7.925 1.00 46.19 374 ARG A O 1
ATOM 2921 N N . TYR A 1 375 ? -11.892 -24.338 -6.711 1.00 68.69 375 TYR A N 1
ATOM 2922 C CA . TYR A 1 375 ? -12.981 -23.793 -5.881 1.00 68.69 375 TYR A CA 1
ATOM 2923 C C . TYR A 1 375 ? -13.461 -22.382 -6.254 1.00 68.69 375 TYR A C 1
ATOM 2925 O O . TYR A 1 375 ? -14.554 -21.996 -5.846 1.00 68.69 375 TYR A O 1
ATOM 2933 N N . TYR A 1 376 ? -12.705 -21.630 -7.061 1.00 86.25 376 TYR A N 1
ATOM 2934 C CA . TYR A 1 376 ? -13.034 -20.243 -7.414 1.00 86.25 376 TYR A CA 1
ATOM 2935 C C . TYR A 1 376 ? -12.898 -19.979 -8.916 1.00 86.25 376 TYR A C 1
ATOM 2937 O O . TYR A 1 376 ? -12.197 -20.697 -9.630 1.00 86.25 376 TYR A O 1
ATOM 2945 N N . LEU A 1 377 ? -13.551 -18.913 -9.385 1.00 92.31 377 LEU A N 1
ATOM 2946 C CA . LEU A 1 377 ? -13.354 -18.392 -10.739 1.00 92.31 377 LEU A CA 1
ATOM 2947 C C . LEU A 1 377 ? -11.941 -17.783 -10.876 1.00 92.31 377 LEU A C 1
ATOM 2949 O O . LEU A 1 377 ? -11.379 -17.349 -9.866 1.00 92.31 377 LEU A O 1
ATOM 2953 N N . PRO A 1 378 ? -11.353 -17.729 -12.089 1.00 93.44 378 PRO A N 1
ATOM 2954 C CA . PRO A 1 378 ? -10.009 -17.179 -12.298 1.00 93.44 378 PRO A CA 1
ATOM 2955 C C . PRO A 1 378 ? -9.884 -15.710 -11.846 1.00 93.44 378 PRO A C 1
ATOM 2957 O O . PRO A 1 378 ? -10.902 -15.027 -11.761 1.00 93.44 378 PRO A O 1
ATOM 2960 N N . PRO A 1 379 ? -8.668 -15.177 -11.613 1.00 95.06 379 PRO A N 1
ATOM 2961 C CA . PRO A 1 379 ? -8.442 -13.807 -11.129 1.00 95.06 379 PRO A CA 1
ATOM 2962 C C . PRO A 1 379 ? -8.658 -12.719 -12.207 1.00 95.06 379 PRO A C 1
ATOM 2964 O O . PRO A 1 379 ? -7.825 -11.833 -12.398 1.00 95.06 379 PRO A O 1
ATOM 2967 N N . TRP A 1 380 ? -9.784 -12.772 -12.926 1.00 97.81 380 TRP A N 1
ATOM 2968 C CA . TRP A 1 380 ? -10.146 -11.836 -13.996 1.00 97.81 380 TRP A CA 1
ATOM 2969 C C . TRP A 1 380 ? -10.328 -10.401 -13.488 1.00 97.81 380 TRP A C 1
ATOM 2971 O O . TRP A 1 380 ? -9.920 -9.458 -14.165 1.00 97.81 380 TRP A O 1
ATOM 2981 N N . PHE A 1 381 ? -10.869 -10.238 -12.277 1.00 98.56 381 PHE A N 1
ATOM 2982 C CA . PHE A 1 381 ? -10.871 -8.980 -11.531 1.00 98.56 381 PHE A CA 1
ATOM 2983 C C . PHE A 1 381 ? -10.313 -9.188 -10.122 1.00 98.56 381 PHE A C 1
ATOM 2985 O O . PHE A 1 381 ? -10.780 -10.053 -9.372 1.00 98.56 381 PHE A O 1
ATOM 2992 N N . SER A 1 382 ? -9.372 -8.326 -9.739 1.00 98.75 382 SER A N 1
ATOM 2993 C CA . SER A 1 382 ? -8.797 -8.257 -8.396 1.00 98.75 382 SER A CA 1
ATOM 2994 C C . SER A 1 382 ? -8.760 -6.825 -7.856 1.00 98.75 382 SER A C 1
ATOM 2996 O O . SER A 1 382 ? -8.573 -5.861 -8.605 1.00 98.75 382 SER A O 1
ATOM 2998 N N . VAL A 1 383 ? -8.900 -6.672 -6.537 1.00 98.75 383 VAL A N 1
ATOM 2999 C CA . VAL A 1 383 ? -8.679 -5.386 -5.858 1.00 98.75 383 VAL A CA 1
ATOM 3000 C C . VAL A 1 383 ? -7.225 -5.287 -5.407 1.00 98.75 383 VAL A C 1
ATOM 3002 O O . VAL A 1 383 ? -6.696 -6.208 -4.789 1.00 98.75 383 VAL A O 1
ATOM 3005 N N . ALA A 1 384 ? -6.571 -4.170 -5.727 1.00 98.56 384 ALA A N 1
ATOM 3006 C CA . ALA A 1 384 ? -5.138 -4.001 -5.507 1.00 98.56 384 ALA A CA 1
ATOM 3007 C C . ALA A 1 384 ? -4.748 -3.954 -4.017 1.00 98.56 384 ALA A C 1
ATOM 3009 O O . ALA A 1 384 ? -5.436 -3.279 -3.254 1.00 98.56 384 ALA A O 1
ATOM 3010 N N . PRO A 1 385 ? -3.594 -4.528 -3.617 1.00 98.31 385 PRO A N 1
ATOM 3011 C CA . PRO A 1 385 ? -3.046 -4.345 -2.275 1.00 98.31 385 PRO A CA 1
ATOM 3012 C C . PRO A 1 385 ? -2.695 -2.869 -2.047 1.00 98.31 385 PRO A C 1
ATOM 3014 O O . PRO A 1 385 ? -1.912 -2.276 -2.799 1.00 98.31 385 PRO A O 1
ATOM 3017 N N . MET A 1 386 ? -3.280 -2.256 -1.017 1.00 96.75 386 MET A N 1
ATOM 3018 C CA . MET A 1 386 ? -3.128 -0.832 -0.710 1.00 96.75 386 MET A CA 1
ATOM 3019 C C . MET A 1 386 ? -3.000 -0.624 0.806 1.00 96.75 386 MET A C 1
ATOM 3021 O O . MET A 1 386 ? -3.988 -0.708 1.529 1.00 96.75 386 MET A O 1
ATOM 3025 N N . MET A 1 387 ? -1.780 -0.317 1.269 1.00 92.50 387 MET A N 1
ATOM 3026 C CA . MET A 1 387 ? -1.475 0.010 2.675 1.00 92.50 387 MET A CA 1
ATOM 3027 C C . MET A 1 387 ? -2.408 1.076 3.243 1.00 92.50 387 MET A C 1
ATOM 3029 O O . MET A 1 387 ? -2.601 2.105 2.598 1.00 92.50 387 MET A O 1
ATOM 3033 N N . ASP A 1 388 ? -2.922 0.839 4.447 1.00 90.50 388 ASP A N 1
ATOM 3034 C CA . ASP A 1 388 ? -3.941 1.630 5.134 1.00 90.50 388 ASP A CA 1
ATOM 3035 C C . ASP A 1 388 ? -5.304 1.689 4.403 1.00 90.50 388 ASP A C 1
ATOM 3037 O O . ASP A 1 388 ? -6.125 2.539 4.747 1.00 90.50 388 ASP A O 1
ATOM 3041 N N . TRP A 1 389 ? -5.588 0.831 3.411 1.00 94.69 389 TRP A N 1
ATOM 3042 C CA . TRP A 1 389 ? -6.871 0.837 2.676 1.00 94.69 389 TRP A CA 1
ATOM 3043 C C . TRP A 1 389 ? -7.492 -0.551 2.464 1.00 94.69 389 TRP A C 1
ATOM 3045 O O . TRP A 1 389 ? -8.694 -0.694 2.661 1.00 94.69 389 TRP A O 1
ATOM 3055 N N . THR A 1 390 ? -6.722 -1.581 2.085 1.00 96.75 390 THR A N 1
ATOM 3056 C CA . THR A 1 390 ? -7.231 -2.962 1.911 1.00 96.75 390 THR A CA 1
ATOM 3057 C C . THR A 1 390 ? -7.175 -3.793 3.194 1.00 96.75 390 THR A C 1
ATOM 3059 O O . THR A 1 390 ? -6.795 -4.970 3.187 1.00 96.75 390 THR A O 1
ATOM 3062 N N . ASP A 1 391 ? -7.570 -3.170 4.303 1.00 94.25 391 ASP A N 1
ATOM 3063 C CA . ASP A 1 391 ? -7.660 -3.800 5.618 1.00 94.25 391 ASP A CA 1
ATOM 3064 C C . ASP A 1 391 ? -8.758 -4.888 5.675 1.00 94.25 391 ASP A C 1
ATOM 3066 O O . ASP A 1 391 ? -9.489 -5.145 4.711 1.00 94.25 391 ASP A O 1
ATOM 3070 N N . HIS A 1 392 ? -8.862 -5.586 6.810 1.00 93.44 392 HIS A N 1
ATOM 3071 C CA . HIS A 1 392 ? -9.867 -6.638 6.994 1.00 93.44 392 HIS A CA 1
ATOM 3072 C C . HIS A 1 392 ? -11.310 -6.114 6.846 1.00 93.44 392 HIS A C 1
ATOM 3074 O O . HIS A 1 392 ? -12.148 -6.831 6.295 1.00 93.44 392 HIS A O 1
ATOM 3080 N N . HIS A 1 393 ? -11.592 -4.879 7.266 1.00 94.94 393 HIS A N 1
ATOM 3081 C CA . HIS A 1 393 ? -12.922 -4.274 7.224 1.00 94.94 393 HIS A CA 1
ATOM 3082 C C . HIS A 1 393 ? -13.326 -3.924 5.781 1.00 94.94 393 HIS A C 1
ATOM 3084 O O . HIS A 1 393 ? -14.399 -4.329 5.324 1.00 94.94 393 HIS A O 1
ATOM 3090 N N . TYR A 1 394 ? -12.435 -3.290 5.010 1.00 97.69 394 TYR A N 1
ATOM 3091 C CA . TYR A 1 394 ? -12.669 -3.003 3.591 1.00 97.69 394 TYR A CA 1
ATOM 3092 C C . TYR A 1 394 ? -12.830 -4.278 2.761 1.00 97.69 394 TYR A C 1
ATOM 3094 O O . TYR A 1 394 ? -13.755 -4.362 1.956 1.00 97.69 394 TYR A O 1
ATOM 3102 N N . ARG A 1 395 ? -12.009 -5.312 2.983 1.00 98.06 395 ARG A N 1
ATOM 3103 C CA . ARG A 1 395 ? -12.170 -6.591 2.266 1.00 98.06 395 ARG A CA 1
ATOM 3104 C C . ARG A 1 395 ? -13.525 -7.255 2.549 1.00 98.06 395 ARG A C 1
ATOM 3106 O O . ARG A 1 395 ? -14.105 -7.836 1.635 1.00 98.06 395 ARG A O 1
ATOM 3113 N N . THR A 1 396 ? -14.080 -7.109 3.757 1.00 97.19 396 THR A N 1
ATOM 3114 C CA . THR A 1 396 ? -15.458 -7.552 4.042 1.00 97.19 396 THR A CA 1
ATOM 3115 C C . THR A 1 396 ? -16.486 -6.728 3.264 1.00 97.19 396 THR A C 1
ATOM 3117 O O . THR A 1 396 ? -17.378 -7.315 2.657 1.00 97.19 396 THR A O 1
ATOM 3120 N N . LEU A 1 397 ? -16.347 -5.396 3.200 1.00 97.69 397 LEU A N 1
ATOM 3121 C CA . LEU A 1 397 ? -17.229 -4.544 2.386 1.00 97.69 397 LEU A CA 1
ATOM 3122 C C . LEU A 1 397 ? -17.213 -4.957 0.905 1.00 97.69 397 LEU A C 1
ATOM 3124 O O . LEU A 1 397 ? -18.277 -5.130 0.312 1.00 97.69 397 LEU A O 1
ATOM 3128 N N . VAL A 1 398 ? -16.027 -5.174 0.321 1.00 97.81 398 VAL A N 1
ATOM 3129 C CA . VAL A 1 398 ? -15.898 -5.646 -1.069 1.00 97.81 398 VAL A CA 1
ATOM 3130 C C . VAL A 1 398 ? -16.636 -6.968 -1.262 1.00 97.81 398 VAL A C 1
ATOM 3132 O O . VAL A 1 398 ? -17.410 -7.093 -2.207 1.00 97.81 398 VAL A O 1
ATOM 3135 N N . ARG A 1 399 ? -16.455 -7.933 -0.351 1.00 96.88 399 ARG A N 1
ATOM 3136 C CA . ARG A 1 399 ? -17.105 -9.248 -0.433 1.00 96.88 399 ARG A CA 1
ATOM 3137 C C . ARG A 1 399 ? -18.625 -9.196 -0.245 1.00 96.88 399 ARG A C 1
ATOM 3139 O O . ARG A 1 399 ? -19.336 -10.072 -0.744 1.00 96.88 399 ARG A O 1
ATOM 3146 N N . LEU A 1 400 ? -19.161 -8.185 0.442 1.00 95.75 400 LEU A N 1
ATOM 3147 C CA . LEU A 1 400 ? -20.609 -7.966 0.491 1.00 95.75 400 LEU A CA 1
ATOM 3148 C C . LEU A 1 400 ? -21.160 -7.527 -0.872 1.00 95.75 400 LEU A C 1
ATOM 3150 O O . LEU A 1 400 ? -22.213 -8.043 -1.246 1.00 95.75 400 LEU A O 1
ATOM 3154 N N . ILE A 1 401 ? -20.430 -6.680 -1.610 1.00 95.69 401 ILE A N 1
ATOM 3155 C CA . ILE A 1 401 ? -20.822 -6.144 -2.927 1.00 95.69 401 ILE A CA 1
ATOM 3156 C C . ILE A 1 401 ? -20.565 -7.148 -4.070 1.00 95.69 401 ILE A C 1
ATOM 3158 O O . ILE A 1 401 ? -21.434 -7.324 -4.913 1.00 95.69 401 ILE A O 1
ATOM 3162 N N . SER A 1 402 ? -19.414 -7.834 -4.090 1.00 95.56 402 SER A N 1
ATOM 3163 C CA . SER A 1 402 ? -19.029 -8.815 -5.125 1.00 95.56 402 SER A CA 1
ATOM 3164 C C . SER A 1 402 ? -18.560 -10.139 -4.512 1.00 95.56 402 SER A C 1
ATOM 3166 O O . SER A 1 402 ? -17.744 -10.174 -3.586 1.00 95.56 402 SER A O 1
ATOM 3168 N N . LYS A 1 403 ? -19.049 -11.257 -5.050 1.00 93.62 403 LYS A N 1
ATOM 3169 C CA . LYS A 1 403 ? -18.698 -12.630 -4.651 1.00 93.62 403 LYS A CA 1
ATOM 3170 C C . LYS A 1 403 ? -17.491 -13.182 -5.401 1.00 93.62 403 LYS A C 1
ATOM 3172 O O . LYS A 1 403 ? -16.881 -14.129 -4.914 1.00 93.62 403 LYS A O 1
ATOM 3177 N N . HIS A 1 404 ? -17.116 -12.589 -6.535 1.00 95.12 404 HIS A N 1
ATOM 3178 C CA . HIS A 1 404 ? -16.054 -13.122 -7.396 1.00 95.12 404 HIS A CA 1
ATOM 3179 C C . HIS A 1 404 ? -14.829 -12.209 -7.556 1.00 95.12 404 HIS A C 1
ATOM 3181 O O . HIS A 1 404 ? -13.806 -12.649 -8.078 1.00 95.12 404 HIS A O 1
ATOM 3187 N N . ALA A 1 405 ? -14.854 -10.976 -7.038 1.00 97.25 405 ALA A N 1
ATOM 3188 C CA . ALA A 1 405 ? -13.644 -10.168 -6.900 1.00 97.25 405 ALA A CA 1
ATOM 3189 C C . ALA A 1 405 ? -12.592 -10.875 -6.020 1.00 97.25 405 ALA A C 1
ATOM 3191 O O . ALA A 1 405 ? -12.871 -11.209 -4.861 1.00 97.25 405 ALA A O 1
ATOM 3192 N N . TRP A 1 406 ? -11.379 -11.047 -6.554 1.00 98.44 406 TRP A N 1
ATOM 3193 C CA . TRP A 1 406 ? -10.211 -11.516 -5.802 1.00 98.44 406 TRP A CA 1
ATOM 3194 C C . TRP A 1 406 ? -9.662 -10.390 -4.922 1.00 98.44 406 TRP A C 1
ATOM 3196 O O . TRP A 1 406 ? -9.486 -9.257 -5.381 1.00 98.44 406 TRP A O 1
ATOM 3206 N N . LEU A 1 407 ? -9.399 -10.679 -3.648 1.00 98.69 407 LEU A N 1
ATOM 3207 C CA . LEU A 1 407 ? -9.025 -9.663 -2.660 1.00 98.69 407 LEU A CA 1
ATOM 3208 C C . LEU A 1 407 ? -7.551 -9.795 -2.290 1.00 98.69 407 LEU A C 1
ATOM 3210 O O . LEU A 1 407 ? -7.132 -10.860 -1.861 1.00 98.69 407 LEU A O 1
ATOM 3214 N N . TYR A 1 408 ? -6.769 -8.721 -2.374 1.00 98.75 408 TYR A N 1
ATOM 3215 C CA . TYR A 1 408 ? -5.417 -8.708 -1.809 1.00 98.75 408 TYR A CA 1
ATOM 3216 C C . TYR A 1 408 ? -5.428 -8.079 -0.410 1.00 98.75 408 TYR A C 1
ATOM 3218 O O . TYR A 1 408 ? -6.168 -7.126 -0.145 1.00 98.75 408 TYR A O 1
ATOM 3226 N N . THR A 1 409 ? -4.596 -8.595 0.496 1.00 98.56 409 THR A N 1
ATOM 3227 C CA . THR A 1 409 ? -4.307 -7.937 1.779 1.00 98.56 409 THR A CA 1
ATOM 3228 C C . THR A 1 409 ? -3.580 -6.604 1.575 1.00 98.56 409 THR A C 1
ATOM 3230 O O . THR A 1 409 ? -3.136 -6.252 0.485 1.00 98.56 409 THR A O 1
ATOM 3233 N N . GLU A 1 410 ? -3.393 -5.849 2.652 1.00 97.06 410 GLU A N 1
ATOM 3234 C CA . GLU A 1 410 ? -2.267 -4.914 2.729 1.00 97.06 410 GLU A CA 1
ATOM 3235 C C . GLU A 1 410 ? -0.922 -5.659 2.609 1.00 97.06 410 GLU A C 1
ATOM 3237 O O . GLU A 1 410 ? -0.846 -6.868 2.843 1.00 97.06 410 GLU A O 1
ATOM 3242 N N . MET A 1 411 ? 0.150 -4.944 2.261 1.00 95.94 411 MET A N 1
ATOM 3243 C CA . MET A 1 411 ? 1.497 -5.513 2.161 1.00 95.94 411 MET A CA 1
ATOM 3244 C C . MET A 1 411 ? 2.097 -5.717 3.560 1.00 95.94 411 MET A C 1
ATOM 3246 O O . MET A 1 411 ? 2.514 -4.756 4.210 1.00 95.94 411 MET A O 1
ATOM 3250 N N . LEU A 1 412 ? 2.202 -6.963 4.015 1.00 95.81 412 LEU A N 1
ATOM 3251 C CA . LEU A 1 412 ? 2.827 -7.281 5.298 1.00 95.81 412 LEU A CA 1
ATOM 3252 C C . LEU A 1 412 ? 4.330 -7.530 5.134 1.00 95.81 412 LEU A C 1
ATOM 3254 O O . LEU A 1 412 ? 4.761 -8.295 4.273 1.00 95.81 412 LEU A O 1
ATOM 3258 N N . ALA A 1 413 ? 5.147 -6.899 5.979 1.00 95.75 413 ALA A N 1
ATOM 3259 C CA . ALA A 1 413 ? 6.575 -7.198 6.014 1.00 95.75 413 ALA A CA 1
ATOM 3260 C C . ALA A 1 413 ? 6.805 -8.597 6.611 1.00 95.75 413 ALA A C 1
ATOM 3262 O O . ALA A 1 413 ? 6.242 -8.925 7.662 1.00 95.75 413 ALA A O 1
ATOM 3263 N N . ALA A 1 414 ? 7.656 -9.405 5.981 1.00 96.56 414 ALA A N 1
ATOM 3264 C CA . ALA A 1 414 ? 7.996 -10.750 6.444 1.00 96.56 414 ALA A CA 1
ATOM 3265 C C . ALA A 1 414 ? 8.574 -10.718 7.868 1.00 96.56 414 ALA A C 1
ATOM 3267 O O . ALA A 1 414 ? 8.172 -11.491 8.738 1.00 96.56 414 ALA A O 1
ATOM 3268 N N . GLU A 1 415 ? 9.420 -9.726 8.148 1.00 93.81 415 GLU A N 1
ATOM 3269 C CA . GLU A 1 415 ? 9.950 -9.422 9.475 1.00 93.81 415 GLU A CA 1
ATOM 3270 C C . GLU A 1 415 ? 8.836 -9.146 10.493 1.00 93.81 415 GLU A C 1
ATOM 3272 O O . GLU A 1 415 ? 8.984 -9.505 11.658 1.00 93.81 415 GLU A O 1
ATOM 3277 N N . THR A 1 416 ? 7.722 -8.516 10.108 1.00 93.06 416 THR A N 1
ATOM 3278 C CA . THR A 1 416 ? 6.599 -8.284 11.030 1.00 93.06 416 THR A CA 1
ATOM 3279 C C . THR A 1 416 ? 5.910 -9.594 11.385 1.00 93.06 416 THR A C 1
ATOM 3281 O O . THR A 1 416 ? 5.664 -9.822 12.564 1.00 93.06 416 THR A O 1
ATOM 3284 N N . ILE A 1 417 ? 5.668 -10.473 10.409 1.00 95.81 417 ILE A N 1
ATOM 3285 C CA . ILE A 1 417 ? 5.073 -11.799 10.639 1.00 95.81 417 ILE A CA 1
ATOM 3286 C C . ILE A 1 417 ? 5.990 -12.634 11.552 1.00 95.81 417 ILE A C 1
ATOM 3288 O O . ILE A 1 417 ? 5.561 -13.092 12.610 1.00 95.81 417 ILE A O 1
ATOM 3292 N N . VAL A 1 418 ? 7.282 -12.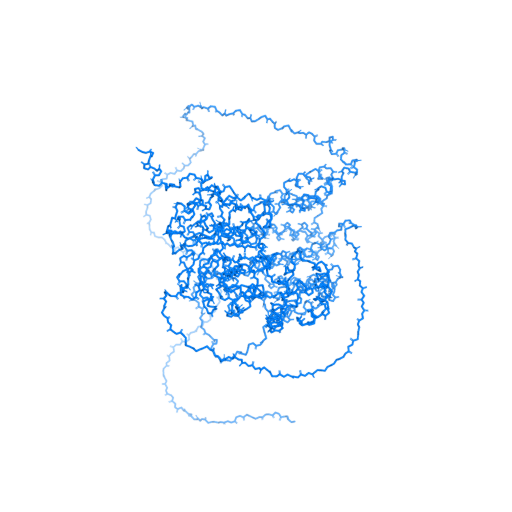746 11.224 1.00 96.12 418 VAL A N 1
ATOM 3293 C CA . VAL A 1 418 ? 8.252 -13.536 12.007 1.00 96.12 418 VAL A CA 1
ATOM 3294 C C . VAL A 1 418 ? 8.426 -12.999 13.439 1.00 96.12 418 VAL A C 1
ATOM 3296 O O . VAL A 1 418 ? 8.401 -13.779 14.392 1.00 96.12 418 VAL A O 1
ATOM 3299 N N . HIS A 1 419 ? 8.533 -11.677 13.633 1.00 93.06 419 HIS A N 1
ATOM 3300 C CA . HIS A 1 419 ? 8.665 -11.073 14.971 1.00 93.06 419 HIS A CA 1
ATOM 3301 C C . HIS A 1 419 ? 7.335 -10.933 15.742 1.00 93.06 419 HIS A C 1
ATOM 3303 O O . HIS A 1 419 ? 7.351 -10.503 16.897 1.00 93.06 419 HIS A O 1
ATOM 3309 N N . GLN A 1 420 ? 6.182 -11.246 15.140 1.00 90.88 420 GLN A N 1
ATOM 3310 C CA . GLN A 1 420 ? 4.862 -11.235 15.792 1.00 90.88 420 GLN A CA 1
ATOM 3311 C C . GLN A 1 420 ? 4.201 -12.622 15.790 1.00 90.88 420 GLN A C 1
ATOM 3313 O O . GLN A 1 420 ? 2.982 -12.712 15.906 1.00 90.88 420 GLN A O 1
ATOM 3318 N N . LYS A 1 421 ? 4.997 -13.700 15.722 1.00 86.44 421 LYS A N 1
ATOM 3319 C CA . LYS A 1 421 ? 4.541 -15.104 15.734 1.00 86.44 421 LYS A CA 1
ATOM 3320 C C . LYS A 1 421 ? 3.498 -15.433 16.826 1.00 86.44 421 LYS A C 1
ATOM 3322 O O . LYS A 1 421 ? 2.620 -16.254 16.604 1.00 86.44 421 LYS A O 1
ATOM 3327 N N . ASP A 1 422 ? 3.578 -14.771 17.985 1.00 89.12 422 ASP A N 1
ATOM 3328 C CA . ASP A 1 422 ? 2.703 -14.989 19.149 1.00 89.12 422 ASP A CA 1
ATOM 3329 C C . ASP A 1 422 ? 1.444 -14.081 19.134 1.00 89.12 422 ASP A C 1
ATOM 3331 O O . ASP A 1 422 ? 0.682 -14.043 20.097 1.00 89.12 422 ASP A O 1
ATOM 3335 N N . ASN A 1 423 ? 1.242 -13.311 18.056 1.00 89.62 423 ASN A N 1
ATOM 3336 C CA . ASN A 1 423 ? 0.170 -12.323 17.863 1.00 89.62 423 ASN A CA 1
ATOM 3337 C C . ASN A 1 423 ? -0.255 -12.221 16.376 1.00 89.62 423 ASN A C 1
ATOM 3339 O O . ASN A 1 423 ? -0.630 -11.151 15.891 1.00 89.62 423 ASN A O 1
ATOM 3343 N N . LEU A 1 424 ? -0.146 -13.322 15.623 1.00 91.69 424 LEU A N 1
ATOM 3344 C CA . LEU A 1 424 ? -0.360 -13.331 14.170 1.00 91.69 424 LEU A CA 1
ATOM 3345 C C . LEU A 1 424 ? -1.797 -13.008 13.757 1.00 91.69 424 LEU A C 1
ATOM 3347 O O . LEU A 1 424 ? -1.982 -12.336 12.745 1.00 91.69 424 LEU A O 1
ATOM 3351 N N . ASP A 1 425 ? -2.798 -13.385 14.559 1.00 90.62 425 ASP A N 1
ATOM 3352 C CA . ASP A 1 425 ? -4.218 -13.117 14.279 1.00 90.62 425 ASP A CA 1
ATOM 3353 C C . ASP A 1 425 ? -4.501 -11.630 14.023 1.00 90.62 425 ASP A C 1
ATOM 3355 O O . ASP A 1 425 ? -5.366 -11.287 13.223 1.00 90.62 425 ASP A O 1
ATOM 3359 N N . ARG A 1 426 ? -3.738 -10.728 14.651 1.00 85.31 426 ARG A N 1
ATOM 3360 C CA . ARG A 1 426 ? -3.868 -9.280 14.449 1.00 85.31 426 ARG A CA 1
ATOM 3361 C C . ARG A 1 426 ? -3.525 -8.825 13.021 1.00 85.31 426 ARG A C 1
ATOM 3363 O O . ARG A 1 426 ? -3.982 -7.764 12.605 1.00 85.31 426 ARG A O 1
ATOM 3370 N N . PHE A 1 427 ? -2.705 -9.589 12.304 1.00 90.25 427 PHE A N 1
ATOM 3371 C CA . PHE A 1 427 ? -2.204 -9.257 10.968 1.00 90.25 427 PHE A CA 1
ATOM 3372 C C . PHE A 1 427 ? -2.765 -10.191 9.887 1.00 90.25 427 PHE A C 1
ATOM 3374 O O . PHE A 1 427 ? -3.023 -9.743 8.773 1.00 90.25 427 PHE A O 1
ATOM 3381 N N . LEU A 1 428 ? -2.957 -11.473 10.219 1.00 94.56 428 LEU A N 1
ATOM 3382 C CA . LEU A 1 428 ? -3.274 -12.546 9.273 1.00 94.56 428 LEU A CA 1
ATOM 3383 C C . LEU A 1 428 ? -4.692 -13.126 9.412 1.00 94.56 428 LEU A C 1
ATOM 3385 O O . LEU A 1 428 ? -5.122 -13.858 8.525 1.00 94.56 428 LEU A O 1
ATOM 3389 N N . ALA A 1 429 ? -5.451 -12.820 10.473 1.00 91.88 429 ALA A N 1
ATOM 3390 C CA . ALA A 1 429 ? -6.827 -13.309 10.563 1.00 91.88 429 ALA A CA 1
ATOM 3391 C C . ALA A 1 429 ? -7.776 -12.536 9.630 1.00 91.88 429 ALA A C 1
ATOM 3393 O O . ALA A 1 429 ? -7.704 -11.314 9.481 1.00 91.88 429 ALA A O 1
ATOM 3394 N N . TYR A 1 430 ? -8.721 -13.264 9.045 1.00 92.31 430 TYR A N 1
ATOM 3395 C CA . TYR A 1 430 ? -9.831 -12.737 8.257 1.00 92.31 430 TYR A CA 1
ATOM 3396 C C . TYR A 1 430 ? -11.063 -13.646 8.428 1.00 92.31 430 TYR A C 1
ATOM 3398 O O . TYR A 1 430 ? -10.969 -14.708 9.043 1.00 92.31 430 TYR A O 1
ATOM 3406 N N . SER A 1 431 ? -12.233 -13.218 7.938 1.00 88.12 431 SER A N 1
ATOM 3407 C CA . SER A 1 431 ? -13.431 -14.076 7.933 1.00 88.12 431 SER A CA 1
ATOM 3408 C C . SER A 1 431 ? -13.399 -14.988 6.706 1.00 88.12 431 SER A C 1
ATOM 3410 O O . SER A 1 431 ? -13.127 -14.452 5.629 1.00 88.12 431 SER A O 1
ATOM 3412 N N . PRO A 1 432 ? -13.705 -16.299 6.809 1.00 88.69 432 PRO A N 1
ATOM 3413 C CA . PRO A 1 432 ? -13.683 -17.226 5.671 1.00 88.69 432 PRO A CA 1
ATOM 3414 C C . PRO A 1 432 ? -14.456 -16.742 4.436 1.00 88.69 432 PRO A C 1
ATOM 3416 O O . PRO A 1 432 ? -14.084 -17.055 3.313 1.00 88.69 432 PRO A O 1
ATOM 3419 N N . ASP A 1 433 ? -15.474 -15.898 4.609 1.00 89.62 433 ASP A N 1
ATOM 3420 C CA . ASP A 1 433 ? -16.221 -15.286 3.504 1.00 89.62 433 ASP A CA 1
ATOM 3421 C C . ASP A 1 433 ? -15.323 -14.525 2.506 1.00 89.62 433 ASP A C 1
ATOM 3423 O O . ASP A 1 433 ? -15.679 -14.397 1.338 1.00 89.62 433 ASP A O 1
ATOM 3427 N N . GLN A 1 434 ? -14.162 -14.006 2.938 1.00 94.88 434 GLN A N 1
ATOM 3428 C CA . GLN A 1 434 ? -13.277 -13.193 2.091 1.00 94.88 434 GLN A CA 1
ATOM 3429 C C . GLN A 1 434 ? -12.614 -13.975 0.944 1.00 94.88 434 GLN A C 1
ATOM 3431 O O . GLN A 1 434 ? -12.147 -13.330 0.004 1.00 94.88 434 GLN A O 1
ATOM 3436 N N . HIS A 1 435 ? -12.618 -15.312 0.951 1.00 95.31 435 HIS A N 1
ATOM 3437 C CA . HIS A 1 435 ? -12.129 -16.118 -0.177 1.00 95.31 435 HIS A CA 1
ATOM 3438 C C . HIS A 1 435 ? -12.819 -15.737 -1.513 1.00 95.31 435 HIS A C 1
ATOM 3440 O O . HIS A 1 435 ? -14.014 -15.425 -1.504 1.00 95.31 435 HIS A O 1
ATOM 3446 N N . PRO A 1 436 ? -12.114 -15.738 -2.665 1.00 96.94 436 PRO A N 1
ATOM 3447 C CA . PRO A 1 436 ? -10.664 -15.885 -2.805 1.00 96.94 436 PRO A CA 1
ATOM 3448 C C . PRO A 1 436 ? -9.889 -14.642 -2.322 1.00 96.94 436 PRO A C 1
ATOM 3450 O O . PRO A 1 436 ? -10.220 -13.501 -2.674 1.00 96.94 436 PRO A O 1
ATOM 3453 N N . ILE A 1 437 ? -8.841 -14.874 -1.527 1.00 97.81 437 ILE A N 1
ATOM 3454 C CA . ILE A 1 437 ? -7.994 -13.857 -0.893 1.00 97.81 437 ILE A CA 1
ATOM 3455 C C . ILE A 1 437 ? -6.498 -14.204 -0.974 1.00 97.81 437 ILE A C 1
ATOM 3457 O O . ILE A 1 437 ? -6.052 -15.292 -0.611 1.00 97.81 437 ILE A O 1
ATOM 3461 N N . VAL A 1 438 ? -5.709 -13.218 -1.396 1.00 98.62 438 VAL A N 1
ATOM 3462 C CA . VAL A 1 438 ? -4.259 -13.291 -1.592 1.00 98.62 438 VAL A CA 1
ATOM 3463 C C . VAL A 1 438 ? -3.528 -12.539 -0.484 1.00 98.62 438 VAL A C 1
ATOM 3465 O O . VAL A 1 438 ? -3.804 -11.358 -0.242 1.00 98.62 438 VAL A O 1
ATOM 3468 N N . LEU A 1 439 ? -2.549 -13.184 0.152 1.00 98.75 439 LEU A N 1
ATOM 3469 C CA . LEU A 1 439 ? -1.626 -12.510 1.066 1.00 98.75 439 LEU A CA 1
ATOM 3470 C C . LEU A 1 439 ? -0.489 -11.867 0.267 1.00 98.75 439 LEU A C 1
ATOM 3472 O O . LEU A 1 439 ? 0.305 -12.573 -0.352 1.00 98.75 439 LEU A O 1
ATOM 3476 N N . GLN A 1 440 ? -0.359 -10.539 0.329 1.00 98.75 440 GLN A N 1
ATOM 3477 C CA . GLN A 1 440 ? 0.852 -9.864 -0.138 1.00 98.75 440 GLN A CA 1
ATOM 3478 C C . GLN A 1 440 ? 1.882 -9.736 0.993 1.00 98.75 440 GLN A C 1
ATOM 3480 O O . GLN A 1 440 ? 1.650 -9.034 1.980 1.00 98.75 440 GLN A O 1
ATOM 3485 N N . ILE A 1 441 ? 3.058 -10.334 0.792 1.00 98.44 441 ILE A N 1
ATOM 3486 C CA . ILE A 1 441 ? 4.244 -10.146 1.635 1.00 98.44 441 ILE A CA 1
ATOM 3487 C C . ILE A 1 441 ? 5.304 -9.274 0.948 1.00 98.44 441 ILE A C 1
ATOM 3489 O O . ILE A 1 441 ? 5.315 -9.096 -0.272 1.00 98.44 441 ILE A O 1
ATOM 3493 N N . GLY A 1 442 ? 6.228 -8.731 1.735 1.00 97.19 442 GLY A N 1
ATOM 3494 C CA . GLY A 1 442 ? 7.449 -8.093 1.246 1.00 97.19 442 GLY A CA 1
ATOM 3495 C C . GLY A 1 442 ? 8.589 -8.230 2.253 1.00 97.19 442 GLY A C 1
ATOM 3496 O O . GLY A 1 442 ? 8.349 -8.303 3.455 1.00 97.19 442 GLY A O 1
ATOM 3497 N N . GLY A 1 443 ? 9.826 -8.288 1.769 1.00 95.62 443 GLY A N 1
ATOM 3498 C CA . GLY A 1 443 ? 11.022 -8.414 2.600 1.00 95.62 443 GLY A CA 1
ATOM 3499 C C . GLY A 1 443 ? 12.282 -8.551 1.747 1.00 95.62 443 GLY A C 1
ATOM 3500 O O . GLY A 1 443 ? 12.196 -8.749 0.535 1.00 95.62 443 GLY A O 1
ATOM 3501 N N . SER A 1 444 ? 13.444 -8.430 2.384 1.00 94.62 444 SER A N 1
ATOM 3502 C CA . SER A 1 444 ? 14.779 -8.496 1.759 1.00 94.62 444 SER A CA 1
ATOM 3503 C C . SER A 1 444 ? 15.647 -9.636 2.312 1.00 94.62 444 SER A C 1
ATOM 3505 O O . SER A 1 444 ? 16.832 -9.737 2.002 1.00 94.62 444 SER A O 1
ATOM 3507 N N . ASN A 1 445 ? 15.060 -10.532 3.110 1.00 96.25 445 ASN A N 1
ATOM 3508 C CA . ASN A 1 445 ? 15.719 -11.709 3.665 1.00 96.25 445 ASN A CA 1
ATOM 3509 C C . ASN A 1 445 ? 14.919 -12.981 3.314 1.00 96.25 445 ASN A C 1
ATOM 3511 O O . ASN A 1 445 ? 13.732 -13.090 3.623 1.00 96.25 445 ASN A O 1
ATOM 3515 N N . ILE A 1 446 ? 15.585 -13.943 2.669 1.00 97.88 446 ILE A N 1
ATOM 3516 C CA . ILE A 1 446 ? 14.975 -15.188 2.167 1.00 97.88 446 ILE A CA 1
ATOM 3517 C C . ILE A 1 446 ? 14.510 -16.090 3.324 1.00 97.88 446 ILE A C 1
ATOM 3519 O O . ILE A 1 446 ? 13.415 -16.648 3.260 1.00 97.88 446 ILE A O 1
ATOM 3523 N N . GLU A 1 447 ? 15.294 -16.177 4.408 1.00 97.75 447 GLU A N 1
ATOM 3524 C CA . GLU A 1 447 ? 14.970 -16.950 5.620 1.00 97.75 447 GLU A CA 1
ATOM 3525 C C . GLU A 1 447 ? 13.631 -16.465 6.228 1.00 97.75 447 GLU A C 1
ATOM 3527 O O . GLU A 1 447 ? 12.762 -17.267 6.574 1.00 97.75 447 GLU A O 1
ATOM 3532 N N . ASN A 1 448 ? 13.428 -15.144 6.291 1.00 97.75 448 ASN A N 1
ATOM 3533 C CA . ASN A 1 448 ? 12.210 -14.502 6.784 1.00 97.75 448 ASN A CA 1
ATOM 3534 C C . ASN A 1 448 ? 11.033 -14.642 5.815 1.00 97.75 448 ASN A C 1
ATOM 3536 O O . ASN A 1 448 ? 9.916 -14.844 6.277 1.00 97.75 448 ASN A O 1
ATOM 3540 N N . LEU A 1 449 ? 11.246 -14.533 4.498 1.00 98.56 449 LEU A N 1
ATOM 3541 C CA . LEU A 1 449 ? 10.180 -14.681 3.495 1.00 98.56 449 LEU A CA 1
ATOM 3542 C C . LEU A 1 449 ? 9.609 -16.105 3.487 1.00 98.56 449 LEU A C 1
ATOM 3544 O O . LEU A 1 449 ? 8.388 -16.279 3.544 1.00 98.56 449 LEU A O 1
ATOM 3548 N N . ALA A 1 450 ? 10.484 -17.114 3.526 1.00 98.56 450 ALA A N 1
ATOM 3549 C CA . ALA A 1 450 ? 10.105 -18.506 3.750 1.00 98.56 450 ALA A CA 1
ATOM 3550 C C . ALA A 1 450 ? 9.348 -18.659 5.080 1.00 98.56 450 ALA A C 1
ATOM 3552 O O . ALA A 1 450 ? 8.214 -19.142 5.112 1.00 98.56 450 ALA A O 1
ATOM 3553 N N . LYS A 1 451 ? 9.914 -18.158 6.190 1.00 98.38 451 LYS A N 1
ATOM 3554 C CA . LYS A 1 451 ? 9.312 -18.363 7.515 1.00 98.38 451 LYS A CA 1
ATOM 3555 C C . LYS A 1 451 ? 7.990 -17.620 7.723 1.00 98.38 451 LYS A C 1
ATOM 3557 O O . LYS A 1 451 ? 7.106 -18.137 8.402 1.00 98.38 451 LYS A O 1
ATOM 3562 N N . ALA A 1 452 ? 7.823 -16.441 7.130 1.00 98.38 452 ALA A N 1
ATOM 3563 C CA . ALA A 1 452 ? 6.557 -15.716 7.113 1.00 98.38 452 ALA A CA 1
ATOM 3564 C C . ALA A 1 452 ? 5.485 -16.484 6.326 1.00 98.38 452 ALA A C 1
ATOM 3566 O O . ALA A 1 452 ? 4.341 -16.556 6.770 1.00 98.38 452 ALA A O 1
ATOM 3567 N N . THR A 1 453 ? 5.871 -17.111 5.212 1.00 98.44 453 THR A N 1
ATOM 3568 C CA . THR A 1 453 ? 4.990 -17.963 4.401 1.00 98.44 453 THR A CA 1
ATOM 3569 C C . THR A 1 453 ? 4.562 -19.218 5.170 1.00 98.44 453 THR A C 1
ATOM 3571 O O . THR A 1 453 ? 3.370 -19.508 5.257 1.00 98.44 453 THR A O 1
ATOM 3574 N N . GLU A 1 454 ? 5.497 -19.908 5.837 1.00 98.06 454 GLU A N 1
ATOM 3575 C CA . GLU A 1 454 ? 5.176 -21.043 6.717 1.00 98.06 454 GLU A CA 1
ATOM 3576 C C . GLU A 1 454 ? 4.165 -20.674 7.814 1.00 98.06 454 GLU A C 1
ATOM 3578 O O . GLU A 1 454 ? 3.219 -21.421 8.068 1.00 98.06 454 GLU A O 1
ATOM 3583 N N . LEU A 1 455 ? 4.363 -19.518 8.461 1.00 97.75 455 LEU A N 1
ATOM 3584 C CA . LEU A 1 455 ? 3.477 -18.999 9.507 1.00 97.75 455 LEU A CA 1
ATOM 3585 C C . LEU A 1 455 ? 2.108 -18.561 8.956 1.00 97.75 455 LEU A C 1
ATOM 3587 O O . LEU A 1 455 ? 1.117 -18.623 9.681 1.00 97.75 455 LEU A O 1
ATOM 3591 N N . ALA A 1 456 ? 2.029 -18.158 7.685 1.00 97.38 456 ALA A N 1
ATOM 3592 C CA . ALA A 1 456 ? 0.782 -17.780 7.027 1.00 97.38 456 ALA A CA 1
ATOM 3593 C C . ALA A 1 456 ? -0.087 -18.978 6.605 1.00 97.38 456 ALA A C 1
ATOM 3595 O O . ALA A 1 456 ? -1.309 -18.842 6.545 1.00 97.38 456 ALA A O 1
ATOM 3596 N N . ASN A 1 457 ? 0.495 -20.163 6.376 1.00 94.62 457 ASN A N 1
ATOM 3597 C CA . ASN A 1 457 ? -0.245 -21.346 5.907 1.00 94.62 457 ASN A CA 1
ATOM 3598 C C . ASN A 1 457 ? -1.439 -21.736 6.804 1.00 94.62 457 ASN A C 1
ATOM 3600 O O . ASN A 1 457 ? -2.448 -22.220 6.299 1.00 94.62 457 ASN A O 1
ATOM 3604 N N . VAL A 1 458 ? -1.372 -21.505 8.124 1.00 94.06 458 VAL A N 1
ATOM 3605 C CA . VAL A 1 458 ? -2.477 -21.840 9.057 1.00 94.06 458 VAL A CA 1
ATOM 3606 C C . VAL A 1 458 ? -3.711 -20.933 8.917 1.00 94.06 458 VAL A C 1
ATOM 3608 O O . VAL A 1 458 ? -4.771 -21.256 9.468 1.00 94.06 458 VAL A O 1
ATOM 3611 N N . TYR A 1 459 ? -3.562 -19.831 8.173 1.00 95.19 459 TYR A N 1
ATOM 3612 C CA . TYR A 1 459 ? -4.608 -18.888 7.773 1.00 95.19 459 TYR A CA 1
ATOM 3613 C C . TYR A 1 459 ? -5.159 -19.172 6.366 1.00 95.19 459 TYR A C 1
ATOM 3615 O O . TYR A 1 459 ? -6.033 -18.442 5.918 1.00 95.19 459 TYR A O 1
ATOM 3623 N N . CYS A 1 460 ? -4.697 -20.223 5.679 1.00 95.12 460 CYS A N 1
ATOM 3624 C CA . CYS A 1 460 ? -5.312 -20.769 4.459 1.00 95.12 460 CYS A CA 1
ATOM 3625 C C . CYS A 1 460 ? -5.533 -19.781 3.288 1.00 95.12 460 CYS A C 1
ATOM 3627 O O . CYS A 1 460 ? -6.496 -19.944 2.549 1.00 95.12 460 CYS A O 1
ATOM 3629 N N . TYR A 1 461 ? -4.678 -18.766 3.113 1.00 97.19 461 TYR A N 1
ATOM 3630 C CA . TYR A 1 461 ? -4.739 -17.867 1.947 1.00 97.19 461 TYR A CA 1
ATOM 3631 C C . TYR A 1 461 ? -4.660 -18.632 0.617 1.00 97.19 461 TYR A C 1
ATOM 3633 O O . TYR A 1 461 ? -3.924 -19.612 0.519 1.00 97.19 461 TYR A O 1
ATOM 3641 N N . ASP A 1 462 ? -5.365 -18.160 -0.413 1.00 97.06 462 ASP A N 1
ATOM 3642 C CA . ASP A 1 462 ? -5.511 -18.875 -1.691 1.00 97.06 462 ASP A CA 1
ATOM 3643 C C . ASP A 1 462 ? -4.331 -18.650 -2.664 1.00 97.06 462 ASP A C 1
ATOM 3645 O O . ASP A 1 462 ? -4.175 -19.396 -3.628 1.00 97.06 462 ASP A O 1
ATOM 3649 N N . GLU A 1 463 ? -3.493 -17.638 -2.413 1.00 98.12 463 GLU A N 1
ATOM 3650 C CA . GLU A 1 463 ? -2.269 -17.292 -3.158 1.00 98.12 463 GLU A CA 1
ATOM 3651 C C . GLU A 1 463 ? -1.309 -16.517 -2.227 1.00 98.12 463 GLU A C 1
ATOM 3653 O O . GLU A 1 463 ? -1.756 -15.795 -1.324 1.00 98.12 463 GLU A O 1
ATOM 3658 N N . ILE A 1 464 ? 0.006 -16.625 -2.463 1.00 98.69 464 ILE A N 1
ATOM 3659 C CA . ILE A 1 464 ? 1.036 -15.780 -1.831 1.00 98.69 464 ILE A CA 1
ATOM 3660 C C . ILE A 1 464 ? 1.684 -14.878 -2.890 1.00 98.69 464 ILE A C 1
ATOM 3662 O O . ILE A 1 464 ? 2.282 -15.353 -3.855 1.00 98.69 464 ILE A O 1
ATOM 3666 N N . ASN A 1 465 ? 1.612 -13.562 -2.693 1.00 98.81 465 ASN A N 1
ATOM 3667 C CA . ASN A 1 465 ? 2.163 -12.568 -3.611 1.00 98.81 465 ASN A CA 1
ATOM 3668 C C . ASN A 1 465 ? 3.363 -11.826 -3.003 1.00 98.81 465 ASN A C 1
ATOM 3670 O O . ASN A 1 465 ? 3.277 -11.307 -1.890 1.00 98.81 465 ASN A O 1
ATOM 3674 N N . LEU A 1 466 ? 4.461 -11.698 -3.752 1.00 98.75 466 LEU A N 1
ATOM 3675 C CA . LEU A 1 466 ? 5.613 -10.883 -3.355 1.00 98.75 466 LEU A CA 1
ATOM 3676 C C . LEU A 1 466 ? 5.505 -9.454 -3.912 1.00 98.75 466 LEU A C 1
ATOM 3678 O O . LEU A 1 466 ? 5.313 -9.243 -5.113 1.00 98.75 466 LEU A O 1
ATOM 3682 N N . ASN A 1 467 ? 5.677 -8.453 -3.045 1.00 98.56 467 ASN A N 1
ATOM 3683 C CA . ASN A 1 467 ? 5.751 -7.052 -3.452 1.00 98.56 467 ASN A CA 1
ATOM 3684 C C . ASN A 1 467 ? 7.149 -6.687 -3.978 1.00 98.56 467 ASN A C 1
ATOM 3686 O O . ASN A 1 467 ? 8.089 -6.497 -3.205 1.00 98.56 467 ASN A O 1
ATOM 3690 N N . CYS A 1 468 ? 7.235 -6.477 -5.290 1.00 97.88 468 CYS A N 1
ATOM 3691 C CA . CYS A 1 468 ? 8.382 -5.910 -6.001 1.00 97.88 468 CYS A CA 1
ATOM 3692 C C . CYS A 1 468 ? 8.027 -4.545 -6.639 1.00 97.88 468 CYS A C 1
ATOM 3694 O O . CYS A 1 468 ? 8.490 -4.223 -7.730 1.00 97.88 468 CYS A O 1
ATOM 3696 N N . GLY A 1 469 ? 7.123 -3.761 -6.026 1.00 95.44 469 GLY A N 1
ATOM 3697 C CA . GLY A 1 469 ? 6.481 -2.601 -6.678 1.00 95.44 469 GLY A CA 1
ATOM 3698 C C . GLY A 1 469 ? 6.204 -1.369 -5.802 1.00 95.44 469 GLY A C 1
ATOM 3699 O O . GLY A 1 469 ? 5.763 -0.336 -6.323 1.00 95.44 469 GLY A O 1
ATOM 3700 N N . CYS A 1 470 ? 6.436 -1.450 -4.488 1.00 94.75 470 CYS A N 1
ATOM 3701 C CA . CYS A 1 470 ? 6.263 -0.342 -3.544 1.00 94.75 470 CYS A CA 1
ATOM 3702 C C . CYS A 1 470 ? 7.470 0.623 -3.564 1.00 94.75 470 CYS A C 1
ATOM 3704 O O . CYS A 1 470 ? 8.570 0.188 -3.229 1.00 94.75 470 CYS A O 1
ATOM 3706 N N . PRO A 1 471 ? 7.291 1.923 -3.882 1.00 92.94 471 PRO A N 1
ATOM 3707 C CA . PRO A 1 471 ? 8.364 2.923 -3.896 1.00 92.94 471 PRO A CA 1
ATOM 3708 C C . PRO A 1 471 ? 8.464 3.709 -2.573 1.00 92.94 471 PRO A C 1
ATOM 3710 O O . PRO A 1 471 ? 8.903 4.850 -2.558 1.00 92.94 471 PRO A O 1
ATOM 3713 N N . SER A 1 472 ? 7.966 3.178 -1.449 1.00 89.56 472 SER A N 1
ATOM 3714 C CA . SER A 1 472 ? 8.026 3.917 -0.178 1.00 89.56 472 SER A CA 1
ATOM 3715 C C . SER A 1 472 ? 9.453 3.925 0.380 1.00 89.56 472 SER A C 1
ATOM 3717 O O . SER A 1 472 ? 10.002 2.838 0.546 1.00 89.56 472 SER A O 1
ATOM 3719 N N . PRO A 1 473 ? 10.032 5.072 0.793 1.00 82.94 473 PRO A N 1
ATOM 3720 C CA . PRO A 1 473 ? 11.363 5.109 1.419 1.00 82.94 473 PRO A CA 1
ATOM 3721 C C . PRO A 1 473 ? 11.494 4.235 2.680 1.00 82.94 473 PRO A C 1
ATOM 3723 O O . PRO A 1 473 ? 12.568 3.717 2.983 1.00 82.94 473 PRO A O 1
ATOM 3726 N N . LYS A 1 474 ? 10.376 3.974 3.378 1.00 80.75 474 LYS A N 1
ATOM 3727 C CA . LYS A 1 474 ? 10.291 3.028 4.511 1.00 80.75 474 LYS A CA 1
ATOM 3728 C C . LYS A 1 474 ? 10.583 1.567 4.125 1.00 80.75 474 LYS A C 1
ATOM 3730 O O . LYS A 1 474 ? 10.809 0.754 5.014 1.00 80.75 474 LYS A O 1
ATOM 3735 N N . VAL A 1 475 ? 10.501 1.248 2.834 1.00 79.44 475 VAL A N 1
ATOM 3736 C CA . VAL A 1 475 ? 10.474 -0.098 2.244 1.00 79.44 475 VAL A CA 1
ATOM 3737 C C . VAL A 1 475 ? 11.613 -0.244 1.231 1.00 79.44 475 VAL A C 1
ATOM 3739 O O . VAL A 1 475 ? 12.515 -1.043 1.459 1.00 79.44 475 VAL A O 1
ATOM 3742 N N . ALA A 1 476 ? 11.636 0.599 0.194 1.00 63.84 476 ALA A N 1
ATOM 3743 C CA . ALA A 1 476 ? 12.657 0.600 -0.853 1.00 63.84 476 ALA A CA 1
ATOM 3744 C C . ALA A 1 476 ? 14.030 1.063 -0.351 1.00 63.84 476 ALA A C 1
ATOM 3746 O O . ALA A 1 476 ? 15.031 0.443 -0.702 1.00 63.84 476 ALA A O 1
ATOM 3747 N N . GLY A 1 477 ? 14.052 2.096 0.500 1.00 69.25 477 GLY A N 1
ATOM 3748 C CA . GLY A 1 477 ? 15.246 2.579 1.194 1.00 69.25 477 GLY A CA 1
ATOM 3749 C C . GLY A 1 477 ? 15.568 1.718 2.416 1.00 69.25 477 GLY A C 1
ATOM 3750 O O . GLY A 1 477 ? 16.296 0.739 2.324 1.00 69.25 477 GLY A O 1
ATOM 3751 N N . HIS A 1 478 ? 14.991 2.040 3.578 1.00 61.69 478 HIS A N 1
ATOM 3752 C CA . HIS A 1 478 ? 15.362 1.401 4.854 1.00 61.69 478 HIS A CA 1
ATOM 3753 C C . HIS A 1 478 ? 15.091 -0.110 4.961 1.00 61.69 478 HIS A C 1
ATOM 3755 O O . HIS A 1 478 ? 15.627 -0.746 5.867 1.00 61.69 478 HIS A O 1
ATOM 3761 N N . GLY A 1 479 ? 14.224 -0.673 4.116 1.00 59.06 479 GLY A N 1
ATOM 3762 C CA . GLY A 1 479 ? 13.948 -2.111 4.087 1.00 59.06 479 GLY A CA 1
ATOM 3763 C C . GLY A 1 479 ? 14.722 -2.870 3.006 1.00 59.06 479 GLY A C 1
ATOM 3764 O O . GLY A 1 479 ? 14.768 -4.098 3.063 1.00 59.06 479 GLY A O 1
ATOM 3765 N N . CYS A 1 480 ? 15.301 -2.174 2.024 1.00 81.00 480 CYS A N 1
ATOM 3766 C CA . CYS A 1 480 ? 15.858 -2.757 0.800 1.00 81.00 480 CYS A CA 1
ATOM 3767 C C . CYS A 1 480 ? 14.895 -3.722 0.065 1.00 81.00 480 CYS A C 1
ATOM 3769 O O . CYS A 1 480 ? 15.347 -4.690 -0.544 1.00 81.00 480 CYS A O 1
ATOM 3771 N N . PHE A 1 481 ? 13.572 -3.504 0.142 1.00 90.69 481 PHE A N 1
ATOM 3772 C CA . PHE A 1 481 ? 12.564 -4.340 -0.529 1.00 90.69 481 PHE A CA 1
ATOM 3773 C C . PHE A 1 481 ? 11.459 -3.521 -1.212 1.00 90.69 481 PHE A C 1
ATOM 3775 O O . PHE A 1 481 ? 11.464 -2.296 -1.187 1.00 90.69 481 PHE A O 1
ATOM 3782 N N . GLY A 1 482 ? 10.486 -4.176 -1.848 1.00 93.56 482 GLY A N 1
ATOM 3783 C CA . GLY A 1 482 ? 9.515 -3.481 -2.691 1.00 93.56 482 GLY A CA 1
ATOM 3784 C C . GLY A 1 482 ? 10.132 -3.206 -4.055 1.00 93.56 482 GLY A C 1
ATOM 3785 O O . GLY A 1 482 ? 10.726 -4.103 -4.646 1.00 93.56 482 GLY A O 1
ATOM 3786 N N . VAL A 1 483 ? 9.990 -1.995 -4.594 1.00 94.88 483 VAL A N 1
ATOM 3787 C CA . VAL A 1 483 ? 10.385 -1.753 -5.992 1.00 94.88 483 VAL A CA 1
ATOM 3788 C C . VAL A 1 483 ? 11.896 -1.875 -6.241 1.00 94.88 483 VAL A C 1
ATOM 3790 O O . VAL A 1 483 ? 12.288 -2.320 -7.314 1.00 94.88 483 VAL A O 1
ATOM 3793 N N . SER A 1 484 ? 12.749 -1.609 -5.245 1.00 94.81 484 SER A N 1
ATOM 3794 C CA . SER A 1 484 ? 14.203 -1.806 -5.369 1.00 94.81 484 SER A CA 1
ATOM 3795 C C . SER A 1 484 ? 14.606 -3.267 -5.626 1.00 94.81 484 SER A C 1
ATOM 3797 O O . SER A 1 484 ? 15.682 -3.509 -6.166 1.00 94.81 484 SER A O 1
ATOM 3799 N N . LEU A 1 485 ? 13.726 -4.245 -5.361 1.00 96.69 485 LEU A N 1
ATOM 3800 C CA . LEU A 1 485 ? 13.948 -5.646 -5.741 1.00 96.69 485 LEU A CA 1
ATOM 3801 C C . LEU A 1 485 ? 13.995 -5.864 -7.264 1.00 96.69 485 LEU A C 1
ATOM 3803 O O . LEU A 1 485 ? 14.586 -6.844 -7.711 1.00 96.69 485 LEU A O 1
ATOM 3807 N N . MET A 1 486 ? 13.424 -4.964 -8.075 1.00 96.88 486 MET A N 1
ATOM 3808 C CA . MET A 1 486 ? 13.534 -5.055 -9.538 1.00 96.88 486 MET A CA 1
ATOM 3809 C C . MET A 1 486 ? 14.977 -4.899 -10.037 1.00 96.88 486 MET A C 1
ATOM 3811 O O . MET A 1 486 ? 15.311 -5.438 -11.087 1.00 96.88 486 MET A O 1
ATOM 3815 N N . LEU A 1 487 ? 15.845 -4.241 -9.259 1.00 95.69 487 LEU A N 1
ATOM 3816 C CA . LEU A 1 487 ? 17.276 -4.108 -9.552 1.00 95.69 487 LEU A CA 1
ATOM 3817 C C . LEU A 1 487 ? 18.071 -5.395 -9.244 1.00 95.69 487 LEU A C 1
ATOM 3819 O O . LEU A 1 487 ? 19.250 -5.488 -9.578 1.00 95.69 487 LEU A O 1
ATOM 3823 N N . ASN A 1 488 ? 17.448 -6.402 -8.616 1.00 96.31 488 ASN A N 1
ATOM 3824 C CA . ASN A 1 488 ? 18.060 -7.702 -8.333 1.00 96.31 488 ASN A CA 1
ATOM 3825 C C . ASN A 1 488 ? 17.089 -8.868 -8.638 1.00 96.31 488 ASN A C 1
ATOM 3827 O O . ASN A 1 488 ? 16.593 -9.531 -7.721 1.00 96.31 488 ASN A O 1
ATOM 3831 N N . PRO A 1 489 ? 16.822 -9.163 -9.928 1.00 97.12 489 PRO A N 1
ATOM 3832 C CA . PRO A 1 489 ? 15.926 -10.251 -10.329 1.00 97.12 489 PRO A CA 1
ATOM 3833 C C . PRO A 1 489 ? 16.369 -11.638 -9.840 1.00 97.12 489 PRO A C 1
ATOM 3835 O O . PRO A 1 489 ? 15.518 -12.495 -9.613 1.00 97.12 489 PRO A O 1
ATOM 3838 N N . LYS A 1 490 ? 17.674 -11.867 -9.627 1.00 97.06 490 LYS A N 1
ATOM 3839 C CA . LYS A 1 490 ? 18.186 -13.142 -9.092 1.00 97.06 490 LYS A CA 1
ATOM 3840 C C . LYS A 1 490 ? 17.733 -13.367 -7.652 1.00 97.06 490 LYS A C 1
ATOM 3842 O O . LYS A 1 490 ? 17.151 -14.407 -7.363 1.00 97.06 490 LYS A O 1
ATOM 3847 N N . PHE A 1 491 ? 17.877 -12.355 -6.792 1.00 97.88 491 PHE A N 1
ATOM 3848 C CA . PHE A 1 491 ? 17.321 -12.398 -5.438 1.00 97.88 491 PHE A CA 1
ATOM 3849 C C . PHE A 1 491 ? 15.802 -12.625 -5.453 1.00 97.88 491 PHE A C 1
ATOM 3851 O O . PHE A 1 491 ? 15.293 -13.391 -4.641 1.00 97.88 491 PHE A O 1
ATOM 3858 N N . VAL A 1 492 ? 15.065 -12.004 -6.385 1.00 98.56 492 VAL A N 1
ATOM 3859 C CA . VAL A 1 492 ? 13.614 -12.236 -6.510 1.00 98.56 492 VAL A CA 1
ATOM 3860 C C . VAL A 1 492 ? 13.311 -13.686 -6.900 1.00 98.56 492 VAL A C 1
ATOM 3862 O O . VAL A 1 492 ? 12.398 -14.275 -6.330 1.00 98.56 492 VAL A O 1
ATOM 3865 N N . ALA A 1 493 ? 14.084 -14.301 -7.798 1.00 98.56 493 ALA A N 1
ATOM 3866 C CA . ALA A 1 493 ? 13.921 -15.713 -8.142 1.00 98.56 493 ALA A CA 1
ATOM 3867 C C . ALA A 1 493 ? 14.228 -16.660 -6.963 1.00 98.56 493 ALA A C 1
ATOM 3869 O O . ALA A 1 493 ? 13.470 -17.599 -6.707 1.00 98.56 493 ALA A O 1
ATOM 3870 N N . GLU A 1 494 ? 15.300 -16.395 -6.212 1.00 98.56 494 GLU A N 1
ATOM 3871 C CA . GLU A 1 494 ? 15.661 -17.142 -4.999 1.00 98.56 494 GLU A CA 1
ATOM 3872 C C . GLU A 1 494 ? 14.572 -17.011 -3.920 1.00 98.56 494 GLU A C 1
ATOM 3874 O O . GLU A 1 494 ? 14.100 -18.011 -3.375 1.00 98.56 494 GLU A O 1
ATOM 3879 N N . ALA A 1 495 ? 14.104 -15.784 -3.671 1.00 98.56 495 ALA A N 1
ATOM 3880 C CA . ALA A 1 495 ? 13.023 -15.484 -2.741 1.00 98.56 495 ALA A CA 1
ATOM 3881 C C . ALA A 1 495 ? 11.710 -16.177 -3.135 1.00 98.56 495 ALA A C 1
ATOM 3883 O O . ALA A 1 495 ? 11.084 -16.817 -2.292 1.00 98.56 495 ALA A O 1
ATOM 3884 N N . MET A 1 496 ? 11.306 -16.106 -4.407 1.00 98.75 496 MET A N 1
ATOM 3885 C CA . MET A 1 496 ? 10.092 -16.771 -4.894 1.00 98.75 496 MET A CA 1
ATOM 3886 C C . MET A 1 496 ? 10.197 -18.297 -4.844 1.00 98.75 496 MET A C 1
ATOM 3888 O O . MET A 1 496 ? 9.209 -18.960 -4.536 1.00 98.75 496 MET A O 1
ATOM 3892 N N . SER A 1 497 ? 11.384 -18.861 -5.079 1.00 98.75 497 SER A N 1
ATOM 3893 C CA . SER A 1 497 ? 11.625 -20.301 -4.920 1.00 98.75 497 SER A CA 1
ATOM 3894 C C . SER A 1 497 ? 11.503 -20.743 -3.460 1.00 98.75 497 SER A C 1
ATOM 3896 O O . SER A 1 497 ? 10.901 -21.778 -3.183 1.00 98.75 497 SER A O 1
ATOM 3898 N N . ALA A 1 498 ? 12.002 -19.939 -2.516 1.00 98.69 498 ALA A N 1
ATOM 3899 C CA . ALA A 1 498 ? 11.854 -20.203 -1.086 1.00 98.69 498 ALA A CA 1
ATOM 3900 C C . ALA A 1 498 ? 10.396 -20.055 -0.607 1.00 98.69 498 ALA A C 1
ATOM 3902 O O . ALA A 1 498 ? 9.902 -20.915 0.115 1.00 98.69 498 ALA A O 1
ATOM 3903 N N . ILE A 1 499 ? 9.677 -19.020 -1.062 1.00 98.69 499 ILE A N 1
ATOM 3904 C CA . ILE A 1 499 ? 8.240 -18.834 -0.789 1.00 98.69 499 ILE A CA 1
ATOM 3905 C C . ILE A 1 499 ? 7.436 -20.029 -1.326 1.00 98.69 499 ILE A C 1
ATOM 3907 O O . ILE A 1 499 ? 6.628 -20.596 -0.593 1.00 98.69 499 ILE A O 1
ATOM 3911 N N . ALA A 1 500 ? 7.699 -20.461 -2.565 1.00 98.56 500 ALA A N 1
ATOM 3912 C CA . ALA A 1 500 ? 7.048 -21.622 -3.174 1.00 98.56 500 ALA A CA 1
ATOM 3913 C C . ALA A 1 500 ? 7.347 -22.935 -2.432 1.00 98.56 500 ALA A C 1
ATOM 3915 O O . ALA A 1 500 ? 6.453 -23.757 -2.275 1.00 98.56 500 ALA A O 1
ATOM 3916 N N . ALA A 1 501 ? 8.572 -23.128 -1.932 1.00 98.38 501 ALA A N 1
ATOM 3917 C CA . ALA A 1 501 ? 8.921 -24.290 -1.110 1.00 98.38 501 ALA A CA 1
ATOM 3918 C C . ALA A 1 501 ? 8.239 -24.279 0.275 1.00 98.38 501 ALA A C 1
ATOM 3920 O O . ALA A 1 501 ? 8.048 -25.335 0.878 1.00 98.38 501 ALA A O 1
ATOM 3921 N N . SER A 1 502 ? 7.852 -23.101 0.775 1.00 98.25 502 SER A N 1
ATOM 3922 C CA . SER A 1 502 ? 7.180 -22.915 2.066 1.00 98.25 502 SER A CA 1
ATOM 3923 C C . SER A 1 502 ? 5.645 -22.963 2.004 1.00 98.25 502 SER A C 1
ATOM 3925 O O . SER A 1 502 ? 5.012 -22.796 3.049 1.00 98.25 502 SER A O 1
ATOM 3927 N N . THR A 1 503 ? 5.009 -23.196 0.847 1.00 96.81 503 THR A N 1
ATOM 3928 C CA . THR A 1 503 ? 3.539 -23.307 0.741 1.00 96.81 503 THR A CA 1
ATOM 3929 C C . THR A 1 503 ? 3.070 -24.321 -0.313 1.00 96.81 503 THR A C 1
ATOM 3931 O O . THR A 1 503 ? 3.860 -24.874 -1.065 1.00 96.81 503 THR A O 1
ATOM 3934 N N . ASN A 1 504 ? 1.761 -24.590 -0.350 1.00 92.62 504 ASN A N 1
ATOM 3935 C CA . ASN A 1 504 ? 1.107 -25.446 -1.352 1.00 92.62 504 ASN A CA 1
ATOM 3936 C C . ASN A 1 504 ? 0.176 -24.662 -2.298 1.00 92.62 504 ASN A C 1
ATOM 3938 O O . ASN A 1 504 ? -0.512 -25.271 -3.121 1.00 92.62 504 ASN A O 1
ATOM 3942 N N . VAL A 1 505 ? 0.111 -23.333 -2.158 1.00 95.31 505 VAL A N 1
ATOM 3943 C CA . VAL A 1 505 ? -0.755 -22.456 -2.961 1.00 95.31 505 VAL A CA 1
ATOM 3944 C C . VAL A 1 505 ? 0.044 -21.722 -4.049 1.00 95.31 505 VAL A C 1
ATOM 3946 O O . VAL A 1 505 ? 1.270 -21.649 -3.948 1.00 95.31 505 VAL A O 1
ATOM 3949 N N . PRO A 1 506 ? -0.603 -21.206 -5.112 1.00 96.69 506 PRO A N 1
ATOM 3950 C CA . PRO A 1 506 ? 0.074 -20.438 -6.152 1.00 96.69 506 PRO A CA 1
ATOM 3951 C C . PRO A 1 506 ? 0.888 -19.262 -5.603 1.00 96.69 506 PRO A C 1
ATOM 3953 O O . PRO A 1 506 ? 0.517 -18.637 -4.606 1.00 96.69 506 PRO A O 1
ATOM 3956 N N . VAL A 1 507 ? 1.981 -18.945 -6.299 1.00 98.56 507 VAL A N 1
ATOM 3957 C CA . VAL A 1 507 ? 2.851 -17.811 -5.976 1.00 98.56 507 VAL A CA 1
ATOM 3958 C C . VAL A 1 507 ? 2.951 -16.844 -7.154 1.00 98.56 507 VAL A C 1
ATOM 3960 O O . VAL A 1 507 ? 3.050 -17.265 -8.311 1.00 98.56 507 VAL A O 1
ATOM 3963 N N . SER A 1 508 ? 2.932 -15.545 -6.864 1.00 98.81 508 SER A N 1
ATOM 3964 C CA . SER A 1 508 ? 2.931 -14.480 -7.874 1.00 98.81 508 SER A CA 1
ATOM 3965 C C . SER A 1 508 ? 3.808 -13.292 -7.455 1.00 98.81 508 SER A C 1
ATOM 3967 O O . SER A 1 508 ? 4.095 -13.092 -6.274 1.00 98.81 508 SER A O 1
ATOM 3969 N N . VAL A 1 509 ? 4.238 -12.469 -8.416 1.00 98.88 509 VAL A N 1
ATOM 3970 C CA . VAL A 1 509 ? 5.027 -11.246 -8.155 1.00 98.88 509 VAL A CA 1
ATOM 3971 C C . VAL A 1 509 ? 4.247 -10.014 -8.593 1.00 98.88 509 VAL A C 1
ATOM 3973 O O . VAL A 1 509 ? 3.791 -9.940 -9.731 1.00 98.88 509 VAL A O 1
ATOM 3976 N N . LYS A 1 510 ? 4.125 -9.005 -7.721 1.00 98.81 510 LYS A N 1
ATOM 3977 C CA . LYS A 1 510 ? 3.579 -7.691 -8.092 1.00 98.81 510 LYS A CA 1
ATOM 3978 C C . LYS A 1 510 ? 4.687 -6.650 -8.230 1.00 98.81 510 LYS A C 1
ATOM 3980 O O . LYS A 1 510 ? 5.213 -6.175 -7.225 1.00 98.81 510 LYS A O 1
ATOM 3985 N N . CYS A 1 511 ? 4.976 -6.231 -9.459 1.00 98.62 511 CYS A N 1
ATOM 3986 C CA . CYS A 1 511 ? 6.044 -5.285 -9.786 1.00 98.62 511 CYS A CA 1
ATOM 3987 C C . CYS A 1 511 ? 5.534 -4.024 -10.518 1.00 98.62 511 CYS A C 1
ATOM 3989 O O . CYS A 1 511 ? 4.333 -3.713 -10.533 1.00 98.62 511 CYS A O 1
ATOM 3991 N N . ARG A 1 512 ? 6.476 -3.254 -11.067 1.00 98.50 512 ARG A N 1
ATOM 3992 C CA . ARG A 1 512 ? 6.275 -2.129 -11.992 1.00 98.50 512 ARG A CA 1
ATOM 3993 C C . ARG A 1 512 ? 6.929 -2.449 -13.340 1.00 98.50 512 ARG A C 1
ATOM 3995 O O . ARG A 1 512 ? 7.454 -3.538 -13.526 1.00 98.50 512 ARG A O 1
ATOM 4002 N N . ILE A 1 513 ? 6.906 -1.491 -14.261 1.00 98.19 513 ILE A N 1
ATOM 4003 C CA . ILE A 1 513 ? 7.605 -1.566 -15.558 1.00 98.19 513 ILE A CA 1
ATOM 4004 C C . ILE A 1 513 ? 9.063 -1.064 -15.531 1.00 98.19 513 ILE A C 1
ATOM 4006 O O . ILE A 1 513 ? 9.715 -1.081 -16.565 1.00 98.19 513 ILE A O 1
ATOM 4010 N N . GLY A 1 514 ? 9.560 -0.580 -14.387 1.00 97.06 514 GLY A N 1
ATOM 4011 C CA . GLY A 1 514 ? 10.919 -0.042 -14.241 1.00 97.06 514 GLY A CA 1
ATOM 4012 C C . GLY A 1 514 ? 11.113 0.789 -12.968 1.00 97.06 514 GLY A C 1
ATOM 4013 O O . GLY A 1 514 ? 10.135 1.072 -12.259 1.00 97.06 514 GLY A O 1
ATOM 4014 N N . VAL A 1 515 ? 12.359 1.174 -12.681 1.00 96.06 515 VAL A N 1
ATOM 4015 C CA . VAL A 1 515 ? 12.792 1.892 -11.464 1.00 96.06 515 VAL A CA 1
ATOM 4016 C C . VAL A 1 515 ? 13.871 2.907 -11.814 1.00 96.06 515 VAL A C 1
ATOM 4018 O O . VAL A 1 515 ? 14.908 2.516 -12.340 1.00 96.06 515 VAL A O 1
ATOM 4021 N N . ASP A 1 516 ? 13.637 4.184 -11.508 1.00 94.00 516 ASP A N 1
ATOM 4022 C CA . ASP A 1 516 ? 14.554 5.278 -11.855 1.00 94.00 516 ASP A CA 1
ATOM 4023 C C . ASP A 1 516 ? 14.961 5.158 -13.336 1.00 94.00 516 ASP A C 1
ATOM 4025 O O . ASP A 1 516 ? 14.069 4.979 -14.164 1.00 94.00 516 ASP A O 1
ATOM 4029 N N . ASP A 1 517 ? 16.235 5.206 -13.717 1.00 93.50 517 ASP A N 1
ATOM 4030 C CA . ASP A 1 517 ? 16.624 5.113 -15.138 1.00 93.50 517 ASP A CA 1
ATOM 4031 C C . ASP A 1 517 ? 16.625 3.682 -15.717 1.00 93.50 517 ASP A C 1
ATOM 4033 O O . ASP A 1 517 ? 16.757 3.503 -16.927 1.00 93.50 517 ASP A O 1
ATOM 4037 N N . HIS A 1 518 ? 16.364 2.664 -14.890 1.00 93.94 518 HIS A N 1
ATOM 4038 C CA . HIS A 1 518 ? 16.128 1.280 -15.316 1.00 93.94 518 HIS A CA 1
ATOM 4039 C C . HIS A 1 518 ? 14.650 1.068 -15.691 1.00 93.94 518 HIS A C 1
ATOM 4041 O O . HIS A 1 518 ? 13.901 0.374 -14.992 1.00 93.94 518 HIS A O 1
ATOM 4047 N N . ASP A 1 519 ? 14.190 1.719 -16.767 1.00 95.06 519 ASP A N 1
ATOM 4048 C CA . ASP A 1 519 ? 12.820 1.586 -17.296 1.00 95.06 519 ASP A CA 1
ATOM 4049 C C . ASP A 1 519 ? 12.722 1.303 -18.804 1.00 95.06 519 ASP A C 1
ATOM 4051 O O . ASP A 1 519 ? 11.696 1.589 -19.432 1.00 95.06 519 ASP A O 1
ATOM 4055 N N . SER A 1 520 ? 13.754 0.695 -19.401 1.00 96.94 520 SER A N 1
ATOM 4056 C CA . SER A 1 520 ? 13.630 0.154 -20.757 1.00 96.94 520 SER A CA 1
ATOM 4057 C C . SER A 1 520 ? 12.776 -1.121 -20.786 1.00 96.94 520 SER A C 1
ATOM 4059 O O . SER A 1 520 ? 12.733 -1.910 -19.838 1.00 96.94 520 SER A O 1
ATOM 4061 N N . TYR A 1 521 ? 12.118 -1.368 -21.921 1.00 97.62 521 TYR A N 1
ATOM 4062 C CA . TYR A 1 521 ? 11.335 -2.590 -22.121 1.00 97.62 521 TYR A CA 1
ATOM 4063 C C . TYR A 1 521 ? 12.186 -3.870 -21.997 1.00 97.62 521 TYR A C 1
ATOM 4065 O O . TYR A 1 521 ? 11.728 -4.866 -21.439 1.00 97.62 521 TYR A O 1
ATOM 4073 N N . ASN A 1 522 ? 13.446 -3.830 -22.443 1.00 96.69 522 ASN A N 1
ATOM 4074 C CA . ASN A 1 522 ? 14.352 -4.974 -22.348 1.00 96.69 522 ASN A CA 1
ATOM 4075 C C . ASN A 1 522 ? 14.768 -5.278 -20.902 1.00 96.69 522 ASN A C 1
ATOM 4077 O O . ASN A 1 522 ? 14.903 -6.447 -20.567 1.00 96.69 522 ASN A O 1
ATOM 4081 N N . GLU A 1 523 ? 14.922 -4.279 -20.027 1.00 96.56 523 GLU A N 1
ATOM 4082 C CA . GLU A 1 523 ? 15.200 -4.517 -18.598 1.00 96.56 523 GLU A CA 1
ATOM 4083 C C . GLU A 1 523 ? 13.995 -5.133 -17.877 1.00 96.56 523 GLU A C 1
ATOM 4085 O O . GLU A 1 523 ? 14.157 -6.035 -17.052 1.00 96.56 523 GLU A O 1
ATOM 4090 N N . LEU A 1 524 ? 12.777 -4.710 -18.232 1.00 98.25 524 LEU A N 1
ATOM 4091 C CA . LEU A 1 524 ? 11.550 -5.350 -17.755 1.00 98.25 524 LEU A CA 1
ATOM 4092 C C . LEU A 1 524 ? 11.475 -6.818 -18.209 1.00 98.25 524 LEU A C 1
ATOM 4094 O O . LEU A 1 524 ? 11.133 -7.688 -17.409 1.00 98.25 524 LEU A O 1
ATOM 4098 N N . CYS A 1 525 ? 11.841 -7.109 -19.458 1.00 98.31 525 CYS A N 1
ATOM 4099 C CA . CYS A 1 525 ? 11.899 -8.478 -19.972 1.00 98.31 525 CYS A CA 1
ATOM 4100 C C . CYS A 1 525 ? 13.020 -9.304 -19.319 1.00 98.31 525 CYS A C 1
ATOM 4102 O O . CYS A 1 525 ? 12.756 -10.424 -18.890 1.00 98.31 525 CYS A O 1
ATOM 4104 N N . ASP A 1 526 ? 14.226 -8.751 -19.143 1.00 97.25 526 ASP A N 1
ATOM 4105 C CA . ASP A 1 526 ? 15.344 -9.388 -18.426 1.00 97.25 526 ASP A CA 1
ATOM 4106 C C . ASP A 1 526 ? 14.962 -9.725 -16.967 1.00 97.25 526 ASP A C 1
ATOM 4108 O O . ASP A 1 526 ? 15.400 -10.754 -16.440 1.00 97.25 526 ASP A O 1
ATOM 4112 N N . PHE A 1 527 ? 14.135 -8.895 -16.312 1.00 98.31 527 PHE A N 1
ATOM 4113 C CA . PHE A 1 527 ? 13.566 -9.168 -14.984 1.00 98.31 527 PHE A CA 1
ATOM 4114 C C . PHE A 1 527 ? 12.549 -10.319 -15.022 1.00 98.31 527 PHE A C 1
ATOM 4116 O O . PHE A 1 527 ? 12.686 -11.284 -14.266 1.00 98.31 527 PHE A O 1
ATOM 4123 N N . ILE A 1 528 ? 11.546 -10.250 -15.908 1.00 98.50 528 ILE A N 1
ATOM 4124 C CA . ILE A 1 528 ? 10.498 -11.278 -16.034 1.00 98.50 528 ILE A CA 1
ATOM 4125 C C . ILE A 1 528 ? 11.100 -12.637 -16.418 1.00 98.50 528 ILE A C 1
ATOM 4127 O O . ILE A 1 528 ? 10.760 -13.652 -15.804 1.00 98.50 528 ILE A O 1
ATOM 4131 N N . TYR A 1 529 ? 12.039 -12.663 -17.366 1.00 98.00 529 TYR A N 1
ATOM 4132 C CA . TYR A 1 529 ? 12.746 -13.869 -17.793 1.00 98.00 529 TYR A CA 1
ATOM 4133 C C . TYR A 1 529 ? 13.531 -14.505 -16.642 1.00 98.00 529 TYR A C 1
ATOM 4135 O O . TYR A 1 529 ? 13.330 -15.680 -16.341 1.00 98.00 529 TYR A O 1
ATOM 4143 N N . GLN A 1 530 ? 14.373 -13.741 -15.936 1.00 97.50 530 GLN A N 1
ATOM 4144 C CA . GLN A 1 530 ? 15.155 -14.290 -14.822 1.00 97.50 530 GLN A CA 1
ATOM 4145 C C . GLN A 1 530 ? 14.261 -14.827 -13.697 1.00 97.50 530 GLN A C 1
ATOM 4147 O O . GLN A 1 530 ? 14.494 -15.937 -13.224 1.00 97.50 530 GLN A O 1
ATOM 4152 N N . VAL A 1 531 ? 13.213 -14.097 -13.298 1.00 98.50 531 VAL A N 1
ATOM 4153 C CA . VAL A 1 531 ? 12.323 -14.545 -12.213 1.00 98.50 531 VAL A CA 1
ATOM 4154 C C . VAL A 1 531 ? 11.497 -15.769 -12.618 1.00 98.50 531 VAL A C 1
ATOM 4156 O O . VAL A 1 531 ? 11.327 -16.677 -11.805 1.00 98.50 531 VAL A O 1
ATOM 4159 N N . SER A 1 532 ? 11.000 -15.834 -13.855 1.00 98.25 532 SER A N 1
ATOM 4160 C CA . SER A 1 532 ? 10.153 -16.947 -14.318 1.00 98.25 532 SER A CA 1
ATOM 4161 C C . SER A 1 532 ? 10.923 -18.196 -14.763 1.00 98.25 532 SER A C 1
ATOM 4163 O O . SER A 1 532 ? 10.342 -19.284 -14.756 1.00 98.25 532 SER A O 1
ATOM 4165 N N . SER A 1 533 ? 12.203 -18.071 -15.123 1.00 97.19 533 SER A N 1
ATOM 4166 C CA . SER A 1 533 ? 13.074 -19.199 -15.491 1.00 97.19 533 SER A CA 1
ATOM 4167 C C . SER A 1 533 ? 13.824 -19.788 -14.294 1.00 97.19 533 SER A C 1
ATOM 4169 O O . SER A 1 533 ? 14.063 -20.992 -14.261 1.00 97.19 533 SER A O 1
ATOM 4171 N N . LEU A 1 534 ? 14.169 -18.968 -13.293 1.00 97.69 534 LEU A N 1
ATOM 4172 C CA . LEU A 1 534 ? 14.904 -19.394 -12.092 1.00 97.69 534 LEU A CA 1
ATOM 4173 C C . LEU A 1 534 ? 13.998 -19.626 -10.864 1.00 97.69 534 LEU A C 1
ATOM 4175 O O . LEU A 1 534 ? 14.507 -19.858 -9.771 1.00 97.69 534 LEU A O 1
ATOM 4179 N N . SER A 1 535 ? 12.668 -19.564 -11.012 1.00 98.06 535 SER A N 1
ATOM 4180 C CA . SER A 1 535 ? 11.712 -19.902 -9.944 1.00 98.06 535 SER A CA 1
ATOM 4181 C C . SER A 1 535 ? 10.408 -20.510 -10.488 1.00 98.06 535 SER A C 1
ATOM 4183 O O . SER A 1 535 ? 10.120 -20.383 -11.680 1.00 98.06 535 SER A O 1
ATOM 4185 N N . PRO A 1 536 ? 9.551 -21.103 -9.632 1.00 97.38 536 PRO A N 1
ATOM 4186 C CA . PRO A 1 536 ? 8.216 -21.574 -10.022 1.00 97.38 536 PRO A CA 1
ATOM 4187 C C . PRO A 1 536 ? 7.215 -20.470 -10.426 1.00 97.38 536 PRO A C 1
ATOM 4189 O O . PRO A 1 536 ? 6.071 -20.783 -10.751 1.00 97.38 536 PRO A O 1
ATOM 4192 N N . THR A 1 537 ? 7.594 -19.187 -10.388 1.00 98.25 537 THR A N 1
ATOM 4193 C CA . THR A 1 537 ? 6.684 -18.053 -10.632 1.00 98.25 537 THR A CA 1
ATOM 4194 C C . THR A 1 537 ? 6.225 -17.992 -12.089 1.00 98.25 537 THR A C 1
ATOM 4196 O O . THR A 1 537 ? 7.028 -17.735 -12.986 1.00 98.25 537 THR A O 1
ATOM 4199 N N . LYS A 1 538 ? 4.917 -18.155 -12.327 1.00 97.94 538 LYS A N 1
ATOM 4200 C CA . LYS A 1 538 ? 4.297 -18.047 -13.666 1.00 97.94 538 LYS A CA 1
ATOM 4201 C C . LYS A 1 538 ? 3.203 -16.975 -13.776 1.00 97.94 538 LYS A C 1
ATOM 4203 O O . LYS A 1 538 ? 2.530 -16.900 -14.801 1.00 97.94 538 LYS A O 1
ATOM 4208 N N . HIS A 1 539 ? 3.020 -16.139 -12.749 1.00 98.69 539 HIS A N 1
ATOM 4209 C CA . HIS A 1 539 ? 2.026 -15.058 -12.738 1.00 98.69 539 HIS A CA 1
ATOM 4210 C C . HIS A 1 539 ? 2.616 -13.755 -12.191 1.00 98.69 539 HIS A C 1
ATOM 4212 O O . HIS A 1 539 ? 3.168 -13.716 -11.089 1.00 98.69 539 HIS A O 1
ATOM 4218 N N . PHE A 1 540 ? 2.488 -12.686 -12.977 1.00 98.88 540 PHE A N 1
ATOM 4219 C CA . PHE A 1 540 ? 3.024 -11.362 -12.679 1.00 98.88 540 PHE A CA 1
ATOM 4220 C C . PHE A 1 540 ? 1.928 -10.292 -12.746 1.00 98.88 540 PHE A C 1
ATOM 4222 O O . PHE A 1 540 ? 1.139 -10.231 -13.689 1.00 98.88 540 PHE A O 1
ATOM 4229 N N . ILE A 1 541 ? 1.886 -9.414 -11.746 1.00 98.88 541 ILE A N 1
ATOM 4230 C CA . ILE A 1 541 ? 0.936 -8.306 -11.657 1.00 98.88 541 ILE A CA 1
ATOM 4231 C C . ILE A 1 541 ? 1.706 -7.009 -11.935 1.00 98.88 541 ILE A C 1
ATOM 4233 O O . ILE A 1 541 ? 2.424 -6.497 -11.069 1.00 98.88 541 ILE A O 1
ATOM 4237 N N . ILE A 1 542 ? 1.556 -6.465 -13.141 1.00 98.75 542 ILE A N 1
ATOM 4238 C CA . ILE A 1 542 ? 2.366 -5.353 -13.651 1.00 98.75 542 ILE A CA 1
ATOM 4239 C C . ILE A 1 542 ? 1.641 -4.026 -13.418 1.00 98.75 542 ILE A C 1
ATOM 4241 O O . ILE A 1 542 ? 0.605 -3.761 -14.024 1.00 98.75 542 ILE A O 1
ATOM 4245 N N . HIS A 1 543 ? 2.191 -3.150 -12.573 1.00 98.62 543 HIS A N 1
ATOM 4246 C CA . HIS A 1 543 ? 1.768 -1.747 -12.554 1.00 98.62 543 HIS A CA 1
ATOM 4247 C C . HIS A 1 543 ? 2.445 -0.994 -13.707 1.00 98.62 543 HIS A C 1
ATOM 4249 O O . HIS A 1 543 ? 3.660 -0.795 -13.677 1.00 98.62 543 HIS A O 1
ATOM 4255 N N . SER A 1 544 ? 1.665 -0.540 -14.692 1.00 97.88 544 SER A N 1
ATOM 4256 C CA . SER A 1 544 ? 2.125 0.080 -15.951 1.00 97.88 544 SER A CA 1
ATOM 4257 C C . SER A 1 544 ? 2.736 1.490 -15.809 1.00 97.88 544 SER A C 1
ATOM 4259 O O . SER A 1 544 ? 2.613 2.312 -16.709 1.00 97.88 544 SER A O 1
ATOM 4261 N N . ARG A 1 545 ? 3.391 1.795 -14.681 1.00 97.62 545 ARG A N 1
ATOM 4262 C CA . ARG A 1 545 ? 4.153 3.027 -14.396 1.00 97.62 545 ARG A CA 1
ATOM 4263 C C . ARG A 1 545 ? 5.511 2.671 -13.793 1.00 97.62 545 ARG A C 1
ATOM 4265 O O . ARG A 1 545 ? 5.539 1.917 -12.814 1.00 97.62 545 ARG A O 1
ATOM 4272 N N . LYS A 1 546 ? 6.608 3.270 -14.277 1.00 96.94 546 LYS A N 1
ATOM 4273 C CA . LYS A 1 546 ? 7.917 3.203 -13.590 1.00 96.94 546 LYS A CA 1
ATOM 4274 C C . LYS A 1 546 ? 7.799 3.745 -12.160 1.00 96.94 546 LYS A C 1
ATOM 4276 O O . LYS A 1 546 ? 6.867 4.499 -11.861 1.00 96.94 546 LYS A O 1
ATOM 4281 N N . ALA A 1 547 ? 8.679 3.331 -11.258 1.00 96.25 547 ALA A N 1
ATOM 4282 C CA . ALA A 1 547 ? 8.909 4.072 -10.021 1.00 96.25 547 ALA A CA 1
ATOM 4283 C C . ALA A 1 547 ? 9.971 5.144 -10.249 1.00 96.25 547 ALA A C 1
ATOM 4285 O O . ALA A 1 547 ? 10.854 4.964 -11.083 1.00 96.25 547 ALA A O 1
ATOM 4286 N N . LEU A 1 548 ? 9.888 6.207 -9.457 1.00 93.25 548 LEU A N 1
ATOM 4287 C CA . LEU A 1 548 ? 11.027 7.061 -9.133 1.00 93.25 548 LEU A CA 1
ATOM 4288 C C . LEU A 1 548 ? 11.222 6.945 -7.616 1.00 93.25 548 LEU A C 1
ATOM 4290 O O . LEU A 1 548 ? 10.239 7.060 -6.877 1.00 93.25 548 LEU A O 1
ATOM 4294 N N . LEU A 1 549 ? 12.426 6.631 -7.146 1.00 88.44 549 LEU A N 1
ATOM 4295 C CA . LEU A 1 549 ? 12.723 6.490 -5.715 1.00 88.44 549 LEU A CA 1
ATOM 4296 C C . LEU A 1 549 ? 13.012 7.836 -5.045 1.00 88.44 549 LEU A C 1
ATOM 4298 O O . LEU A 1 549 ? 12.703 8.002 -3.864 1.00 88.44 549 LEU A O 1
ATOM 4302 N N . ASN A 1 550 ? 13.540 8.787 -5.815 1.00 83.56 550 ASN A N 1
ATOM 4303 C CA . ASN A 1 550 ? 13.919 10.124 -5.368 1.00 83.56 550 ASN A CA 1
ATOM 4304 C C . ASN A 1 550 ? 12.949 11.187 -5.921 1.00 83.56 550 ASN A C 1
ATOM 4306 O O . ASN A 1 550 ? 12.249 10.955 -6.909 1.00 83.56 550 ASN A O 1
ATOM 4310 N N . GLY A 1 551 ? 12.895 12.356 -5.277 1.00 80.81 551 GLY A N 1
ATOM 4311 C CA . GLY A 1 551 ? 12.200 13.556 -5.770 1.00 80.81 551 GLY A CA 1
ATOM 4312 C C . GLY A 1 551 ? 10.662 13.555 -5.766 1.00 80.81 551 GLY A C 1
ATOM 4313 O O . GLY A 1 551 ? 10.082 14.621 -5.923 1.00 80.81 551 GLY A O 1
ATOM 4314 N N . ILE A 1 552 ? 9.971 12.417 -5.583 1.00 87.75 552 ILE A N 1
ATOM 4315 C CA . ILE A 1 552 ? 8.493 12.375 -5.512 1.00 87.75 552 ILE A CA 1
ATOM 4316 C C . ILE A 1 552 ? 7.946 11.372 -4.484 1.00 87.75 552 ILE A C 1
ATOM 4318 O O . ILE A 1 552 ? 8.481 10.279 -4.282 1.00 87.75 552 ILE A O 1
ATOM 4322 N N . SER A 1 553 ? 6.800 11.684 -3.870 1.00 87.62 553 SER A N 1
ATOM 4323 C CA . SER A 1 553 ? 6.181 10.814 -2.864 1.00 87.62 553 SER A CA 1
ATOM 4324 C C . SER A 1 553 ? 5.614 9.507 -3.452 1.00 87.62 553 SER A C 1
ATOM 4326 O O . SER A 1 553 ? 5.312 9.412 -4.649 1.00 87.62 553 SER A O 1
ATOM 4328 N N . PRO A 1 554 ? 5.313 8.493 -2.612 1.00 85.62 554 PRO A N 1
ATOM 4329 C CA . PRO A 1 554 ? 4.599 7.280 -3.028 1.00 85.62 554 PRO A CA 1
ATOM 4330 C C . PRO A 1 554 ? 3.177 7.516 -3.572 1.00 85.62 554 PRO A C 1
ATOM 4332 O O . PRO A 1 554 ? 2.590 6.601 -4.158 1.00 85.62 554 PRO A O 1
ATOM 4335 N N . ALA A 1 555 ? 2.597 8.706 -3.368 1.00 87.31 555 ALA A N 1
ATOM 4336 C CA . ALA A 1 555 ? 1.308 9.085 -3.941 1.00 87.31 555 ALA A CA 1
ATOM 4337 C C . ALA A 1 555 ? 1.462 9.591 -5.380 1.00 87.31 555 ALA A C 1
ATOM 4339 O O . ALA A 1 555 ? 0.775 9.093 -6.276 1.00 87.31 555 ALA A O 1
ATOM 4340 N N . GLU A 1 556 ? 2.414 10.493 -5.606 1.00 91.00 556 GLU A N 1
ATOM 4341 C CA . GLU A 1 556 ? 2.786 11.030 -6.921 1.00 91.00 556 GLU A CA 1
ATOM 4342 C C . GLU A 1 556 ? 3.369 9.952 -7.833 1.00 91.00 556 GLU A C 1
ATOM 4344 O O . GLU A 1 556 ? 3.032 9.893 -9.011 1.00 91.00 556 GLU A O 1
ATOM 4349 N N . ASN A 1 557 ? 4.085 8.980 -7.264 1.00 91.56 557 ASN A N 1
ATOM 4350 C CA . ASN A 1 557 ? 4.520 7.735 -7.910 1.00 91.56 557 ASN A CA 1
ATOM 4351 C C . ASN A 1 557 ? 3.379 6.884 -8.523 1.00 91.56 557 ASN A C 1
ATOM 4353 O O . ASN A 1 557 ? 3.635 5.832 -9.119 1.00 91.56 557 ASN A O 1
ATOM 4357 N N . ARG A 1 558 ? 2.109 7.263 -8.330 1.00 89.62 558 ARG A N 1
ATOM 4358 C CA . ARG A 1 558 ? 0.916 6.640 -8.936 1.00 89.62 558 ARG A CA 1
ATOM 4359 C C . ARG A 1 558 ? 0.178 7.584 -9.896 1.00 89.62 558 ARG A C 1
ATOM 4361 O O . ARG A 1 558 ? -0.895 7.222 -10.381 1.00 89.62 558 ARG A O 1
ATOM 4368 N N . SER A 1 559 ? 0.716 8.771 -10.154 1.00 90.00 559 SER A N 1
ATOM 4369 C CA . SER A 1 559 ? 0.085 9.822 -10.958 1.00 90.00 559 SER A CA 1
ATOM 4370 C C . SER A 1 559 ? 1.065 10.465 -11.945 1.00 90.00 559 SER A C 1
ATOM 4372 O O . SER A 1 559 ? 0.754 10.452 -13.133 1.00 90.00 559 SER A O 1
ATOM 4374 N N . ILE A 1 560 ? 2.231 10.940 -11.481 1.00 93.31 560 ILE A N 1
ATOM 4375 C CA . ILE A 1 560 ? 3.217 11.702 -12.271 1.00 93.31 560 ILE A CA 1
ATOM 4376 C C . ILE A 1 560 ? 3.893 10.856 -13.364 1.00 93.31 560 ILE A C 1
ATOM 4378 O O . ILE A 1 560 ? 3.832 11.276 -14.518 1.00 93.31 560 ILE A O 1
ATOM 4382 N N . PRO A 1 561 ? 4.484 9.668 -13.093 1.00 95.25 561 PRO A N 1
ATOM 4383 C CA . PRO A 1 561 ? 5.051 8.862 -14.173 1.00 95.25 561 PRO A CA 1
ATOM 4384 C C . PRO A 1 561 ? 3.954 8.464 -15.176 1.00 95.25 561 PRO A C 1
ATOM 4386 O O . PRO A 1 561 ? 2.860 8.082 -14.734 1.00 95.25 561 PRO A O 1
ATOM 4389 N N . PRO A 1 562 ? 4.200 8.528 -16.497 1.00 95.81 562 PRO A N 1
ATOM 4390 C CA . PRO A 1 562 ? 3.205 8.163 -17.499 1.00 95.81 562 PRO A CA 1
ATOM 4391 C C . PRO A 1 562 ? 2.860 6.671 -17.430 1.00 95.81 562 PRO A C 1
ATOM 4393 O O . PRO A 1 562 ? 3.647 5.846 -16.958 1.00 95.81 562 PRO A O 1
ATOM 4396 N N . LEU A 1 563 ? 1.662 6.330 -17.905 1.00 96.44 563 LEU A N 1
ATOM 4397 C CA . LEU A 1 563 ? 1.267 4.941 -18.123 1.00 96.44 563 LEU A CA 1
ATOM 4398 C C . LEU A 1 563 ? 1.847 4.463 -19.456 1.00 96.44 563 LEU A C 1
ATOM 4400 O O . LEU A 1 563 ? 1.539 5.061 -20.482 1.00 96.44 563 LEU A O 1
ATOM 4404 N N . LYS A 1 564 ? 2.640 3.388 -19.423 1.00 96.69 564 LYS A N 1
ATOM 4405 C CA . LYS A 1 564 ? 3.093 2.643 -20.607 1.00 96.69 564 LYS A CA 1
ATOM 4406 C C . LYS A 1 564 ? 2.355 1.302 -20.640 1.00 96.69 564 LYS A C 1
ATOM 4408 O O . LYS A 1 564 ? 2.800 0.321 -20.034 1.00 96.69 564 LYS A O 1
ATOM 4413 N N . TYR A 1 565 ? 1.173 1.263 -21.251 1.00 97.38 565 TYR A N 1
ATOM 4414 C CA . TYR A 1 565 ? 0.390 0.024 -21.379 1.00 97.38 565 TYR A CA 1
ATOM 4415 C C . TYR A 1 565 ? 0.951 -0.883 -22.480 1.00 97.38 565 TYR A C 1
ATOM 4417 O O . TYR A 1 565 ? 0.906 -2.103 -22.364 1.00 97.38 565 TYR A O 1
ATOM 4425 N N . GLU A 1 566 ? 1.561 -0.301 -23.503 1.00 96.62 566 GLU A N 1
ATOM 4426 C CA . GLU A 1 566 ? 2.247 -0.980 -24.594 1.00 96.62 566 GLU A CA 1
ATOM 4427 C C . GLU A 1 566 ? 3.375 -1.912 -24.110 1.00 96.62 566 GLU A C 1
ATOM 4429 O O . GLU A 1 566 ? 3.579 -2.973 -24.695 1.00 96.62 566 GLU A O 1
ATOM 4434 N N . TYR A 1 567 ? 4.030 -1.606 -22.980 1.00 97.69 567 TYR A N 1
ATOM 4435 C CA . TYR A 1 567 ? 4.975 -2.528 -22.329 1.00 97.69 567 TYR A CA 1
ATOM 4436 C C . TYR A 1 567 ? 4.267 -3.765 -21.750 1.00 97.69 567 TYR A C 1
ATOM 4438 O O . TYR A 1 567 ? 4.810 -4.863 -21.809 1.00 97.69 567 TYR A O 1
ATOM 4446 N N . PHE A 1 568 ? 3.051 -3.621 -21.207 1.00 98.06 568 PHE A N 1
ATOM 4447 C CA . PHE A 1 568 ? 2.274 -4.758 -20.699 1.00 98.06 568 PHE A CA 1
ATOM 4448 C C . PHE A 1 568 ? 1.834 -5.686 -21.838 1.00 98.06 568 PHE A C 1
ATOM 4450 O O . PHE A 1 568 ? 2.031 -6.894 -21.751 1.00 98.06 568 PHE A O 1
ATOM 4457 N N . TYR A 1 569 ? 1.292 -5.129 -22.925 1.00 97.56 569 TYR A N 1
ATOM 4458 C CA . TYR A 1 569 ? 0.886 -5.929 -24.086 1.00 97.56 569 TYR A CA 1
ATOM 4459 C C . TYR A 1 569 ? 2.092 -6.497 -24.859 1.00 97.56 569 TYR A C 1
ATOM 4461 O O . TYR A 1 569 ? 1.971 -7.550 -25.481 1.00 97.56 569 TYR A O 1
ATOM 4469 N N . GLY A 1 570 ? 3.273 -5.875 -24.749 1.00 97.44 570 GLY A N 1
ATOM 4470 C CA . GLY A 1 570 ? 4.543 -6.468 -25.176 1.00 97.44 570 GLY A CA 1
ATOM 4471 C C . GLY A 1 570 ? 4.861 -7.762 -24.420 1.00 97.44 570 GLY A C 1
ATOM 4472 O O . GLY A 1 570 ? 5.141 -8.779 -25.050 1.00 97.44 570 GLY A O 1
ATOM 4473 N N . LEU A 1 571 ? 4.730 -7.766 -23.086 1.00 98.19 571 LEU A N 1
ATOM 4474 C CA . LEU A 1 571 ? 4.979 -8.967 -22.275 1.00 98.19 571 LEU A CA 1
ATOM 4475 C C . LEU A 1 571 ? 4.045 -10.135 -22.639 1.00 98.19 571 LEU A C 1
ATOM 4477 O O . LEU A 1 571 ? 4.485 -11.281 -22.600 1.00 98.19 571 LEU A O 1
ATOM 4481 N N . LEU A 1 572 ? 2.796 -9.867 -23.048 1.00 97.12 572 LEU A N 1
ATOM 4482 C CA . LEU A 1 572 ? 1.885 -10.913 -23.545 1.00 97.12 572 LEU A CA 1
ATOM 4483 C C . LEU A 1 572 ? 2.389 -11.575 -24.839 1.00 97.12 572 LEU A C 1
ATOM 4485 O O . LEU A 1 572 ? 2.176 -12.768 -25.040 1.00 97.12 572 LEU A O 1
ATOM 4489 N N . ARG A 1 573 ? 3.039 -10.802 -25.721 1.00 95.69 573 ARG A N 1
ATOM 4490 C CA . ARG A 1 573 ? 3.628 -11.286 -26.980 1.00 95.69 573 ARG A CA 1
ATOM 4491 C C . ARG A 1 573 ? 4.912 -12.077 -26.727 1.00 95.69 573 ARG A C 1
ATOM 4493 O O . ARG A 1 573 ? 5.096 -13.130 -27.326 1.00 95.69 573 ARG A O 1
ATOM 4500 N N . ASP A 1 574 ? 5.787 -11.555 -25.869 1.00 96.94 574 ASP A N 1
ATOM 4501 C CA . ASP A 1 574 ? 7.149 -12.078 -25.698 1.00 96.94 574 ASP A CA 1
ATOM 4502 C C . ASP A 1 574 ? 7.244 -13.205 -24.647 1.00 96.94 574 ASP A C 1
ATOM 4504 O O . ASP A 1 574 ? 8.232 -13.935 -24.624 1.00 96.94 574 ASP A O 1
ATOM 4508 N N . PHE A 1 575 ? 6.216 -13.395 -23.808 1.00 97.75 575 PHE A N 1
ATOM 4509 C CA . PHE A 1 575 ? 6.162 -14.451 -22.787 1.00 97.75 575 PHE A CA 1
ATOM 4510 C C . PHE A 1 575 ? 4.799 -15.185 -22.748 1.00 97.75 575 PHE A C 1
ATOM 4512 O O . PHE A 1 575 ? 4.115 -15.154 -21.721 1.00 97.75 575 PHE A O 1
ATOM 4519 N N . PRO A 1 576 ? 4.382 -15.878 -23.827 1.00 96.19 576 PRO A N 1
ATOM 4520 C CA . PRO A 1 576 ? 3.047 -16.485 -23.937 1.00 96.19 576 PRO A CA 1
ATOM 4521 C C . PRO A 1 576 ? 2.753 -17.592 -22.903 1.00 96.19 576 PRO A C 1
ATOM 4523 O O . PRO A 1 576 ? 1.591 -17.836 -22.583 1.00 96.19 576 PRO A O 1
ATOM 4526 N N . ASP A 1 577 ? 3.782 -18.235 -22.340 1.00 96.00 577 ASP A N 1
ATOM 4527 C CA . ASP A 1 577 ? 3.643 -19.241 -21.272 1.00 96.00 577 ASP A CA 1
ATOM 4528 C C . ASP A 1 577 ? 3.393 -18.635 -19.874 1.00 96.00 577 ASP A C 1
ATOM 4530 O O . ASP A 1 577 ? 3.158 -19.363 -18.902 1.00 96.00 577 ASP A O 1
ATOM 4534 N N . LEU A 1 578 ? 3.473 -17.306 -19.735 1.00 98.25 578 LEU A N 1
ATOM 4535 C CA . LEU A 1 578 ? 3.313 -16.589 -18.470 1.00 98.25 578 LEU A CA 1
ATOM 4536 C C . LEU A 1 578 ? 1.975 -15.846 -18.410 1.00 98.25 578 LEU A C 1
ATOM 4538 O O . LEU A 1 578 ? 1.426 -15.377 -19.404 1.00 98.25 578 LEU A O 1
ATOM 4542 N N . ARG A 1 579 ? 1.444 -15.702 -17.196 1.00 98.38 579 ARG A N 1
ATOM 4543 C CA . ARG A 1 579 ? 0.201 -14.970 -16.934 1.00 98.38 579 ARG A CA 1
ATOM 4544 C C . ARG A 1 579 ? 0.518 -13.559 -16.471 1.00 98.38 579 ARG A C 1
ATOM 4546 O O . ARG A 1 579 ? 1.292 -13.381 -15.530 1.00 98.38 579 ARG A O 1
ATOM 4553 N N . PHE A 1 580 ? -0.151 -12.568 -17.052 1.00 98.75 580 PHE A N 1
ATOM 4554 C CA . PHE A 1 580 ? 0.024 -11.169 -16.669 1.00 98.75 580 PHE A CA 1
ATOM 4555 C C . PHE A 1 580 ? -1.304 -10.500 -16.312 1.00 98.75 580 PHE A C 1
ATOM 4557 O O . PHE A 1 580 ? -2.278 -10.566 -17.063 1.00 98.75 580 PHE A O 1
ATOM 4564 N N . THR A 1 581 ? -1.323 -9.823 -15.165 1.00 98.81 581 THR A N 1
ATOM 4565 C CA . THR A 1 581 ? -2.447 -9.005 -14.694 1.00 98.81 581 THR A CA 1
ATOM 4566 C C . THR A 1 581 ? -2.080 -7.530 -14.791 1.00 98.81 581 THR A C 1
ATOM 4568 O O . THR A 1 581 ? -1.093 -7.097 -14.189 1.00 98.81 581 THR A O 1
ATOM 4571 N N . ILE A 1 582 ? -2.867 -6.753 -15.536 1.00 98.69 582 ILE A N 1
ATOM 4572 C CA . ILE A 1 582 ? -2.619 -5.322 -15.761 1.00 98.69 582 ILE A CA 1
ATOM 4573 C C . ILE A 1 582 ? -3.063 -4.489 -14.550 1.00 98.69 582 ILE A C 1
ATOM 4575 O O . ILE A 1 582 ? -4.066 -4.794 -13.896 1.00 98.69 582 ILE A O 1
ATOM 4579 N N . ASN A 1 583 ? -2.318 -3.432 -14.220 1.00 98.75 583 ASN A N 1
ATOM 4580 C CA . ASN A 1 583 ? -2.614 -2.571 -13.078 1.00 98.75 583 ASN A CA 1
ATOM 4581 C C . ASN A 1 583 ? -2.228 -1.104 -13.320 1.00 98.75 583 ASN A C 1
ATOM 4583 O O . ASN A 1 583 ? -1.196 -0.793 -13.912 1.00 98.75 583 ASN A O 1
ATOM 4587 N N . GLY A 1 584 ? -3.016 -0.201 -12.731 1.00 97.19 584 GLY A N 1
ATOM 4588 C CA . GLY A 1 584 ? -2.817 1.248 -12.779 1.00 97.19 584 GLY A CA 1
ATOM 4589 C C . GLY A 1 584 ? -3.599 1.914 -13.904 1.00 97.19 584 GLY A C 1
ATOM 4590 O O . GLY A 1 584 ? -3.864 1.303 -14.926 1.00 97.19 584 GLY A O 1
ATOM 4591 N N . GLY A 1 585 ? -3.997 3.169 -13.682 1.00 95.38 585 GLY A N 1
ATOM 4592 C CA . GLY A 1 585 ? -4.760 3.971 -14.647 1.00 95.38 585 GLY A CA 1
ATOM 4593 C C . GLY A 1 585 ? -6.224 3.568 -14.833 1.00 95.38 585 GLY A C 1
ATOM 4594 O O . GLY A 1 585 ? -7.050 4.460 -14.946 1.00 95.38 585 GLY A O 1
ATOM 4595 N N . ILE A 1 586 ? -6.543 2.276 -14.767 1.00 96.12 586 ILE A N 1
ATOM 4596 C CA . ILE A 1 586 ? -7.902 1.734 -14.878 1.00 96.12 586 ILE A CA 1
ATOM 4597 C C . ILE A 1 586 ? -8.777 2.228 -13.714 1.00 96.12 586 ILE A C 1
ATOM 4599 O O . ILE A 1 586 ? -8.416 2.113 -12.533 1.00 96.12 586 ILE A O 1
ATOM 4603 N N . THR A 1 587 ? -9.920 2.803 -14.075 1.00 94.44 587 THR A N 1
ATOM 4604 C CA . THR A 1 587 ? -10.905 3.463 -13.215 1.00 94.44 587 THR A CA 1
ATOM 4605 C C . THR A 1 587 ? -12.354 3.041 -13.446 1.00 94.44 587 THR A C 1
ATOM 4607 O O . THR A 1 587 ? -13.209 3.525 -12.709 1.00 94.44 587 THR A O 1
ATOM 4610 N N . ARG A 1 588 ? -12.648 2.167 -14.415 1.00 93.25 588 ARG A N 1
ATOM 4611 C CA . ARG A 1 588 ? -14.013 1.751 -14.793 1.00 93.25 588 ARG A CA 1
ATOM 4612 C C . ARG A 1 588 ? -14.112 0.236 -15.040 1.00 93.25 588 ARG A C 1
ATOM 4614 O O . ARG A 1 588 ? -13.089 -0.439 -15.095 1.00 93.25 588 ARG A O 1
ATOM 4621 N N . VAL A 1 589 ? -15.330 -0.306 -15.171 1.00 92.75 589 VAL A N 1
ATOM 4622 C CA . VAL A 1 589 ? -15.557 -1.749 -15.423 1.00 92.75 589 VAL A CA 1
ATOM 4623 C C . VAL A 1 589 ? -15.501 -2.131 -16.909 1.00 92.75 589 VAL A C 1
ATOM 4625 O O . VAL A 1 589 ? -15.027 -3.209 -17.240 1.00 92.75 589 VAL A O 1
ATOM 4628 N N . ASP A 1 590 ? -15.884 -1.241 -17.823 1.00 93.06 590 ASP A N 1
ATOM 4629 C CA . ASP A 1 590 ? -15.701 -1.446 -19.268 1.00 93.06 590 ASP A CA 1
ATOM 4630 C C . ASP A 1 590 ? -14.214 -1.457 -19.656 1.00 93.06 590 ASP A C 1
ATOM 4632 O O . ASP A 1 590 ? -13.782 -2.300 -20.433 1.00 93.06 590 ASP A O 1
ATOM 4636 N N . GLU A 1 591 ? -13.400 -0.608 -19.024 1.00 95.25 591 GLU A N 1
ATOM 4637 C CA . GLU A 1 591 ? -11.934 -0.672 -19.102 1.00 95.25 591 GLU A CA 1
ATOM 4638 C C . GLU A 1 591 ? -11.368 -2.017 -18.594 1.00 95.25 591 GLU A C 1
ATOM 4640 O O . GLU A 1 591 ? -10.309 -2.443 -19.053 1.00 95.25 591 GLU A O 1
ATOM 4645 N N . VAL A 1 592 ? -12.047 -2.706 -17.664 1.00 96.00 592 VAL A N 1
ATOM 4646 C CA . VAL A 1 592 ? -11.653 -4.059 -17.224 1.00 96.00 592 VAL A CA 1
ATOM 4647 C C . VAL A 1 592 ? -11.965 -5.089 -18.312 1.00 96.00 592 VAL A C 1
ATOM 4649 O O . VAL A 1 592 ? -11.108 -5.925 -18.603 1.00 96.00 592 VAL A O 1
ATOM 4652 N N . SER A 1 593 ? -13.154 -5.037 -18.920 1.00 94.62 593 SER A N 1
ATOM 4653 C CA . SER A 1 593 ? -13.529 -5.944 -20.015 1.00 94.62 593 SER A CA 1
ATOM 4654 C C . SER A 1 593 ? -12.629 -5.746 -21.236 1.00 94.62 593 SER A C 1
ATOM 4656 O O . SER A 1 593 ? -11.976 -6.697 -21.660 1.00 94.62 593 SER A O 1
ATOM 4658 N N . ALA A 1 594 ? -12.444 -4.503 -21.691 1.00 94.75 594 ALA A N 1
ATOM 4659 C CA . ALA A 1 594 ? -11.571 -4.169 -22.817 1.00 94.75 594 ALA A CA 1
ATOM 4660 C C . ALA A 1 594 ? -10.112 -4.627 -22.606 1.00 94.75 594 ALA A C 1
ATOM 4662 O O . ALA A 1 594 ? -9.479 -5.143 -23.524 1.00 94.75 594 ALA A O 1
ATOM 4663 N N . ALA A 1 595 ? -9.574 -4.519 -21.383 1.00 96.06 595 ALA A N 1
ATOM 4664 C CA . ALA A 1 595 ? -8.237 -5.033 -21.075 1.00 96.06 595 ALA A CA 1
ATOM 4665 C C . ALA A 1 595 ? -8.138 -6.569 -21.169 1.00 96.06 595 ALA A C 1
ATOM 4667 O O . ALA A 1 595 ? -7.101 -7.101 -21.572 1.00 96.06 595 ALA A O 1
ATOM 4668 N N . ARG A 1 596 ? -9.201 -7.295 -20.795 1.00 95.19 596 ARG A N 1
ATOM 4669 C CA . ARG A 1 596 ? -9.274 -8.760 -20.934 1.00 95.19 596 ARG A CA 1
ATOM 4670 C C . ARG A 1 596 ? -9.456 -9.186 -22.387 1.00 95.19 596 ARG A C 1
ATOM 4672 O O . ARG A 1 596 ? -8.819 -10.144 -22.810 1.00 95.19 596 ARG A O 1
ATOM 4679 N N . GLU A 1 597 ? -10.281 -8.470 -23.143 1.00 93.75 597 GLU A N 1
ATOM 4680 C CA . GLU A 1 597 ? -10.500 -8.680 -24.579 1.00 93.75 597 GLU A CA 1
ATOM 4681 C C . GLU A 1 597 ? -9.209 -8.443 -25.381 1.00 93.75 597 GLU A C 1
ATOM 4683 O O . GLU A 1 597 ? -8.881 -9.232 -26.263 1.00 93.75 597 GLU A O 1
ATOM 4688 N N . ALA A 1 598 ? -8.400 -7.452 -24.985 1.00 93.75 598 ALA A N 1
ATOM 4689 C CA . ALA A 1 598 ? -7.040 -7.228 -25.488 1.00 93.75 598 ALA A CA 1
ATOM 4690 C C . ALA A 1 598 ? -5.987 -8.250 -24.979 1.00 93.75 598 ALA A C 1
ATOM 4692 O O . ALA A 1 598 ? -4.800 -8.129 -25.295 1.00 93.75 598 ALA A O 1
ATOM 4693 N N . GLY A 1 599 ? -6.393 -9.261 -24.200 1.00 94.12 599 GLY A N 1
ATOM 4694 C CA . GLY A 1 599 ? -5.578 -10.429 -23.841 1.00 94.12 599 GLY A CA 1
ATOM 4695 C C . GLY A 1 599 ? -5.034 -10.487 -22.407 1.00 94.12 599 GLY A C 1
ATOM 4696 O O . GLY A 1 599 ? -4.326 -11.441 -22.079 1.00 94.12 599 GLY A O 1
ATOM 4697 N N . ALA A 1 600 ? -5.329 -9.526 -21.523 1.00 96.81 600 ALA A N 1
ATOM 4698 C CA . ALA A 1 600 ? -4.856 -9.592 -20.135 1.00 96.81 600 ALA A CA 1
ATOM 4699 C C . ALA A 1 600 ? -5.456 -10.802 -19.385 1.00 96.81 600 ALA A C 1
ATOM 4701 O O . ALA A 1 600 ? -6.673 -10.994 -19.377 1.00 96.81 600 ALA A O 1
ATOM 4702 N N . HIS A 1 601 ? -4.628 -11.576 -18.664 1.00 97.56 601 HIS A N 1
ATOM 4703 C CA . HIS A 1 601 ? -5.108 -12.725 -17.870 1.00 97.56 601 HIS A CA 1
ATOM 4704 C C . HIS A 1 601 ? -6.114 -12.301 -16.787 1.00 97.56 601 HIS A C 1
ATOM 4706 O O . HIS A 1 601 ? -7.010 -13.058 -16.415 1.00 97.56 601 HIS A O 1
ATOM 4712 N N . GLY A 1 602 ? -5.967 -11.071 -16.302 1.00 98.06 602 GLY A N 1
ATOM 4713 C CA . GLY A 1 602 ? -6.930 -10.392 -15.454 1.00 98.06 602 GLY A CA 1
ATOM 4714 C C . GLY A 1 602 ? -6.532 -8.940 -15.233 1.00 98.06 602 GLY A C 1
ATOM 4715 O O . GLY A 1 602 ? -5.488 -8.480 -15.705 1.00 98.06 602 GLY A O 1
ATOM 4716 N N . VAL A 1 603 ? -7.347 -8.221 -14.473 1.00 98.75 603 VAL A N 1
ATOM 4717 C CA . VAL A 1 603 ? -7.156 -6.798 -14.190 1.00 98.75 603 VAL A CA 1
ATOM 4718 C C . VAL A 1 603 ? -7.143 -6.564 -12.689 1.00 98.75 603 VAL A C 1
ATOM 4720 O O . VAL A 1 603 ? -7.932 -7.147 -11.943 1.00 98.75 603 VAL A O 1
ATOM 4723 N N . MET A 1 604 ? -6.248 -5.690 -12.237 1.00 98.81 604 MET A N 1
ATOM 4724 C CA . MET A 1 604 ? -6.179 -5.268 -10.845 1.00 98.81 604 MET A CA 1
ATOM 4725 C C . MET A 1 604 ? -6.536 -3.788 -10.707 1.00 98.81 604 MET A C 1
ATOM 4727 O O . MET A 1 604 ? -5.781 -2.910 -11.139 1.00 98.81 604 MET A O 1
ATOM 4731 N N . VAL A 1 605 ? -7.649 -3.498 -10.033 1.00 98.62 605 VAL A N 1
ATOM 4732 C CA . VAL A 1 605 ? -8.144 -2.133 -9.803 1.00 98.62 605 VAL A CA 1
ATOM 4733 C C . VAL A 1 605 ? -7.838 -1.695 -8.371 1.00 98.62 605 VAL A C 1
ATOM 4735 O O . VAL A 1 605 ? -8.126 -2.396 -7.407 1.00 98.62 605 VAL A O 1
ATOM 4738 N N . GLY A 1 606 ? -7.210 -0.525 -8.224 1.00 97.12 606 GLY A N 1
ATOM 4739 C CA . GLY A 1 606 ? -6.837 0.045 -6.924 1.00 97.12 606 GLY A CA 1
ATOM 4740 C C . GLY A 1 606 ? -7.742 1.202 -6.514 1.00 97.12 606 GLY A C 1
ATOM 4741 O O . GLY A 1 606 ? -8.875 1.001 -6.088 1.00 97.12 606 GLY A O 1
ATOM 4742 N N . ARG A 1 607 ? -7.242 2.436 -6.676 1.00 96.31 607 ARG A N 1
ATOM 4743 C CA . ARG A 1 607 ? -7.905 3.676 -6.223 1.00 96.31 607 ARG A CA 1
ATOM 4744 C C . ARG A 1 607 ? -9.389 3.774 -6.590 1.00 96.31 607 ARG A C 1
ATOM 4746 O O . ARG A 1 607 ? -10.152 4.241 -5.761 1.00 96.31 607 ARG A O 1
ATOM 4753 N N . ALA A 1 608 ? -9.812 3.345 -7.781 1.00 96.38 608 ALA A N 1
ATOM 4754 C CA . ALA A 1 608 ? -11.221 3.425 -8.176 1.00 96.38 608 ALA A CA 1
ATOM 4755 C C . ALA A 1 608 ? -12.125 2.469 -7.378 1.00 96.38 608 ALA A C 1
ATOM 4757 O O . ALA A 1 608 ? -13.172 2.893 -6.902 1.00 96.38 608 ALA A O 1
ATOM 4758 N N . ALA A 1 609 ? -11.680 1.232 -7.129 1.00 97.19 609 ALA A N 1
ATOM 4759 C CA . ALA A 1 609 ? -12.406 0.271 -6.297 1.00 97.19 609 ALA A CA 1
ATOM 4760 C C . ALA A 1 609 ? -12.553 0.744 -4.836 1.00 97.19 609 ALA A C 1
ATOM 4762 O O . ALA A 1 609 ? -13.520 0.380 -4.171 1.00 97.19 609 ALA A O 1
ATOM 4763 N N . TYR A 1 610 ? -11.625 1.563 -4.324 1.00 97.00 610 TYR A N 1
ATOM 4764 C CA . TYR A 1 610 ? -11.746 2.164 -2.988 1.00 97.00 610 TYR A CA 1
ATOM 4765 C C . TYR A 1 610 ? -12.532 3.487 -2.982 1.00 97.00 610 TYR A C 1
ATOM 4767 O O . TYR A 1 610 ? -13.321 3.733 -2.075 1.00 97.00 610 TYR A O 1
ATOM 4775 N N . ASN A 1 611 ? -12.327 4.352 -3.981 1.00 95.12 611 ASN A N 1
ATOM 4776 C CA . ASN A 1 611 ? -12.908 5.699 -4.020 1.00 95.12 611 ASN A CA 1
ATOM 4777 C C . ASN A 1 611 ? -14.337 5.736 -4.576 1.00 95.12 611 ASN A C 1
ATOM 4779 O O . ASN A 1 611 ? -15.039 6.712 -4.317 1.00 95.12 611 ASN A O 1
ATOM 4783 N N . ASN A 1 612 ? -14.746 4.720 -5.341 1.00 94.38 612 ASN A N 1
ATOM 4784 C CA . ASN A 1 612 ? -16.090 4.544 -5.891 1.00 94.38 612 ASN A CA 1
ATOM 4785 C C . ASN A 1 612 ? -16.487 3.044 -5.888 1.00 94.38 612 ASN A C 1
ATOM 4787 O O . ASN A 1 612 ? -16.700 2.447 -6.944 1.00 94.38 612 ASN A O 1
ATOM 4791 N N . PRO A 1 613 ? -16.547 2.392 -4.708 1.00 95.06 613 PRO A N 1
ATOM 4792 C CA . PRO A 1 613 ? -16.744 0.948 -4.593 1.00 95.06 613 PRO A CA 1
ATOM 4793 C C . PRO A 1 613 ? -18.056 0.466 -5.215 1.00 95.06 613 PRO A C 1
ATOM 4795 O O . PRO A 1 613 ? -18.072 -0.620 -5.779 1.00 95.06 613 PRO A O 1
ATOM 4798 N N . TRP A 1 614 ? -19.135 1.257 -5.161 1.00 94.94 614 TRP A N 1
ATOM 4799 C CA . TRP A 1 614 ? -20.436 0.845 -5.699 1.00 94.94 614 TRP A CA 1
ATOM 4800 C C . TRP A 1 614 ? -20.396 0.641 -7.218 1.00 94.94 614 TRP A C 1
ATOM 4802 O O . TRP A 1 614 ? -20.664 -0.456 -7.697 1.00 94.94 614 TRP A O 1
ATOM 4812 N N . GLN A 1 615 ? -19.973 1.672 -7.956 1.00 91.88 615 GLN A N 1
ATOM 4813 C CA . GLN A 1 615 ? -19.960 1.677 -9.425 1.00 91.88 615 GLN A CA 1
ATOM 4814 C C . GLN A 1 615 ? -18.859 0.785 -10.027 1.00 91.88 615 GLN A C 1
ATOM 4816 O O . GLN A 1 615 ? -18.900 0.464 -11.209 1.00 91.88 615 GLN A O 1
ATOM 4821 N N . ILE A 1 616 ? -17.848 0.394 -9.241 1.00 93.69 616 ILE A N 1
ATOM 4822 C CA . ILE A 1 616 ? -16.808 -0.542 -9.692 1.00 93.69 616 ILE A CA 1
ATOM 4823 C C . ILE A 1 616 ? -17.167 -1.978 -9.337 1.00 93.69 616 ILE A C 1
ATOM 4825 O O . ILE A 1 616 ? -17.216 -2.832 -10.214 1.00 93.69 616 ILE A O 1
ATOM 4829 N N . LEU A 1 617 ? -17.406 -2.259 -8.056 1.00 95.25 617 LEU A N 1
ATOM 4830 C CA . LEU A 1 617 ? -17.533 -3.626 -7.552 1.00 95.25 617 LEU A CA 1
ATOM 4831 C C . LEU A 1 617 ? -18.916 -4.213 -7.844 1.00 95.25 617 LEU A C 1
ATOM 4833 O O . LEU A 1 617 ? -19.022 -5.416 -8.065 1.00 95.25 617 LEU A O 1
ATOM 4837 N N . GLY A 1 618 ? -19.953 -3.371 -7.904 1.00 93.81 618 GLY A N 1
ATOM 4838 C CA . GLY A 1 618 ? -21.327 -3.782 -8.193 1.00 93.81 618 GLY A CA 1
ATOM 4839 C C . GLY A 1 618 ? -21.535 -4.361 -9.598 1.00 93.81 618 GLY A C 1
ATOM 4840 O O . GLY A 1 618 ? -22.504 -5.078 -9.823 1.00 93.81 618 GLY A O 1
ATOM 4841 N N . HIS A 1 619 ? -20.606 -4.110 -10.526 1.00 92.81 619 HIS A N 1
ATOM 4842 C CA . HIS A 1 619 ? -20.609 -4.693 -11.871 1.00 92.81 619 HIS A CA 1
ATOM 4843 C C . HIS A 1 619 ? -19.633 -5.867 -12.047 1.00 92.81 619 HIS A C 1
ATOM 4845 O O . HIS A 1 619 ? -19.603 -6.464 -13.118 1.00 92.81 619 HIS A O 1
ATOM 4851 N N . VAL A 1 620 ? -18.812 -6.213 -11.046 1.00 94.94 620 VAL A N 1
ATOM 4852 C CA . VAL A 1 620 ? -17.770 -7.244 -11.222 1.00 94.94 620 VAL A CA 1
ATOM 4853 C C . VAL A 1 620 ? -18.382 -8.617 -11.484 1.00 94.94 620 VAL A C 1
ATOM 4855 O O . VAL A 1 620 ? -17.991 -9.295 -12.431 1.00 94.94 620 VAL A O 1
ATOM 4858 N N . ASP A 1 621 ? -19.354 -9.029 -10.671 1.00 94.50 621 ASP A N 1
ATOM 4859 C CA . ASP A 1 621 ? -19.948 -10.364 -10.789 1.00 94.50 621 ASP A CA 1
ATOM 4860 C C . ASP A 1 621 ? -20.732 -10.523 -12.106 1.00 94.50 621 ASP A C 1
ATOM 4862 O O . ASP A 1 621 ? -20.675 -11.584 -12.728 1.00 94.50 621 ASP A O 1
ATOM 4866 N N . THR A 1 622 ? -21.404 -9.463 -12.568 1.00 93.00 622 THR A N 1
ATOM 4867 C CA . THR A 1 622 ? -22.179 -9.457 -13.817 1.00 93.00 622 THR A CA 1
ATOM 4868 C C . THR A 1 622 ? -21.291 -9.303 -15.051 1.00 93.00 622 THR A C 1
ATOM 4870 O O . THR A 1 622 ? -21.226 -10.217 -15.866 1.00 93.00 622 THR A O 1
ATOM 4873 N N . ALA A 1 623 ? -20.578 -8.182 -15.185 1.00 92.62 623 ALA A N 1
ATOM 4874 C CA . ALA A 1 623 ? -19.883 -7.799 -16.417 1.00 92.62 623 ALA A CA 1
ATOM 4875 C C . ALA A 1 623 ? -18.531 -8.501 -16.636 1.00 92.62 623 ALA A C 1
ATOM 4877 O O . ALA A 1 623 ? -18.027 -8.499 -17.756 1.00 92.62 623 ALA A O 1
ATOM 4878 N N . ILE A 1 624 ? -17.918 -9.069 -15.586 1.00 95.25 624 ILE A N 1
ATOM 4879 C CA . ILE A 1 624 ? -16.611 -9.748 -15.692 1.00 95.25 624 ILE A CA 1
ATOM 4880 C C . ILE A 1 624 ? -16.744 -11.270 -15.569 1.00 95.25 624 ILE A C 1
ATOM 4882 O O . ILE A 1 624 ? -15.978 -11.992 -16.209 1.00 95.25 624 ILE A O 1
ATOM 4886 N N . TYR A 1 625 ? -17.686 -11.760 -14.756 1.00 94.56 625 TYR A N 1
ATOM 4887 C CA . TYR A 1 625 ? -17.824 -13.183 -14.422 1.00 94.56 625 TYR A CA 1
ATOM 4888 C C . TYR A 1 625 ? -19.098 -13.854 -14.960 1.00 94.56 625 TYR A C 1
ATOM 4890 O O . TYR A 1 625 ? -19.323 -15.028 -14.647 1.00 94.56 625 TYR A O 1
ATOM 4898 N N . ASP A 1 626 ? -19.916 -13.154 -15.750 1.00 93.06 626 ASP A N 1
ATOM 4899 C CA . ASP A 1 626 ? -21.148 -13.667 -16.368 1.00 93.06 626 ASP A CA 1
ATOM 4900 C C . ASP A 1 626 ? -22.102 -14.306 -15.342 1.00 93.06 626 ASP A C 1
ATOM 4902 O O . ASP A 1 626 ? -22.564 -15.445 -15.493 1.00 93.06 626 ASP A O 1
ATOM 4906 N N . LYS A 1 627 ? -22.330 -13.617 -14.218 1.00 93.19 627 LYS A N 1
ATOM 4907 C CA . LYS A 1 627 ? -23.276 -14.045 -13.178 1.00 93.19 627 LYS A CA 1
ATOM 4908 C C . LYS A 1 627 ? -24.534 -13.178 -13.183 1.00 93.19 627 LYS A C 1
ATOM 4910 O O . LYS A 1 627 ? -24.471 -12.022 -13.595 1.00 93.19 627 LYS A O 1
ATOM 4915 N N . PRO A 1 628 ? -25.681 -13.714 -12.727 1.00 85.19 628 PRO A N 1
ATOM 4916 C CA . PRO A 1 628 ? -26.881 -12.912 -12.533 1.00 85.19 628 PRO A CA 1
ATOM 4917 C C . PRO A 1 628 ? -26.615 -11.715 -11.619 1.00 85.19 628 PRO A C 1
ATOM 4919 O O . PRO A 1 628 ? -25.786 -11.795 -10.708 1.00 85.19 628 PRO A O 1
ATOM 4922 N N . SER A 1 629 ? -27.373 -10.635 -11.822 1.00 77.69 629 SER A N 1
ATOM 4923 C CA . SER A 1 629 ? -27.486 -9.590 -10.806 1.00 77.69 629 SER A CA 1
ATOM 4924 C C . SER A 1 629 ? -27.900 -10.219 -9.475 1.00 77.69 629 SER A C 1
ATOM 4926 O O . SER A 1 629 ? -28.742 -11.116 -9.424 1.00 77.69 629 SER A O 1
ATOM 4928 N N . CYS A 1 630 ? -27.288 -9.752 -8.392 1.00 71.12 630 CYS A N 1
ATOM 4929 C CA . CYS A 1 630 ? -27.662 -10.131 -7.032 1.00 71.12 630 CYS A CA 1
ATOM 4930 C C . CYS A 1 630 ? -28.745 -9.210 -6.438 1.00 71.12 630 CYS A C 1
ATOM 4932 O O . CYS A 1 630 ? -29.113 -9.395 -5.279 1.00 71.12 630 CYS A O 1
ATOM 4934 N N . ASP A 1 631 ? -29.197 -8.214 -7.212 1.00 79.69 631 ASP A N 1
ATOM 4935 C CA . ASP A 1 631 ? -30.197 -7.185 -6.881 1.00 79.69 631 ASP A CA 1
ATOM 4936 C C . ASP A 1 631 ? -29.977 -6.510 -5.512 1.00 79.69 631 ASP A C 1
ATOM 4938 O O . ASP A 1 631 ? -30.905 -6.040 -4.853 1.00 79.69 631 ASP A O 1
ATOM 4942 N N . LEU A 1 632 ? -28.709 -6.448 -5.087 1.00 87.75 632 LEU A N 1
ATOM 4943 C CA . LEU A 1 632 ? -28.304 -5.840 -3.829 1.00 87.75 632 LEU A CA 1
ATOM 4944 C C . LEU A 1 632 ? -28.414 -4.319 -3.907 1.00 87.75 632 LEU A C 1
ATOM 4946 O O . LEU A 1 632 ? -27.784 -3.677 -4.749 1.00 87.75 632 LEU A O 1
ATOM 4950 N N . THR A 1 633 ? -29.135 -3.740 -2.951 1.00 95.38 633 THR A N 1
ATOM 4951 C CA . THR A 1 633 ? -29.136 -2.293 -2.716 1.00 95.38 633 THR A CA 1
ATOM 4952 C C . THR A 1 633 ? -28.043 -1.888 -1.725 1.00 95.38 633 THR A C 1
ATOM 4954 O O . THR A 1 633 ? -27.517 -2.716 -0.966 1.00 95.38 633 THR A O 1
ATOM 4957 N N . ARG A 1 634 ? -27.698 -0.593 -1.679 1.00 96.12 634 ARG A N 1
ATOM 4958 C CA . ARG A 1 634 ? -26.747 -0.074 -0.680 1.00 96.12 634 ARG A CA 1
ATOM 4959 C C . ARG A 1 634 ? -27.243 -0.322 0.744 1.00 96.12 634 ARG A C 1
ATOM 4961 O O . ARG A 1 634 ? -26.429 -0.656 1.603 1.00 96.12 634 ARG A O 1
ATOM 4968 N N . ARG A 1 635 ? -28.557 -0.218 0.985 1.00 96.69 635 ARG A N 1
ATOM 4969 C CA . ARG A 1 635 ? -29.189 -0.517 2.280 1.00 96.69 635 ARG A CA 1
ATOM 4970 C C . ARG A 1 635 ? -28.895 -1.949 2.728 1.00 96.69 635 ARG A C 1
ATOM 4972 O O . ARG A 1 635 ? -28.330 -2.140 3.799 1.00 96.69 635 ARG A O 1
ATOM 4979 N N . GLN A 1 636 ? -29.144 -2.935 1.866 1.00 95.94 636 GLN A N 1
ATOM 4980 C CA . GLN A 1 636 ? -28.909 -4.352 2.172 1.00 95.94 636 GLN A CA 1
ATOM 4981 C C . GLN A 1 636 ? -27.427 -4.692 2.402 1.00 95.94 636 GLN A C 1
ATOM 4983 O O . GLN A 1 636 ? -27.104 -5.614 3.155 1.00 95.94 636 GLN A O 1
ATOM 4988 N N . VAL A 1 637 ? -26.505 -3.978 1.745 1.00 96.50 637 VAL A N 1
ATOM 4989 C CA . VAL A 1 637 ? -25.061 -4.104 2.007 1.00 96.50 637 VAL A CA 1
ATOM 4990 C C . VAL A 1 637 ? -24.695 -3.491 3.362 1.00 96.50 637 VAL A C 1
ATOM 4992 O O . VAL A 1 637 ? -23.928 -4.099 4.106 1.00 96.50 637 VAL A O 1
ATOM 4995 N N . LEU A 1 638 ? -25.272 -2.340 3.721 1.00 97.62 638 LEU A N 1
ATOM 4996 C CA . LEU A 1 638 ? -25.062 -1.692 5.019 1.00 97.62 638 LEU A CA 1
ATOM 4997 C C . LEU A 1 638 ? -25.638 -2.513 6.181 1.00 97.62 638 LEU A C 1
ATOM 4999 O O . LEU A 1 638 ? -24.942 -2.703 7.170 1.00 97.62 638 LEU A O 1
ATOM 5003 N N . GLU A 1 639 ? -26.837 -3.082 6.046 1.00 96.00 639 GLU A N 1
ATOM 5004 C CA . GLU A 1 639 ? -27.445 -3.992 7.033 1.00 96.00 639 GLU A CA 1
ATOM 5005 C C . GLU A 1 639 ? -26.532 -5.192 7.340 1.00 96.00 639 GLU A C 1
ATOM 5007 O O . GLU A 1 639 ? -26.245 -5.498 8.498 1.00 96.00 639 GLU A O 1
ATOM 5012 N N . LYS A 1 640 ? -25.984 -5.832 6.298 1.00 95.44 640 LYS A N 1
ATOM 5013 C CA . LYS A 1 640 ? -25.021 -6.940 6.445 1.00 95.44 640 LYS A CA 1
ATOM 5014 C C . LYS A 1 640 ? -23.693 -6.470 7.053 1.00 95.44 640 LYS A C 1
ATOM 5016 O O . LYS A 1 640 ? -23.068 -7.209 7.814 1.00 95.44 640 LYS A O 1
ATOM 5021 N N . TYR A 1 641 ? -23.270 -5.241 6.754 1.00 96.06 641 TYR A N 1
ATOM 5022 C CA . TYR A 1 641 ? -22.051 -4.655 7.310 1.00 96.06 641 TYR A CA 1
ATOM 5023 C C . TYR A 1 641 ? -22.203 -4.200 8.773 1.00 96.06 641 TYR A C 1
ATOM 5025 O O . TYR A 1 641 ? -21.218 -4.240 9.505 1.00 96.06 641 TYR A O 1
ATOM 5033 N N . LEU A 1 642 ? -23.409 -3.834 9.226 1.00 95.12 642 LEU A N 1
ATOM 5034 C CA . LEU A 1 642 ? -23.728 -3.563 10.637 1.00 95.12 642 LEU A CA 1
ATOM 5035 C C . LEU A 1 642 ? -23.473 -4.815 11.478 1.00 95.12 642 LEU A C 1
ATOM 5037 O O . LEU A 1 642 ? -22.651 -4.782 12.393 1.00 95.12 642 LEU A O 1
ATOM 5041 N N . VAL A 1 643 ? -24.094 -5.939 11.099 1.00 93.00 643 VAL A N 1
ATOM 5042 C CA . VAL A 1 643 ? -23.946 -7.232 11.793 1.00 93.00 643 VAL A CA 1
ATOM 5043 C C . VAL A 1 643 ? -22.475 -7.659 11.872 1.00 93.00 643 VAL A C 1
ATOM 5045 O O . VAL A 1 643 ? -22.004 -8.082 12.928 1.00 93.00 643 VAL A O 1
ATOM 5048 N N . TYR A 1 644 ? -21.720 -7.498 10.781 1.00 93.00 644 TYR A N 1
ATOM 5049 C CA . TYR A 1 644 ? -20.272 -7.710 10.788 1.00 93.00 644 TYR A CA 1
ATOM 5050 C C . TYR A 1 644 ? -19.550 -6.745 11.739 1.00 93.00 644 TYR A C 1
ATOM 5052 O O . TYR A 1 644 ? -18.775 -7.186 12.591 1.00 93.00 644 TYR A O 1
ATOM 5060 N N . GLY A 1 645 ? -19.785 -5.442 11.593 1.00 91.19 645 GLY A N 1
ATOM 5061 C CA . GLY A 1 645 ? -19.029 -4.392 12.260 1.00 91.19 645 GLY A CA 1
ATOM 5062 C C . GLY A 1 645 ? -19.181 -4.420 13.779 1.00 91.19 645 GLY A C 1
ATOM 5063 O O . GLY A 1 645 ? -18.174 -4.437 14.490 1.00 91.19 645 GLY A O 1
ATOM 5064 N N . ASP A 1 646 ? -20.410 -4.542 14.284 1.00 88.12 646 ASP A N 1
ATOM 5065 C CA . ASP A 1 646 ? -20.663 -4.661 15.725 1.00 88.12 646 ASP A CA 1
ATOM 5066 C C . ASP A 1 646 ? -20.108 -5.980 16.309 1.00 88.12 646 ASP A C 1
ATOM 5068 O O . ASP A 1 646 ? -19.700 -6.013 17.470 1.00 88.12 646 ASP A O 1
ATOM 5072 N N . SER A 1 647 ? -19.943 -7.040 15.499 1.00 87.12 647 SER A N 1
ATOM 5073 C CA . SER A 1 647 ? -19.267 -8.283 15.924 1.00 87.12 647 SER A CA 1
ATOM 5074 C C . SER A 1 647 ? -17.733 -8.181 16.039 1.00 87.12 647 SER A C 1
ATOM 5076 O O . SER A 1 647 ? -17.098 -9.052 16.647 1.00 87.12 647 SER A O 1
ATOM 5078 N N . VAL A 1 648 ? -17.110 -7.146 15.451 1.00 86.56 648 VAL A N 1
ATOM 5079 C CA . VAL A 1 648 ? -15.647 -6.931 15.480 1.00 86.56 648 VAL A CA 1
ATOM 5080 C C . VAL A 1 648 ? -15.207 -5.711 16.292 1.00 86.56 648 VAL A C 1
ATOM 5082 O O . VAL A 1 648 ? -14.024 -5.621 16.642 1.00 86.56 648 VAL A O 1
ATOM 5085 N N . LEU A 1 649 ? -16.119 -4.803 16.655 1.00 84.69 649 LEU A N 1
ATOM 5086 C CA . LEU A 1 649 ? -15.809 -3.676 17.537 1.00 84.69 649 LEU A CA 1
ATOM 5087 C C . LEU A 1 649 ? -15.190 -4.165 18.856 1.00 84.69 649 LEU A C 1
ATOM 5089 O O . LEU A 1 649 ? -15.718 -5.009 19.574 1.00 84.69 649 LEU A O 1
ATOM 5093 N N . GLY A 1 650 ? -14.007 -3.639 19.174 1.00 67.12 650 GLY A N 1
ATOM 5094 C CA . GLY A 1 650 ? -13.258 -4.012 20.378 1.00 67.12 650 GLY A CA 1
ATOM 5095 C C . GLY A 1 650 ? -12.493 -5.343 20.343 1.00 67.12 650 GLY A C 1
ATOM 5096 O O . GLY A 1 650 ? -11.614 -5.522 21.188 1.00 67.12 650 GLY A O 1
ATOM 5097 N N . LYS A 1 651 ? -12.741 -6.225 19.366 1.00 63.97 651 LYS A N 1
ATOM 5098 C CA . LYS A 1 651 ? -12.258 -7.622 19.327 1.00 63.97 651 LYS A CA 1
ATOM 5099 C C . LYS A 1 651 ? -10.729 -7.787 19.308 1.00 63.97 651 LYS A C 1
ATOM 5101 O O . LYS A 1 651 ? -10.217 -8.712 19.926 1.00 63.97 651 LYS A O 1
ATOM 5106 N N . TYR A 1 652 ? -9.997 -6.889 18.641 1.00 54.78 652 TYR A N 1
ATOM 5107 C CA . TYR A 1 652 ? -8.585 -7.105 18.267 1.00 54.78 652 TYR A CA 1
ATOM 5108 C C . TYR A 1 652 ? -7.509 -6.474 19.177 1.00 54.78 652 TYR A C 1
ATOM 5110 O O . TYR A 1 652 ? -6.327 -6.529 18.849 1.00 54.78 652 TYR A O 1
ATOM 5118 N N . GLY A 1 653 ? -7.883 -5.925 20.341 1.00 49.56 653 GLY A N 1
ATOM 5119 C CA . GLY A 1 653 ? -6.924 -5.440 21.350 1.00 49.56 653 GLY A CA 1
ATOM 5120 C C . GLY A 1 653 ? -6.273 -4.091 21.004 1.00 49.56 653 GLY A C 1
ATOM 5121 O O . GLY A 1 653 ? -5.557 -3.951 20.021 1.00 49.56 653 GLY A O 1
ATOM 5122 N N . HIS A 1 654 ? -6.512 -3.075 21.846 1.00 46.94 654 HIS A N 1
ATOM 5123 C CA . HIS A 1 654 ? -6.587 -1.678 21.382 1.00 46.94 654 HIS A CA 1
ATOM 5124 C C . HIS A 1 654 ? -7.719 -1.592 20.342 1.00 46.94 654 HIS A C 1
ATOM 5126 O O . HIS A 1 654 ? -7.482 -1.704 19.147 1.00 46.94 654 HIS A O 1
ATOM 5132 N N . ARG A 1 655 ? -8.961 -1.505 20.853 1.00 50.94 655 ARG A N 1
ATOM 5133 C CA . ARG A 1 655 ? -10.229 -1.646 20.111 1.00 50.94 655 ARG A CA 1
ATOM 5134 C C . ARG A 1 655 ? -10.124 -1.135 18.667 1.00 50.94 655 ARG A C 1
ATOM 5136 O O . ARG A 1 655 ? -9.827 0.048 18.509 1.00 50.94 655 ARG A O 1
ATOM 5143 N N . SER A 1 656 ? -10.463 -1.972 17.676 1.00 58.28 656 SER A N 1
ATOM 5144 C CA . SER A 1 656 ? -10.894 -1.482 16.358 1.00 58.28 656 SER A CA 1
ATOM 5145 C C . SER A 1 656 ? -11.940 -0.409 16.621 1.00 58.28 656 SER A C 1
ATOM 5147 O O . SER A 1 656 ? -12.958 -0.689 17.265 1.00 58.28 656 SER A O 1
ATOM 5149 N N . THR A 1 657 ? -11.621 0.835 16.284 1.00 82.88 657 THR A N 1
ATOM 5150 C CA . THR A 1 657 ? -12.481 1.965 16.612 1.00 82.88 657 THR A CA 1
ATOM 5151 C C . THR A 1 657 ? -13.646 2.000 15.638 1.00 82.88 657 THR A C 1
ATOM 5153 O O . THR A 1 657 ? -13.564 1.468 14.530 1.00 82.88 657 THR A O 1
ATOM 5156 N N . LEU A 1 658 ? -14.721 2.689 16.020 1.00 88.94 658 LEU A N 1
ATOM 5157 C CA . LEU A 1 658 ? -15.821 2.971 15.103 1.00 88.94 658 LEU A CA 1
ATOM 5158 C C . LEU A 1 658 ? -15.309 3.614 13.800 1.00 88.94 658 LEU A C 1
ATOM 5160 O O . LEU A 1 658 ? -15.780 3.277 12.721 1.00 88.94 658 LEU A O 1
ATOM 5164 N N . ARG A 1 659 ? -14.276 4.467 13.885 1.00 90.62 659 ARG A N 1
ATOM 5165 C CA . ARG A 1 659 ? -13.627 5.075 12.718 1.00 90.62 659 ARG A CA 1
ATOM 5166 C C . ARG A 1 659 ? -12.913 4.053 11.832 1.00 90.62 659 ARG A C 1
ATOM 5168 O O . ARG A 1 659 ? -13.020 4.179 10.620 1.00 90.62 659 ARG A O 1
ATOM 5175 N N . ASP A 1 660 ? -12.244 3.046 12.394 1.00 89.81 660 ASP A N 1
ATOM 5176 C CA . ASP A 1 660 ? -11.558 2.006 11.608 1.00 89.81 660 ASP A CA 1
ATOM 5177 C C . ASP A 1 660 ? -12.564 1.115 10.863 1.00 89.81 660 ASP A C 1
ATOM 5179 O O . ASP A 1 660 ? -12.415 0.875 9.669 1.00 89.81 660 ASP A O 1
ATOM 5183 N N . VAL A 1 661 ? -13.639 0.693 11.541 1.00 92.69 661 VAL A N 1
ATOM 5184 C CA . VAL A 1 661 ? -14.686 -0.157 10.943 1.00 92.69 661 VAL A CA 1
ATOM 5185 C C . VAL A 1 661 ? -15.521 0.611 9.908 1.00 92.69 661 VAL A C 1
ATOM 5187 O O . VAL A 1 661 ? -15.926 0.033 8.902 1.00 92.69 661 VAL A O 1
ATOM 5190 N N . VAL A 1 662 ? -15.761 1.912 10.099 1.00 94.75 662 VAL A N 1
ATOM 5191 C CA . VAL A 1 662 ? -16.540 2.748 9.163 1.00 94.75 662 VAL A CA 1
ATOM 5192 C C . VAL A 1 662 ? -15.702 3.311 8.010 1.00 94.75 662 VAL A C 1
ATOM 5194 O O . VAL A 1 662 ? -16.255 3.567 6.943 1.00 94.75 662 VAL A O 1
ATOM 5197 N N . LYS A 1 663 ? -14.385 3.502 8.167 1.00 94.12 663 LYS A N 1
ATOM 5198 C CA . LYS A 1 663 ? -13.496 4.089 7.140 1.00 94.12 663 LYS A CA 1
ATOM 5199 C C . LYS A 1 663 ? -13.696 3.522 5.716 1.00 94.12 663 LYS A C 1
ATOM 5201 O O . LYS A 1 663 ? -13.754 4.344 4.795 1.00 94.12 663 LYS A O 1
ATOM 5206 N N . PRO A 1 664 ? -13.879 2.201 5.506 1.00 95.19 664 PRO A N 1
ATOM 5207 C CA . PRO A 1 664 ? -14.220 1.627 4.199 1.00 95.19 664 PRO A CA 1
ATOM 5208 C C . PRO A 1 664 ? -15.497 2.186 3.560 1.00 95.19 664 PRO A C 1
ATOM 5210 O O . PRO A 1 664 ? -15.560 2.382 2.347 1.00 95.19 664 PRO A O 1
ATOM 5213 N N . LEU A 1 665 ? -16.518 2.475 4.371 1.00 96.44 665 LEU A N 1
ATOM 5214 C CA . LEU A 1 665 ? -17.831 2.939 3.918 1.00 96.44 665 LEU A CA 1
ATOM 5215 C C . LEU A 1 665 ? -17.795 4.372 3.381 1.00 96.44 665 LEU A C 1
ATOM 5217 O O . LEU A 1 665 ? -18.689 4.750 2.627 1.00 96.44 665 LEU A O 1
ATOM 5221 N N . LEU A 1 666 ? -16.773 5.170 3.731 1.00 94.38 666 LEU A N 1
ATOM 5222 C CA . LEU A 1 666 ? -16.682 6.612 3.442 1.00 94.38 666 LEU A CA 1
ATOM 5223 C C . LEU A 1 666 ? -16.689 6.977 1.941 1.00 94.38 666 LEU A C 1
ATOM 5225 O O . LEU A 1 666 ? -16.633 8.158 1.595 1.00 94.38 666 LEU A O 1
ATOM 5229 N N . HIS A 1 667 ? -16.776 5.995 1.046 1.00 95.25 667 HIS A N 1
ATOM 5230 C CA . HIS A 1 667 ? -16.884 6.170 -0.401 1.00 95.25 667 HIS A CA 1
ATOM 5231 C C . HIS A 1 667 ? -18.076 5.440 -1.049 1.00 95.25 667 HIS A C 1
ATOM 5233 O O . HIS A 1 667 ? -18.282 5.589 -2.249 1.00 95.25 667 HIS A O 1
ATOM 5239 N N . LEU A 1 668 ? -18.913 4.724 -0.286 1.00 96.38 668 LEU A N 1
ATOM 5240 C CA . LEU A 1 668 ? -20.070 3.970 -0.807 1.00 96.38 668 LEU A CA 1
ATOM 5241 C C . LEU A 1 668 ? -21.084 4.845 -1.576 1.00 96.38 668 LEU A C 1
ATOM 5243 O O . LEU A 1 668 ? -21.730 4.383 -2.518 1.00 96.38 668 LEU A O 1
ATOM 5247 N N . PHE A 1 669 ? -21.167 6.122 -1.200 1.00 96.50 669 PHE A N 1
ATOM 5248 C CA . PHE A 1 669 ? -22.026 7.147 -1.799 1.00 96.50 669 PHE A CA 1
ATOM 5249 C C . PHE A 1 669 ? -21.260 8.109 -2.730 1.00 96.50 669 PHE A C 1
ATOM 5251 O O . PHE A 1 669 ? -21.628 9.275 -2.858 1.00 96.50 669 PHE A O 1
ATOM 5258 N N . HIS A 1 670 ? -20.145 7.683 -3.339 1.00 94.12 670 HIS A N 1
ATOM 5259 C CA . HIS A 1 670 ? -19.371 8.526 -4.262 1.00 94.12 670 HIS A CA 1
ATOM 5260 C C . HIS A 1 670 ? -20.259 9.133 -5.364 1.00 94.12 670 HIS A C 1
ATOM 5262 O O . HIS A 1 670 ? -21.013 8.420 -6.014 1.00 94.12 670 HIS A O 1
ATOM 5268 N N . SER A 1 671 ? -20.159 10.453 -5.555 1.00 92.50 671 SER A N 1
ATOM 5269 C CA . SER A 1 671 ? -20.990 11.265 -6.466 1.00 92.50 671 SER A CA 1
ATOM 5270 C C . SER A 1 671 ? -22.515 11.225 -6.255 1.00 92.50 671 SER A C 1
ATOM 5272 O O . SER A 1 671 ? -23.236 11.858 -7.020 1.00 92.50 671 SER A O 1
ATOM 5274 N N . GLU A 1 672 ? -23.015 10.573 -5.203 1.00 95.38 672 GLU A N 1
ATOM 5275 C CA . GLU A 1 672 ? -24.451 10.509 -4.910 1.00 95.38 672 GLU A CA 1
ATOM 5276 C C . GLU A 1 672 ? -24.975 11.746 -4.149 1.00 95.38 672 GLU A C 1
ATOM 5278 O O . GLU A 1 672 ? -24.241 12.352 -3.350 1.00 95.38 672 GLU A O 1
ATOM 5283 N N . PRO A 1 673 ? -26.273 12.084 -4.300 1.00 95.75 673 PRO A N 1
ATOM 5284 C CA . PRO A 1 673 ? -26.973 13.015 -3.419 1.00 95.75 673 PRO A CA 1
ATOM 5285 C C . PRO A 1 673 ? -26.776 12.682 -1.933 1.00 95.75 673 PRO A C 1
ATOM 5287 O O . PRO A 1 673 ? -26.749 11.524 -1.522 1.00 95.75 673 PRO A O 1
ATOM 5290 N N . GLY A 1 674 ? -26.635 13.715 -1.100 1.00 96.06 674 GLY A N 1
ATOM 5291 C CA . GLY A 1 674 ? -26.492 13.559 0.353 1.00 96.06 674 GLY A CA 1
ATOM 5292 C C . GLY A 1 674 ? -25.080 13.229 0.858 1.00 96.06 674 GLY A C 1
ATOM 5293 O O . GLY A 1 674 ? -24.751 13.591 1.986 1.00 96.06 674 GLY A O 1
ATOM 5294 N N . ASN A 1 675 ? -24.191 12.657 0.035 1.00 96.12 675 ASN A N 1
ATOM 5295 C CA . ASN A 1 675 ? -22.830 12.234 0.419 1.00 96.12 675 ASN A CA 1
ATOM 5296 C C . ASN A 1 675 ? -22.033 13.303 1.209 1.00 96.12 675 ASN A C 1
ATOM 5298 O O . ASN A 1 675 ? -21.487 13.032 2.278 1.00 96.12 675 ASN A O 1
ATOM 5302 N N . GLY A 1 676 ? -22.025 14.558 0.743 1.00 95.69 676 GLY A N 1
ATOM 5303 C CA . GLY A 1 676 ? -21.339 15.668 1.426 1.00 95.69 676 GLY A CA 1
ATOM 5304 C C . GLY A 1 676 ? -21.973 16.107 2.759 1.00 95.69 676 GLY A C 1
ATOM 5305 O O . GLY A 1 676 ? -21.315 16.748 3.581 1.00 95.69 676 GLY A O 1
ATOM 5306 N N . LEU A 1 677 ? -23.243 15.779 3.012 1.00 96.56 677 LEU A N 1
ATOM 5307 C CA . LEU A 1 677 ? -23.879 15.919 4.327 1.00 96.56 677 LEU A CA 1
ATOM 5308 C C . LEU A 1 677 ? -23.572 14.697 5.204 1.00 96.56 677 LEU A C 1
ATOM 5310 O O . LEU A 1 677 ? -23.197 14.864 6.363 1.00 96.56 677 LEU A O 1
ATOM 5314 N N . TRP A 1 678 ? -23.646 13.496 4.629 1.00 97.06 678 TRP A N 1
ATOM 5315 C CA . TRP A 1 678 ? -23.349 12.232 5.298 1.00 97.06 678 TRP A CA 1
ATOM 5316 C C . TRP A 1 678 ? -21.927 12.195 5.871 1.00 97.06 678 TRP A C 1
ATOM 5318 O O . TRP A 1 678 ? -21.765 11.904 7.052 1.00 97.06 678 TRP A O 1
ATOM 5328 N N . LYS A 1 679 ? -20.906 12.618 5.111 1.00 95.56 679 LYS A N 1
ATOM 5329 C CA . LYS A 1 679 ? -19.520 12.725 5.615 1.00 95.56 679 LYS A CA 1
ATOM 5330 C C . LYS A 1 679 ? -19.384 13.686 6.803 1.00 95.56 679 LYS A C 1
ATOM 5332 O O . LYS A 1 679 ? -18.707 13.366 7.775 1.00 95.56 679 LYS A O 1
ATOM 5337 N N . ARG A 1 680 ? -20.072 14.835 6.772 1.00 95.06 680 ARG A N 1
ATOM 5338 C CA . ARG A 1 680 ? -20.078 15.796 7.895 1.00 95.06 680 ARG A CA 1
ATOM 5339 C C . ARG A 1 680 ? -20.792 15.237 9.129 1.00 95.06 680 ARG A C 1
ATOM 5341 O O . ARG A 1 680 ? -20.336 15.475 10.243 1.00 95.06 680 ARG A O 1
ATOM 5348 N N . LYS A 1 681 ? -21.869 14.467 8.936 1.00 95.44 681 LYS A N 1
ATOM 5349 C CA . LYS A 1 681 ? -22.532 13.713 10.009 1.00 95.44 681 LYS A CA 1
ATOM 5350 C C . LYS A 1 681 ? -21.640 12.595 10.556 1.00 95.44 681 LYS A C 1
ATOM 5352 O O . LYS A 1 681 ? -21.567 12.455 11.767 1.00 95.44 681 LYS A O 1
ATOM 5357 N N . ALA A 1 682 ? -20.891 11.879 9.717 1.00 94.44 682 ALA A N 1
ATOM 5358 C CA . ALA A 1 682 ? -19.941 10.857 10.159 1.00 94.44 682 ALA A CA 1
ATOM 5359 C C . ALA A 1 682 ? -18.859 11.426 11.096 1.00 94.44 682 ALA A C 1
ATOM 5361 O O . ALA A 1 682 ? -18.626 10.874 12.170 1.00 94.44 682 ALA A O 1
ATOM 5362 N N . ASP A 1 683 ? -18.248 12.568 10.758 1.00 92.44 683 ASP A N 1
ATOM 5363 C CA . ASP A 1 683 ? -17.253 13.220 11.627 1.00 92.44 683 ASP A CA 1
ATOM 5364 C C . ASP A 1 683 ? -17.831 13.863 12.904 1.00 92.44 683 ASP A C 1
ATOM 5366 O O . ASP A 1 683 ? -17.078 14.139 13.845 1.00 92.44 683 ASP A O 1
ATOM 5370 N N . ALA A 1 684 ? -19.151 14.060 12.983 1.00 92.44 684 ALA A N 1
ATOM 5371 C CA . ALA A 1 684 ? -19.843 14.345 14.239 1.00 92.44 684 ALA A CA 1
ATOM 5372 C C . ALA A 1 684 ? -20.076 13.054 15.047 1.00 92.44 684 ALA A C 1
ATOM 5374 O O . ALA A 1 684 ? -19.614 12.959 16.186 1.00 92.44 684 ALA A O 1
ATOM 5375 N N . ALA A 1 685 ? -20.683 12.041 14.424 1.00 92.81 685 ALA A N 1
ATOM 5376 C CA . ALA A 1 685 ? -21.022 10.751 15.022 1.00 92.81 685 ALA A CA 1
ATOM 5377 C C . ALA A 1 685 ? -19.800 10.023 15.609 1.00 92.81 685 ALA A C 1
ATOM 5379 O O . ALA A 1 685 ? -19.880 9.461 16.699 1.00 92.81 685 ALA A O 1
ATOM 5380 N N . PHE A 1 686 ? -18.620 10.123 14.981 1.00 90.38 686 PHE A N 1
ATOM 5381 C CA . PHE A 1 686 ? -17.357 9.579 15.510 1.00 90.38 686 PHE A CA 1
ATOM 5382 C C . PHE A 1 686 ? -16.922 10.130 16.886 1.00 90.38 686 PHE A C 1
ATOM 5384 O O . PHE A 1 686 ? -15.943 9.634 17.445 1.00 90.38 686 PHE A O 1
ATOM 5391 N N . LYS A 1 687 ? -17.598 11.151 17.428 1.00 87.50 687 LYS A N 1
ATOM 5392 C CA . LYS A 1 687 ? -17.364 11.688 18.781 1.00 87.50 687 LYS A CA 1
ATOM 5393 C C . LYS A 1 687 ? -18.291 11.074 19.837 1.00 87.50 687 LYS A C 1
ATOM 5395 O O . LYS A 1 687 ? -17.935 11.086 21.012 1.00 87.50 687 LYS A O 1
ATOM 5400 N N . ASN A 1 688 ? -19.450 10.558 19.417 1.00 87.12 688 ASN A N 1
ATOM 5401 C CA . ASN A 1 688 ? -20.581 10.224 20.288 1.00 87.12 688 ASN A CA 1
ATOM 5402 C C . ASN A 1 688 ? -20.993 8.744 20.183 1.00 87.12 688 ASN A C 1
ATOM 5404 O O . ASN A 1 688 ? -21.232 8.098 21.203 1.00 87.12 688 ASN A O 1
ATOM 5408 N N . CYS A 1 689 ? -21.071 8.208 18.962 1.00 88.12 689 CYS A N 1
ATOM 5409 C CA . CYS A 1 689 ? -21.492 6.836 18.691 1.00 88.12 689 CYS A CA 1
ATOM 5410 C C . CYS A 1 689 ? -20.452 5.812 19.158 1.00 88.12 689 CYS A C 1
ATOM 5412 O O . CYS A 1 689 ? -19.239 6.042 19.110 1.00 88.12 689 CYS A O 1
ATOM 5414 N N . THR A 1 690 ? -20.938 4.643 19.575 1.00 86.44 690 THR A N 1
ATOM 5415 C CA . THR A 1 690 ? -20.105 3.529 20.061 1.00 86.44 690 THR A CA 1
ATOM 5416 C C . THR A 1 690 ? -20.365 2.201 19.347 1.00 86.44 690 THR A C 1
ATOM 5418 O O . THR A 1 690 ? -19.524 1.310 19.459 1.00 86.44 690 THR A O 1
ATOM 5421 N N . THR A 1 691 ? -21.459 2.098 18.587 1.00 90.25 691 THR A N 1
ATOM 5422 C CA . THR A 1 691 ? -21.850 0.961 17.730 1.00 90.25 691 THR A CA 1
ATOM 5423 C C . THR A 1 691 ? -21.989 1.407 16.273 1.00 90.25 691 THR A C 1
ATOM 5425 O O . THR A 1 691 ? -22.070 2.608 15.995 1.00 90.25 691 THR A O 1
ATOM 5428 N N . ILE A 1 692 ? -22.024 0.458 15.335 1.00 93.50 692 ILE A N 1
ATOM 5429 C CA . ILE A 1 692 ? -22.334 0.725 13.923 1.00 93.50 692 ILE A CA 1
ATOM 5430 C C . ILE A 1 692 ? -23.817 1.064 13.760 1.00 93.50 692 ILE A C 1
ATOM 5432 O O . ILE A 1 692 ? -24.136 1.992 13.022 1.00 93.50 692 ILE A O 1
ATOM 5436 N N . GLU A 1 693 ? -24.698 0.391 14.503 1.00 92.69 693 GLU A N 1
ATOM 5437 C CA . GLU A 1 693 ? -26.132 0.703 14.593 1.00 92.69 693 GLU A CA 1
ATOM 5438 C C . GLU A 1 693 ? -26.393 2.196 14.875 1.00 92.69 693 GLU A C 1
ATOM 5440 O O . GLU A 1 693 ? -26.899 2.904 14.003 1.00 92.69 693 GLU A O 1
ATOM 5445 N N . SER A 1 694 ? -25.933 2.721 16.021 1.00 93.50 694 SER A N 1
ATOM 5446 C CA . SER A 1 694 ? -26.137 4.139 16.384 1.00 93.50 694 SER A CA 1
ATOM 5447 C C . SER A 1 694 ? -25.479 5.114 15.401 1.00 93.50 694 SER A C 1
ATOM 5449 O O . SER A 1 694 ? -25.975 6.219 15.173 1.00 93.50 694 SER A O 1
ATOM 5451 N N . PHE A 1 695 ? -24.368 4.710 14.779 1.00 95.38 695 PHE A N 1
ATOM 5452 C CA . PHE A 1 695 ? -23.710 5.494 13.740 1.00 95.38 695 PHE A CA 1
ATOM 5453 C C . PHE A 1 695 ? -24.539 5.546 12.445 1.00 95.38 695 PHE A C 1
ATOM 5455 O O . PHE A 1 695 ? -24.590 6.587 11.787 1.00 95.38 695 PHE A O 1
ATOM 5462 N N . PHE A 1 696 ? -25.211 4.461 12.057 1.00 96.50 696 PHE A N 1
ATOM 5463 C CA . PHE A 1 696 ? -26.107 4.459 10.901 1.00 96.50 696 PHE A CA 1
ATOM 5464 C C . PHE A 1 696 ? -27.400 5.230 11.174 1.00 96.50 696 PHE A C 1
ATOM 5466 O O . PHE A 1 696 ? -27.806 5.999 10.304 1.00 96.50 696 PHE A O 1
ATOM 5473 N N . GLU A 1 697 ? -27.972 5.140 12.377 1.00 94.69 697 GLU A N 1
ATOM 5474 C CA . GLU A 1 697 ? -29.099 5.987 12.797 1.00 94.69 697 GLU A CA 1
ATOM 5475 C C . GLU A 1 697 ? -28.757 7.486 12.711 1.00 94.69 697 GLU A C 1
ATOM 5477 O O . GLU A 1 697 ? -29.495 8.261 12.098 1.00 94.69 697 GLU A O 1
ATOM 5482 N N . GLU A 1 698 ? -27.611 7.918 13.261 1.00 95.06 698 GLU A N 1
ATOM 5483 C CA . GLU A 1 698 ? -27.222 9.334 13.209 1.00 95.06 698 GLU A CA 1
ATOM 5484 C C . GLU A 1 698 ? -26.879 9.786 11.777 1.00 95.06 698 GLU A C 1
ATOM 5486 O O . GLU A 1 698 ? -27.146 10.937 11.412 1.00 95.06 698 GLU A O 1
ATOM 5491 N N . THR A 1 699 ? -26.279 8.925 10.947 1.00 96.88 699 THR A N 1
ATOM 5492 C CA . THR A 1 699 ? -25.708 9.357 9.660 1.00 96.88 699 THR A CA 1
ATOM 5493 C C . THR A 1 699 ? -26.593 9.112 8.442 1.00 96.88 699 THR A C 1
ATOM 5495 O O . THR A 1 699 ? -26.701 10.026 7.622 1.00 96.88 699 THR A O 1
ATOM 5498 N N . LEU A 1 700 ? -27.232 7.945 8.287 1.00 96.69 700 LEU A N 1
ATOM 5499 C CA . LEU A 1 700 ? -27.896 7.557 7.029 1.00 96.69 700 LEU A CA 1
ATOM 5500 C C . LEU A 1 700 ? -29.106 8.429 6.677 1.00 96.69 700 LEU A C 1
ATOM 5502 O O . LEU A 1 700 ? -29.394 8.580 5.497 1.00 96.69 700 LEU A O 1
ATOM 5506 N N . VAL A 1 701 ? -29.700 9.132 7.649 1.00 95.94 701 VAL A N 1
ATOM 5507 C CA . VAL A 1 701 ? -30.698 10.205 7.430 1.00 95.94 701 VAL A CA 1
ATOM 5508 C C . VAL A 1 701 ? -30.215 11.354 6.521 1.00 95.94 701 VAL A C 1
ATOM 5510 O O . VAL A 1 701 ? -30.990 12.237 6.167 1.00 95.94 701 VAL A O 1
ATOM 5513 N N . ALA A 1 702 ? -28.926 11.391 6.169 1.00 96.31 702 ALA A N 1
ATOM 5514 C CA . ALA A 1 702 ? -28.355 12.313 5.189 1.00 96.31 702 ALA A CA 1
ATOM 5515 C C . ALA A 1 702 ? -28.440 11.827 3.730 1.00 96.31 702 ALA A C 1
ATOM 5517 O O . ALA A 1 702 ? -28.167 12.622 2.831 1.00 96.31 702 ALA A O 1
ATOM 5518 N N . ILE A 1 703 ? -28.745 10.549 3.496 1.00 97.75 703 ILE A N 1
ATOM 5519 C CA . ILE A 1 703 ? -28.808 9.914 2.177 1.00 97.75 703 ILE A CA 1
ATOM 5520 C C . ILE A 1 703 ? -30.285 9.631 1.845 1.00 97.75 703 ILE A C 1
ATOM 5522 O O . ILE A 1 703 ? -30.966 9.018 2.664 1.00 97.75 703 ILE A O 1
ATOM 5526 N N . PRO A 1 704 ? -30.804 10.043 0.672 1.00 97.19 704 PRO A N 1
ATOM 5527 C CA . PRO A 1 704 ? -32.173 9.717 0.272 1.00 97.19 704 PRO A CA 1
ATOM 5528 C C . PRO A 1 704 ? -32.399 8.208 0.117 1.00 97.19 704 PRO A C 1
ATOM 5530 O O . PRO A 1 704 ? -31.519 7.496 -0.371 1.00 97.19 704 PRO A O 1
ATOM 5533 N N . ASP A 1 705 ? -33.610 7.728 0.409 1.00 97.00 705 ASP A N 1
ATOM 5534 C CA . ASP A 1 705 ? -33.972 6.319 0.192 1.00 97.00 705 ASP A CA 1
ATOM 5535 C C . ASP A 1 705 ? -33.800 5.897 -1.279 1.00 97.00 705 ASP A C 1
ATOM 5537 O O . ASP A 1 705 ? -33.326 4.801 -1.554 1.00 97.00 705 ASP A O 1
ATOM 5541 N N . SER A 1 706 ? -34.028 6.807 -2.234 1.00 95.94 706 SER A N 1
ATOM 5542 C CA . SER A 1 706 ? -33.757 6.584 -3.666 1.00 95.94 706 SER A CA 1
ATOM 5543 C C . SER A 1 706 ? -32.279 6.342 -4.020 1.00 95.94 706 SER A C 1
ATOM 5545 O O . SER A 1 706 ? -31.989 5.865 -5.114 1.00 95.94 706 SER A O 1
ATOM 5547 N N . VAL A 1 707 ? -31.343 6.651 -3.117 1.00 95.62 707 VAL A N 1
ATOM 5548 C CA . VAL A 1 707 ? -29.907 6.331 -3.231 1.00 95.62 707 VAL A CA 1
ATOM 5549 C C . VAL A 1 707 ? -29.553 5.070 -2.433 1.00 95.62 707 VAL A C 1
ATOM 5551 O O . VAL A 1 707 ? -28.661 4.320 -2.834 1.00 95.62 707 VAL A O 1
ATOM 5554 N N . LEU A 1 708 ? -30.223 4.834 -1.299 1.00 96.31 708 LEU A N 1
ATOM 5555 C CA . LEU A 1 708 ? -30.033 3.638 -0.470 1.00 96.31 708 LEU A CA 1
ATOM 5556 C C . LEU A 1 708 ? -30.581 2.375 -1.146 1.00 96.31 708 LEU A C 1
ATOM 5558 O O . LEU A 1 708 ? -29.944 1.324 -1.066 1.00 96.31 708 LEU A O 1
ATOM 5562 N N . ASP A 1 709 ? -31.720 2.497 -1.826 1.00 95.69 709 ASP A N 1
ATOM 5563 C CA . ASP A 1 709 ? -32.451 1.405 -2.474 1.00 95.69 709 ASP A CA 1
ATOM 5564 C C . ASP A 1 709 ? -32.268 1.362 -3.997 1.00 95.69 709 ASP A C 1
ATOM 5566 O O . ASP A 1 709 ? -32.883 0.539 -4.673 1.00 95.69 709 ASP A O 1
ATOM 5570 N N . SER A 1 710 ? -31.394 2.207 -4.556 1.00 92.19 710 SER A N 1
ATOM 5571 C CA . SER A 1 710 ? -30.980 2.055 -5.949 1.00 92.19 710 SER A CA 1
ATOM 5572 C C . SER A 1 710 ? -30.128 0.800 -6.142 1.00 92.19 710 SER A C 1
ATOM 5574 O O . SER A 1 710 ? -29.234 0.480 -5.350 1.00 92.19 710 SER A O 1
ATOM 5576 N N . LEU A 1 711 ? -30.401 0.105 -7.247 1.00 89.94 711 LEU A N 1
ATOM 5577 C CA . LEU A 1 711 ? -29.491 -0.880 -7.820 1.00 89.94 711 LEU A CA 1
ATOM 5578 C C . LEU A 1 711 ? -28.258 -0.176 -8.411 1.00 89.94 711 LEU A C 1
ATOM 5580 O O . LEU A 1 711 ? -28.192 1.053 -8.512 1.00 89.94 711 LEU A O 1
ATOM 5584 N N . VAL A 1 712 ? -27.259 -0.956 -8.815 1.00 86.06 712 VAL A N 1
ATOM 5585 C CA . VAL A 1 712 ? -26.086 -0.433 -9.525 1.00 86.06 712 VAL A CA 1
ATOM 5586 C C . VAL A 1 712 ? -26.526 0.015 -10.924 1.00 86.06 712 VAL A C 1
ATOM 5588 O O . VAL A 1 712 ? -26.875 -0.817 -11.758 1.00 86.06 712 VAL A O 1
ATOM 5591 N N . ALA A 1 713 ? -26.563 1.328 -11.163 1.00 81.75 713 ALA A N 1
ATOM 5592 C CA . ALA A 1 713 ? -26.911 1.898 -12.466 1.00 81.75 713 ALA A CA 1
ATOM 5593 C C . ALA A 1 713 ? -25.909 1.453 -13.544 1.00 81.75 713 ALA A C 1
ATOM 5595 O O . 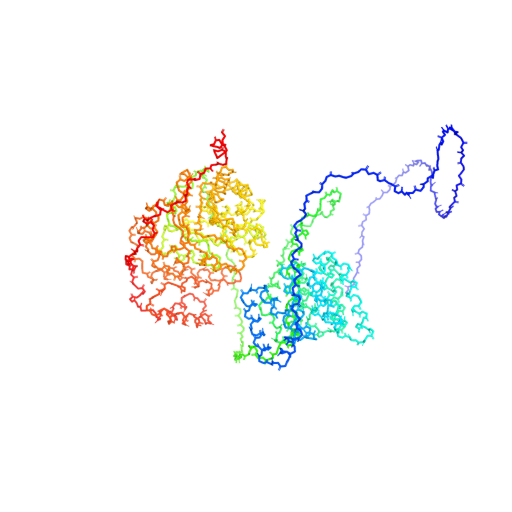ALA A 1 713 ? -24.735 1.289 -13.237 1.00 81.75 713 ALA A O 1
ATOM 5596 N N . GLU A 1 714 ? -26.353 1.270 -14.791 1.00 77.06 714 GLU A N 1
ATOM 5597 C CA . GLU A 1 714 ? -25.477 0.799 -15.874 1.00 77.06 714 GLU A CA 1
ATOM 5598 C C . GLU A 1 714 ? -24.241 1.701 -16.069 1.00 77.06 714 GLU A C 1
ATOM 5600 O O . GLU A 1 714 ? -24.349 2.932 -15.977 1.00 77.06 714 GLU A O 1
ATOM 5605 N N . PRO A 1 715 ? -23.062 1.124 -16.375 1.00 71.94 715 PRO A N 1
ATOM 5606 C CA . PRO A 1 715 ? -21.863 1.912 -16.600 1.00 71.94 715 PRO A CA 1
ATOM 5607 C C . PRO A 1 715 ? -22.043 2.739 -17.887 1.00 71.94 715 PRO A C 1
ATOM 5609 O O . PRO A 1 715 ? -22.264 2.163 -18.954 1.00 71.94 715 PRO A O 1
ATOM 5612 N N . PRO A 1 716 ? -21.928 4.082 -17.845 1.00 68.19 716 PRO A N 1
ATOM 5613 C CA . PRO A 1 716 ? -22.122 4.911 -19.036 1.00 68.19 716 PRO A CA 1
ATOM 5614 C C . PRO A 1 716 ? -21.030 4.596 -20.067 1.00 68.19 716 PRO A C 1
ATOM 5616 O O . PRO A 1 716 ? -19.897 4.378 -19.642 1.00 68.19 716 PRO A O 1
ATOM 5619 N N . PRO A 1 717 ? -21.301 4.597 -21.384 1.00 69.69 717 PRO A N 1
ATOM 5620 C CA . PRO A 1 717 ? -20.352 4.114 -22.390 1.00 69.69 717 PRO A CA 1
ATOM 5621 C C . PRO A 1 717 ? -19.024 4.885 -22.357 1.00 69.69 717 PRO A C 1
ATOM 5623 O O . PRO A 1 717 ? -18.989 6.100 -22.565 1.00 69.69 717 PRO A O 1
ATOM 5626 N N . GLY A 1 718 ? -17.927 4.176 -22.078 1.00 72.00 718 GLY A N 1
ATOM 5627 C CA . GLY A 1 718 ? -16.572 4.713 -22.133 1.00 72.00 718 GLY A CA 1
ATOM 5628 C C . GLY A 1 718 ? -15.951 4.637 -23.528 1.00 72.00 718 GLY A C 1
ATOM 5629 O O . GLY A 1 718 ? -16.487 4.034 -24.458 1.00 72.00 718 GLY A O 1
ATOM 5630 N N . ARG A 1 719 ? -14.772 5.247 -23.667 1.00 74.38 719 ARG A N 1
ATOM 5631 C CA . ARG A 1 719 ? -13.885 5.028 -24.814 1.00 74.38 719 ARG A CA 1
ATOM 5632 C C . ARG A 1 719 ? -12.960 3.864 -24.483 1.00 74.38 719 ARG A C 1
ATOM 5634 O O . ARG A 1 719 ? -12.311 3.906 -23.442 1.00 74.38 719 ARG A O 1
ATOM 5641 N N . ASP A 1 720 ? -12.838 2.898 -25.390 1.00 80.88 720 ASP A N 1
ATOM 5642 C CA . ASP A 1 720 ? -11.838 1.838 -25.259 1.00 80.88 720 ASP A CA 1
ATOM 5643 C C . ASP A 1 720 ? -10.420 2.442 -25.166 1.00 80.88 720 ASP A C 1
ATOM 5645 O O . ASP A 1 720 ? -9.959 3.185 -26.042 1.00 80.88 720 ASP A O 1
ATOM 5649 N N . LEU A 1 721 ? -9.759 2.134 -24.050 1.00 83.31 721 LEU A N 1
ATOM 5650 C CA . LEU A 1 721 ? -8.419 2.576 -23.681 1.00 83.31 721 LEU A CA 1
ATOM 5651 C C . LEU A 1 721 ? -7.319 1.730 -24.351 1.00 83.31 721 LEU A C 1
ATOM 5653 O O . LEU A 1 721 ? -6.168 2.162 -24.411 1.00 83.31 721 LEU A O 1
ATOM 5657 N N . PHE A 1 722 ? -7.669 0.545 -24.860 1.00 89.25 722 PHE A N 1
ATOM 5658 C CA . PHE A 1 722 ? -6.748 -0.503 -25.297 1.00 89.25 722 PHE A CA 1
ATOM 5659 C C . PHE A 1 722 ? -6.836 -0.852 -26.794 1.00 89.25 722 PHE A C 1
ATOM 5661 O O . PHE A 1 722 ? -5.868 -1.402 -27.317 1.00 89.25 722 PHE A O 1
ATOM 5668 N N . ALA A 1 723 ? -7.890 -0.431 -27.507 1.00 81.94 723 ALA A N 1
ATOM 5669 C CA . ALA A 1 723 ? -8.128 -0.620 -28.954 1.00 81.94 723 ALA A CA 1
ATOM 5670 C C . ALA A 1 723 ? -6.890 -0.584 -29.876 1.00 81.94 723 ALA A C 1
ATOM 5672 O O . ALA A 1 723 ? -6.825 -1.298 -30.873 1.00 81.94 723 ALA A O 1
ATOM 5673 N N . ASN A 1 724 ? -5.919 0.292 -29.586 1.00 81.69 724 ASN A N 1
ATOM 5674 C CA . ASN A 1 724 ? -4.747 0.536 -30.434 1.00 81.69 724 ASN A CA 1
ATOM 5675 C C . ASN A 1 724 ? -3.425 -0.025 -29.876 1.00 81.69 724 ASN A C 1
ATOM 5677 O O . ASN A 1 724 ? -2.378 0.215 -30.475 1.00 81.69 724 ASN A O 1
ATOM 5681 N N . MET A 1 725 ? -3.425 -0.755 -28.754 1.00 86.62 725 MET A N 1
ATOM 5682 C CA . MET A 1 725 ? -2.182 -1.166 -28.077 1.00 86.62 725 MET A CA 1
ATOM 5683 C C . MET A 1 725 ? -1.277 -2.040 -28.949 1.00 86.62 725 MET A C 1
ATOM 5685 O O . MET A 1 725 ? -0.062 -1.861 -28.924 1.00 86.62 725 MET A O 1
ATOM 5689 N N . HIS A 1 726 ? -1.851 -2.912 -29.784 1.00 80.38 726 HIS A N 1
ATOM 5690 C CA . HIS A 1 726 ? -1.089 -3.757 -30.711 1.00 80.38 726 HIS A CA 1
ATOM 5691 C C . HIS A 1 726 ? -0.260 -2.957 -31.739 1.00 80.38 726 HIS A C 1
ATOM 5693 O O . HIS A 1 726 ? 0.753 -3.457 -32.218 1.00 80.38 726 HIS A O 1
ATOM 5699 N N . ASN A 1 727 ? -0.639 -1.705 -32.028 1.00 87.12 727 ASN A N 1
ATOM 5700 C CA . ASN A 1 727 ? 0.082 -0.806 -32.939 1.00 87.12 727 ASN A CA 1
ATOM 5701 C C . ASN A 1 727 ? 1.171 0.030 -32.237 1.00 87.12 727 ASN A C 1
ATOM 5703 O O . ASN A 1 727 ? 1.936 0.719 -32.907 1.00 87.12 727 ASN A O 1
ATOM 5707 N N . LEU A 1 728 ? 1.225 0.003 -30.901 1.00 91.12 728 LEU A N 1
ATOM 5708 C CA . LEU A 1 728 ? 2.143 0.799 -30.075 1.00 91.12 728 LEU A CA 1
ATOM 5709 C C . LEU A 1 728 ? 3.214 -0.054 -29.379 1.00 91.12 728 LEU A C 1
ATOM 5711 O O . LEU A 1 728 ? 4.021 0.481 -28.622 1.00 91.12 728 LEU A O 1
ATOM 5715 N N . LEU A 1 729 ? 3.212 -1.373 -29.603 1.00 93.75 729 LEU A N 1
ATOM 5716 C CA . LEU A 1 729 ? 4.087 -2.306 -28.896 1.00 93.75 729 LEU A CA 1
ATOM 5717 C C . LEU A 1 729 ? 5.576 -1.967 -29.095 1.00 93.75 729 LEU A C 1
ATOM 5719 O O . LEU A 1 729 ? 5.994 -1.679 -30.221 1.00 93.75 729 LEU A O 1
ATOM 5723 N N . PRO A 1 730 ? 6.409 -2.088 -28.044 1.00 94.00 730 PRO A N 1
ATOM 5724 C CA . PRO A 1 730 ? 7.858 -2.013 -28.195 1.00 94.00 730 PRO A CA 1
ATOM 5725 C C . PRO A 1 730 ? 8.368 -3.151 -29.101 1.00 94.00 730 PRO A C 1
ATOM 5727 O O . PRO A 1 730 ? 7.673 -4.165 -29.260 1.00 94.00 730 PRO A O 1
ATOM 5730 N N . PRO A 1 731 ? 9.581 -3.036 -29.679 1.00 93.81 731 PRO A N 1
ATOM 5731 C CA . PRO A 1 731 ? 10.193 -4.108 -30.464 1.00 93.81 731 PRO A CA 1
ATOM 5732 C C . PRO A 1 731 ? 10.170 -5.464 -29.731 1.00 93.81 731 PRO A C 1
ATOM 5734 O O . PRO A 1 731 ? 10.221 -5.472 -28.498 1.00 93.81 731 PRO A O 1
ATOM 5737 N N . PRO A 1 732 ? 10.090 -6.602 -30.449 1.00 93.12 732 PRO A N 1
ATOM 5738 C CA . PRO A 1 732 ? 10.208 -7.930 -29.847 1.00 93.12 732 PRO A CA 1
ATOM 5739 C C . PRO A 1 732 ? 11.455 -8.048 -28.976 1.00 93.12 732 PRO A C 1
ATOM 5741 O O . PRO A 1 732 ? 12.559 -7.731 -29.436 1.00 93.12 732 PRO A O 1
ATOM 5744 N N . TYR A 1 733 ? 11.277 -8.515 -27.739 1.00 92.81 733 TYR A N 1
ATOM 5745 C CA . TYR A 1 733 ? 12.397 -8.911 -26.898 1.00 92.81 733 TYR A CA 1
ATOM 5746 C C . TYR A 1 733 ? 13.219 -9.989 -27.615 1.00 92.81 733 TYR A C 1
ATOM 5748 O O . TYR A 1 733 ? 12.683 -10.869 -28.289 1.00 92.81 733 TYR A O 1
ATOM 5756 N N . ARG A 1 734 ? 14.541 -9.896 -27.484 1.00 81.44 734 ARG A N 1
ATOM 5757 C CA . ARG A 1 734 ? 15.495 -10.914 -27.929 1.00 81.44 734 ARG A CA 1
ATOM 5758 C C . ARG A 1 734 ? 16.406 -11.196 -26.756 1.00 81.44 734 ARG A C 1
ATOM 5760 O O . ARG A 1 734 ? 16.895 -10.250 -26.131 1.00 81.44 734 ARG A O 1
ATOM 5767 N N . THR A 1 735 ? 16.662 -12.465 -26.468 1.00 66.00 735 THR A N 1
ATOM 5768 C CA . THR A 1 735 ? 17.638 -12.807 -25.435 1.00 66.00 735 THR A CA 1
ATOM 5769 C C . THR A 1 735 ? 19.025 -12.315 -25.853 1.00 66.00 735 THR A C 1
ATOM 5771 O O . THR A 1 735 ? 19.339 -12.177 -27.040 1.00 66.00 735 THR A O 1
ATOM 5774 N N . ARG A 1 736 ? 19.897 -12.047 -24.874 1.00 58.91 736 ARG A N 1
ATOM 5775 C CA . ARG A 1 736 ? 21.272 -11.603 -25.167 1.00 58.91 736 ARG A CA 1
ATOM 5776 C C . ARG A 1 736 ? 22.069 -12.659 -25.944 1.00 58.91 736 ARG A C 1
ATOM 5778 O O . ARG A 1 736 ? 22.982 -12.299 -26.675 1.00 58.91 736 ARG A O 1
ATOM 5785 N N . GLU A 1 737 ? 21.699 -13.931 -25.819 1.00 53.53 737 GLU A N 1
ATOM 5786 C CA . GLU A 1 737 ? 22.313 -15.054 -26.533 1.00 53.53 737 GLU A CA 1
ATOM 5787 C C . GLU A 1 737 ? 21.936 -15.028 -28.026 1.00 53.53 737 GLU A C 1
ATOM 5789 O O . GLU A 1 737 ? 22.822 -15.017 -28.880 1.00 53.53 737 GLU A O 1
ATOM 5794 N N . GLU A 1 738 ? 20.651 -14.867 -28.362 1.00 54.06 738 GLU A N 1
ATOM 5795 C CA . GLU A 1 738 ? 20.195 -14.662 -29.750 1.00 54.06 738 GLU A CA 1
ATOM 5796 C C . GLU A 1 738 ? 20.762 -13.373 -30.367 1.00 54.06 738 GLU A C 1
ATOM 5798 O O . GLU A 1 738 ? 21.134 -13.347 -31.541 1.00 54.06 738 GLU A O 1
ATOM 5803 N N . ALA A 1 739 ? 20.866 -12.297 -29.579 1.00 51.25 739 ALA A N 1
ATOM 5804 C CA . ALA A 1 739 ? 21.430 -11.027 -30.032 1.00 51.25 739 ALA A CA 1
ATOM 5805 C C . ALA A 1 739 ? 22.934 -11.111 -30.359 1.00 51.25 739 ALA A C 1
ATOM 5807 O O . ALA A 1 739 ? 23.405 -10.368 -31.219 1.00 51.25 739 ALA A O 1
ATOM 5808 N N . ILE A 1 740 ? 23.677 -12.016 -29.710 1.00 48.12 740 ILE A N 1
ATOM 5809 C CA . ILE A 1 740 ? 25.076 -12.318 -30.047 1.00 48.12 740 ILE A CA 1
ATOM 5810 C C . ILE A 1 740 ? 25.144 -13.176 -31.318 1.00 48.12 740 ILE A C 1
ATOM 5812 O O . ILE A 1 740 ? 25.943 -12.878 -32.200 1.00 48.12 740 ILE A O 1
ATOM 5816 N N . ILE A 1 741 ? 24.272 -14.182 -31.454 1.00 48.72 741 ILE A N 1
ATOM 5817 C CA . ILE A 1 741 ? 24.231 -15.096 -32.614 1.00 48.72 741 ILE A CA 1
ATOM 5818 C C . ILE A 1 741 ? 23.849 -14.378 -33.923 1.00 48.72 741 ILE A C 1
ATOM 5820 O O . ILE A 1 741 ? 24.274 -14.798 -34.991 1.00 48.72 741 ILE A O 1
ATOM 5824 N N . ILE A 1 742 ? 23.073 -13.290 -33.861 1.00 48.59 742 ILE A N 1
ATOM 5825 C CA . ILE A 1 742 ? 22.674 -12.490 -35.039 1.00 48.59 742 ILE A CA 1
ATOM 5826 C C . ILE A 1 742 ? 23.730 -11.424 -35.418 1.00 48.59 742 ILE A C 1
ATOM 5828 O O . ILE A 1 742 ? 23.666 -10.848 -36.504 1.00 48.59 742 ILE A O 1
ATOM 5832 N N . CYS A 1 743 ? 24.705 -11.158 -34.543 1.00 45.59 743 CYS A N 1
ATOM 5833 C CA . CYS A 1 743 ? 25.765 -10.159 -34.740 1.00 45.59 743 CYS A CA 1
ATOM 5834 C C . CYS A 1 743 ? 27.148 -10.777 -35.039 1.00 45.59 743 CYS A C 1
ATOM 5836 O O . CYS A 1 743 ? 28.150 -10.059 -34.977 1.00 45.59 743 CYS A O 1
ATOM 5838 N N . ALA A 1 744 ? 27.202 -12.081 -35.333 1.00 38.91 744 ALA A N 1
ATOM 5839 C CA . ALA A 1 744 ? 28.405 -12.865 -35.625 1.00 38.91 744 ALA A CA 1
ATOM 5840 C C . ALA A 1 744 ? 28.300 -13.563 -36.993 1.00 38.91 744 ALA A C 1
ATOM 5842 O O . ALA A 1 744 ? 29.366 -13.723 -37.627 1.00 38.91 744 ALA A O 1
#

Sequence (744 aa):
MLTSASSSSIFSFTPKTLTTPPQQSRFTVRAHSKPPIFPNLKTLAGAAVFAAVALQFPAAAARASPPPPPPLETESLSPLSDLLENNTEALAALKSLLQQKLELGEDDEAFSILKRLIAAQPDAADWKFLAARLAAETGDVEAARGYYQEVLAANPLSFEALFENALLMDRCGEGEAAMRRLEEALRVAEEDKKAKEARDVKLIMAQITFLQKNVDEALGIYNQLTKEDPRDFRPYFCRGMIYSLLDRNEEAKEQFAKYRELSPKKFEVDGVALRWTRLAPSRVRCSNRSNLNFCVVSGSSCRERGTWFAKRDKMMKLAGYSLAVSFAPISSNVVKSNGRFTLGISHRNTCSYRLFSTHAQKQQLQEKPGVVARYYLPPWFSVAPMMDWTDHHYRTLVRLISKHAWLYTEMLAAETIVHQKDNLDRFLAYSPDQHPIVLQIGGSNIENLAKATELANVYCYDEINLNCGCPSPKVAGHGCFGVSLMLNPKFVAEAMSAIAASTNVPVSVKCRIGVDDHDSYNELCDFIYQVSSLSPTKHFIIHSRKALLNGISPAENRSIPPLKYEYFYGLLRDFPDLRFTINGGITRVDEVSAAREAGAHGVMVGRAAYNNPWQILGHVDTAIYDKPSCDLTRRQVLEKYLVYGDSVLGKYGHRSTLRDVVKPLLHLFHSEPGNGLWKRKADAAFKNCTTIESFFEETLVAIPDSVLDSLVAEPPPGRDLFANMHNLLPPPYRTREEAIIICA

Radius of gyration: 35.5 Å; chains: 1; bounding box: 114×95×108 Å

pLDDT: mean 74.88, std 27.62, range [19.09, 98.88]

InterPro domains:
  IPR004653 tRNA-dihydrouridine(20/20a) synthase [NF008774] (378-700)
  IPR004653 tRNA-dihydrouridine(20/20a) synthase [PTHR42907] (374-738)
  IPR011990 Tetratricopeptide-like helical domain superfamily [G3DSA:1.25.40.10] (70-201)
  IPR011990 Tetratricopeptide-like helical domain superfamily [G3DSA:1.25.40.10] (202-270)
  IPR011990 Tetratricopeptide-like helical domain superfamily [SSF48452] (87-265)
  IPR013785 Aldolase-type TIM barrel [G3DSA:3.20.20.70] (377-619)
  IPR019734 Tetratricopeptide repeat [SM00028] (125-158)
  IPR019734 Tetratricopeptide repeat [SM00028] (159-192)
  IPR019734 Tetratricopeptide repeat [SM00028] (199-232)
  IPR019734 Tetratricopeptide repeat [SM00028] (233-266)
  IPR035587 DUS-like, FMN-binding domain [PF01207] (383-691)
  IPR035587 DUS-like, FMN-binding domain [cd02801] (381-614)

Organism: Glycine soja (NCBI:txid3848)

Foldseek 3Di:
DDDDDDDDDDDDDDDDDDDDDDDDDDDDDDDDDDDDDDDDDDDDDDDDDDDDDDDDDDDDDDDDDDDDDDPDPPPPCVVVLVVCLPDPVNLVVLVVVLVVCVVLVVLVVNLVSLVSNCSNCVLPLVSLQVNLVSCLVVPVLPSNLVSLVSSCVSPVLPLSSLLVNCLSCVVVVNNVVSLVSLVVSLVVCVVVVVLVSNLSSLLSNLLSCVLVVVLVVSLVSLVVSCVSPVLPLLSLCVQLVSCLLVLVLVSNVVSVVSSCVRDDPLLPPPPDSVVSSVPNPDDDDPPDDDDDDDDDDDDDDDDVVVVSSVVSSVVSVVSSCSVVVSPDCDDPDPDDDDDDDDDDDDDDDDDDDDDDDPPDDDDDDDDDFDPLPPPADFQQAEADADPPFLDQLLLLLLLLQAQHYEYEYHEAELVCQVVCLVQNCLRQNHDPSSPQYEYEYKAQDLVSLLVSLLSNVVSPHQEYEYACAQLACVPVPPGVMHVVCLVPLLSLLSSQQSSVVSDRHYYEYEYECEEAVGRDLQSSVVSVCSNVVSHVHQEYEYEQFYAYNPSDHSVVSQPVGDGDCLSVLLCCVQPVSGAYEYEGPDQAVVLSVLVVVSPHSHYYYYPNCQQAVLRHSNCCCCSRVVDDRPLDFLQNSLVVLQVVQQVQAQPSPVGCAPCNSCVSVLRPQPVHQLSVVLVVQLVVCSVPDGGSVVSCVSRVVSHDVCRRNDRNDDDDDDDHPCVCSVVVHDPRHDDVVVVVVVVD